Protein AF-A0A1E1LCZ4-F1 (afdb_monomer)

Mean predicted aligned error: 10.84 Å

Nearest PDB structures (foldseek):
  7wn7-assembly1_A  TM=4.951E-01  e=6.099E-01  Helicoverpa armigera nucleopolyhedrovirus G4
  6xb3-assembly5_J  TM=4.667E-01  e=1.733E+00  Autographa californica nucleopolyhedrovirus
  5izo-assembly2_B  TM=3.789E-01  e=1.154E+00  Bacillus subtilis subsp. subtilis str. 168
  3dev-assembly1_B  TM=3.748E-01  e=1.543E+00  Staphylococcus haemolyticus JCSC1435
  6ip8-assembly1_zw  TM=2.532E-01  e=8.638E-01  Homo sapiens

pLDDT: mean 76.76, std 14.53, range [35.5, 95.94]

Sequence (395 aa):
MNELQYRMFMDFVYQWRFFIDGRTAWQYPSSPCFRRLCYAFLRLAAWDFEISSESEIAKLPLGAESFPGWDSPPTEFYWFHGSLVVLCEDLRTSSSISAVVSRARESVGQLDGRGNDDVNCILISLVDIAFVQVLADKIQCSTVFPLLTNSSATECSAGFRILTYLLTSPHVEKRKRSLAAREVSSIILPTEILGMVLNAVAPYDIVSFAQASFMFENWYYSSLPQLPNMAIHHLDVSIPCCGRRTNREGKEGVCCSDCYAWRHSECLDPSERTPEECYICSKCRISREQAGARPELIPGAIGRANRRVGRLDGCRVMLLKQEKFLQLRVSAPAVMRPELRLMDRDLTSTPPNQIDYDVIFGGSWSGLSFGLDDLGCKATYEKYRESLRRAGSQI

Secondary structure (DSSP, 8-state):
-HHHHHHHHHHHHHHTHHHHS-GGGG-TTT-HHHHHHHHHHHHHHHT-SEEE-STT--S-S-STT----S---SSSEEEETTEEEEE-S---SHHHHHHHHHHHHHHHHTSTT--SPPEEEEEE-SSEEEEEEE-SS-EEEPPPEES--TTTTTS--HHHHHHHHHHH-HHHHHHHHHHHTT---S----HHHHHHHHHHS-GGGHHHHHTT-HHHHHHHHHH-TTSTTEEE---TTTSTTT-PPPPTTT--EEE-TTT--EEEGGGS-GGG--SSSS---HHHHHHHHHHSS-----TTHHHHHHHHH-PPPPEEEEETTEEEEEEE--S--GGG-GGGGGS-GGGSSPPTTEEEEEEE--SS--S--SS---TT-HHHHHHHHHHHHHHHT--

InterPro domains:
  IPR011011 Zinc finger, FYVE/PHD-type [SSF57903] (241-288)
  IPR013083 Zinc finger, RING/FYVE/PHD-type [G3DSA:3.30.40.10] (229-294)

Foldseek 3Di:
DLLVLLLQQLLVCQQQVLQLLDPVQQPPDPHQQFQLLQVVLLCSLLVLFFKDLDLPCQDGSNDPPDGRPDDGDPDQWFFDLQAIEGEAQDPPDPVSVVVSVVVVVVVVVVLPDDPFDWHWYWYDGSFKIKIWIDGPPDIDIDDIFTCDFLCSSAAGGQRSSVSSCVNVPVVSVVVLVVVLVVDDDPDDDDPVVLVVVLLVDDSQCNSLVCLQGSVSVVVCVVCVNSQHQKDQQFSCRQAVLGRDDDDPPDQDWAAAPRGRRIYGPVSDDPVQPDPDPHGHDPVRVVCCVPVVDDRDSHRPSNVVNCVVPPGDWAGFIQHPNDTAGEDEDDHRQLVSPPVCVPPDPVVRDDPPRYRYIDIGNHDDDRDPRVVPDSPPPPPVVVVVVVVVVVVVVPD

Organism: NCBI:txid2792576

Radius of gyration: 22.18 Å; Cα contacts (8 Å, |Δi|>4): 567; chains: 1; bounding box: 56×54×63 Å

Solvent-accessible surface area (backbone atoms only — not comparable to full-atom values): 22819 Å² total; per-residue (Å²): 109,67,44,57,40,42,47,53,48,13,49,47,43,51,40,44,31,64,54,71,29,29,70,83,58,38,47,70,88,80,28,64,55,37,47,33,51,47,45,48,53,50,25,48,33,55,70,55,58,30,71,42,72,67,76,79,66,69,75,73,49,74,48,84,89,49,73,89,84,53,84,54,77,93,57,60,64,47,52,50,80,49,27,41,35,35,63,42,81,59,68,85,44,74,67,48,43,51,54,51,49,51,52,52,50,53,62,52,68,69,54,80,82,69,76,83,65,71,42,45,32,40,40,36,28,74,46,30,29,33,46,33,41,41,43,91,90,49,76,47,72,56,74,73,30,43,39,33,36,30,51,26,47,70,42,64,32,28,25,46,50,51,45,23,50,60,61,66,26,72,67,46,49,53,53,48,50,61,53,37,73,69,57,82,72,90,68,91,71,57,70,67,58,52,51,53,50,61,73,67,44,53,68,58,46,42,54,42,54,18,28,72,39,60,68,42,35,55,48,43,73,72,62,39,74,88,52,68,74,59,42,80,66,53,28,56,76,46,24,65,70,78,16,66,79,83,62,97,76,79,72,62,60,47,52,20,74,74,51,61,44,36,34,52,56,86,70,49,56,80,87,59,66,62,93,58,99,68,46,60,46,69,71,58,51,53,46,49,75,74,58,78,56,80,75,63,66,50,72,54,30,39,65,53,43,40,72,72,75,43,76,75,78,49,48,43,27,33,44,91,90,39,78,30,28,46,29,76,62,89,68,56,50,49,94,77,34,76,80,52,74,81,49,68,79,78,81,54,58,78,55,95,48,52,43,55,35,45,86,41,67,57,66,75,89,49,76,50,40,57,63,71,72,63,97,78,56,62,69,63,57,49,50,52,54,48,54,52,51,57,62,66,69,75,113

Structure (mmCIF, N/CA/C/O backbone):
data_AF-A0A1E1LCZ4-F1
#
_entry.id   AF-A0A1E1LCZ4-F1
#
loop_
_atom_site.group_PDB
_atom_site.id
_atom_site.type_symbol
_atom_site.label_atom_id
_atom_site.label_alt_id
_atom_site.label_comp_id
_atom_site.label_asym_id
_atom_site.label_entity_id
_atom_site.label_seq_id
_atom_site.pdbx_PDB_ins_code
_atom_site.Cartn_x
_atom_site.Cartn_y
_atom_site.Cartn_z
_atom_site.occupancy
_atom_site.B_iso_or_equiv
_atom_site.auth_seq_id
_atom_site.auth_comp_id
_atom_site.auth_asym_id
_atom_site.auth_atom_id
_atom_site.pdbx_PDB_model_num
ATOM 1 N N . MET A 1 1 ? 7.950 -10.156 1.561 1.00 72.00 1 MET A N 1
ATOM 2 C CA . MET A 1 1 ? 6.668 -9.507 1.233 1.00 72.00 1 MET A CA 1
ATOM 3 C C . MET A 1 1 ? 6.749 -8.003 1.461 1.00 72.00 1 MET A C 1
ATOM 5 O O . MET A 1 1 ? 6.748 -7.284 0.476 1.00 72.00 1 MET A O 1
ATOM 9 N N . ASN A 1 2 ? 6.977 -7.535 2.696 1.00 87.44 2 ASN A N 1
ATOM 10 C CA . ASN A 1 2 ? 6.930 -6.102 3.035 1.00 87.44 2 ASN A CA 1
ATOM 11 C C . ASN A 1 2 ? 7.839 -5.202 2.177 1.00 87.44 2 ASN A C 1
ATOM 13 O O . ASN A 1 2 ? 7.426 -4.112 1.809 1.00 87.44 2 ASN A O 1
ATOM 17 N N . GLU A 1 3 ? 9.044 -5.651 1.804 1.00 90.38 3 GLU A N 1
ATOM 18 C CA . GLU A 1 3 ? 9.916 -4.892 0.888 1.00 90.38 3 GLU A CA 1
ATOM 19 C C . GLU A 1 3 ? 9.234 -4.579 -0.450 1.00 90.38 3 GLU A C 1
ATOM 21 O O . GLU A 1 3 ? 9.254 -3.436 -0.900 1.00 90.38 3 GLU A O 1
ATOM 26 N N . LEU A 1 4 ? 8.600 -5.580 -1.069 1.00 90.69 4 LEU A N 1
ATOM 27 C CA . LEU A 1 4 ? 7.903 -5.403 -2.340 1.00 90.69 4 LEU A CA 1
ATOM 28 C C . LEU A 1 4 ? 6.641 -4.560 -2.162 1.00 90.69 4 LEU A C 1
ATOM 30 O O . LEU A 1 4 ? 6.404 -3.684 -2.980 1.00 90.69 4 LEU A O 1
ATOM 34 N N . GLN A 1 5 ? 5.890 -4.745 -1.072 1.00 92.25 5 GLN A N 1
ATOM 35 C CA . GLN A 1 5 ? 4.722 -3.910 -0.756 1.00 92.25 5 GLN A CA 1
ATOM 36 C C . GLN A 1 5 ? 5.091 -2.433 -0.648 1.00 92.25 5 GLN A C 1
ATOM 38 O O . GLN A 1 5 ? 4.458 -1.585 -1.271 1.00 92.25 5 GLN A O 1
ATOM 43 N N . TYR A 1 6 ? 6.147 -2.121 0.106 1.00 93.81 6 TYR A N 1
ATOM 44 C CA . TYR A 1 6 ? 6.613 -0.748 0.272 1.00 93.81 6 TYR A CA 1
ATOM 45 C C . TYR A 1 6 ? 7.090 -0.154 -1.054 1.00 93.81 6 TYR A C 1
ATOM 47 O O . TYR A 1 6 ? 6.809 1.007 -1.340 1.00 93.81 6 TYR A O 1
ATOM 55 N N . ARG A 1 7 ? 7.781 -0.942 -1.885 1.00 92.25 7 ARG A N 1
ATOM 56 C CA . ARG A 1 7 ? 8.215 -0.509 -3.220 1.00 92.25 7 ARG A CA 1
ATOM 57 C C . ARG A 1 7 ? 7.049 -0.267 -4.163 1.00 92.25 7 ARG A C 1
ATOM 59 O O . ARG A 1 7 ? 6.990 0.803 -4.753 1.00 92.25 7 ARG A O 1
ATOM 66 N N . MET A 1 8 ? 6.108 -1.198 -4.241 1.00 92.69 8 MET A N 1
ATOM 67 C CA . MET A 1 8 ? 4.922 -1.086 -5.089 1.00 92.69 8 MET A CA 1
ATOM 68 C C . MET A 1 8 ? 4.029 0.075 -4.660 1.00 92.69 8 MET A C 1
ATOM 70 O O . MET A 1 8 ? 3.473 0.749 -5.516 1.00 92.69 8 MET A O 1
ATOM 74 N N . PHE A 1 9 ? 3.958 0.387 -3.365 1.00 95.00 9 PHE A N 1
ATOM 75 C CA . PHE A 1 9 ? 3.330 1.619 -2.892 1.00 95.00 9 PHE A CA 1
ATOM 76 C C . PHE A 1 9 ? 4.028 2.876 -3.414 1.00 95.00 9 PHE A C 1
ATOM 78 O O . PHE A 1 9 ? 3.365 3.742 -3.981 1.00 95.00 9 PHE A O 1
ATOM 85 N N . MET A 1 10 ? 5.351 2.983 -3.261 1.00 93.88 10 MET A N 1
ATOM 86 C CA . MET A 1 10 ? 6.096 4.153 -3.746 1.00 93.88 10 MET A CA 1
ATOM 87 C C . MET A 1 10 ? 5.983 4.306 -5.267 1.00 93.88 10 MET A C 1
ATOM 89 O O . MET A 1 10 ? 5.745 5.407 -5.766 1.00 93.88 10 MET A O 1
ATOM 93 N N . ASP A 1 11 ? 6.107 3.197 -5.994 1.00 92.06 11 ASP A N 1
ATOM 94 C CA . ASP A 1 11 ? 5.960 3.129 -7.445 1.00 92.06 11 ASP A CA 1
ATOM 95 C C . ASP A 1 11 ? 4.527 3.516 -7.868 1.00 92.06 11 ASP A C 1
ATOM 97 O O . ASP A 1 11 ? 4.354 4.341 -8.766 1.00 92.06 11 ASP A O 1
ATOM 101 N N . PHE A 1 12 ? 3.494 3.037 -7.167 1.00 93.12 12 PHE A N 1
ATOM 102 C CA . PHE A 1 12 ? 2.101 3.423 -7.407 1.00 93.12 12 PHE A CA 1
ATOM 103 C C . PHE A 1 12 ? 1.864 4.921 -7.165 1.00 93.12 12 PHE A C 1
ATOM 105 O O . PHE A 1 12 ? 1.268 5.598 -8.006 1.00 93.12 12 PHE A O 1
ATOM 112 N N . VAL A 1 13 ? 2.373 5.473 -6.056 1.00 93.06 13 VAL A N 1
ATOM 113 C CA . VAL A 1 13 ? 2.283 6.913 -5.759 1.00 93.06 13 VAL A CA 1
ATOM 114 C C . VAL A 1 13 ? 2.987 7.735 -6.835 1.00 93.06 13 VAL A C 1
ATOM 116 O O . VAL A 1 13 ? 2.472 8.770 -7.260 1.00 93.06 13 VAL A O 1
ATOM 119 N N . TYR A 1 14 ? 4.147 7.275 -7.307 1.00 90.31 14 TYR A N 1
ATOM 120 C CA . TYR A 1 14 ? 4.850 7.914 -8.411 1.00 90.31 14 TYR A CA 1
ATOM 121 C C . TYR A 1 14 ? 4.015 7.901 -9.692 1.00 90.31 14 TYR A C 1
ATOM 123 O O . TYR A 1 14 ? 3.885 8.943 -10.341 1.00 90.31 14 TYR A O 1
ATOM 131 N N . GLN A 1 15 ? 3.450 6.750 -10.055 1.00 88.56 15 GLN A N 1
ATOM 132 C CA . GLN A 1 15 ? 2.669 6.584 -11.275 1.00 88.56 15 GLN A CA 1
ATOM 133 C C . GLN A 1 15 ? 1.470 7.540 -11.257 1.00 88.56 15 GLN A C 1
ATOM 135 O O . GLN A 1 15 ? 1.390 8.453 -12.075 1.00 88.56 15 GLN A O 1
ATOM 140 N N . TRP A 1 16 ? 0.647 7.459 -10.211 1.00 89.69 16 TRP A N 1
ATOM 141 C CA . TRP A 1 16 ? -0.610 8.198 -10.068 1.00 89.69 16 TRP A CA 1
ATOM 142 C C . TRP A 1 16 ? -0.464 9.613 -9.494 1.00 89.69 16 TRP A C 1
ATOM 144 O O . TRP A 1 16 ? -1.460 10.254 -9.139 1.00 89.69 16 TRP A O 1
ATOM 154 N N . ARG A 1 17 ? 0.765 10.145 -9.435 1.00 89.19 17 ARG A N 1
ATOM 155 C CA . ARG A 1 17 ? 1.078 11.443 -8.816 1.00 89.19 17 ARG A CA 1
ATOM 156 C C . ARG A 1 17 ? 0.202 12.590 -9.313 1.00 89.19 17 ARG A C 1
ATOM 158 O O . ARG A 1 17 ? -0.142 13.439 -8.513 1.00 89.19 17 ARG A O 1
ATOM 165 N N . PHE A 1 18 ? -0.211 12.613 -10.583 1.00 84.25 18 PHE A N 1
ATOM 166 C CA . PHE A 1 18 ? -1.056 13.689 -11.126 1.00 84.25 18 PHE A CA 1
ATOM 167 C C . PHE A 1 18 ? -2.427 13.796 -10.445 1.00 84.25 18 PHE A C 1
ATOM 169 O O . PHE A 1 18 ? -2.950 14.900 -10.306 1.00 84.25 18 PHE A O 1
ATOM 176 N N . PHE A 1 19 ? -2.984 12.674 -9.986 1.00 85.94 19 PHE A N 1
ATOM 177 C CA . PHE A 1 19 ? -4.255 12.641 -9.259 1.00 85.94 19 PHE A CA 1
ATOM 178 C C . PHE A 1 19 ? -4.041 12.802 -7.760 1.00 85.94 19 PHE A C 1
ATOM 180 O O . PHE A 1 19 ? -4.809 13.494 -7.098 1.00 85.94 19 PHE A O 1
ATOM 187 N N . ILE A 1 20 ? -2.963 12.217 -7.236 1.00 88.25 20 ILE A N 1
ATOM 188 C CA . ILE A 1 20 ? -2.620 12.298 -5.816 1.00 88.25 20 ILE A CA 1
ATOM 189 C C . ILE A 1 20 ? -2.241 13.736 -5.417 1.00 88.25 20 ILE A C 1
ATOM 191 O O . ILE A 1 20 ? -2.753 14.264 -4.431 1.00 88.25 20 ILE A O 1
ATOM 195 N N . ASP A 1 21 ? -1.401 14.405 -6.213 1.00 83.62 21 ASP A N 1
ATOM 196 C CA . ASP A 1 21 ? -0.950 15.783 -5.980 1.00 83.62 21 ASP A CA 1
ATOM 197 C C . ASP A 1 21 ? -2.072 16.825 -6.181 1.00 83.62 21 ASP A C 1
ATOM 199 O O . ASP A 1 21 ? -1.916 17.981 -5.785 1.00 83.62 21 ASP A O 1
ATOM 203 N N . GLY A 1 22 ? -3.195 16.470 -6.811 1.00 77.44 22 GLY A N 1
ATOM 204 C CA . GLY A 1 22 ? -4.268 17.405 -7.147 1.00 77.44 22 GLY A CA 1
ATOM 205 C C . GLY A 1 22 ? -5.462 17.309 -6.203 1.00 77.44 22 GLY A C 1
ATOM 206 O O . GLY A 1 22 ? -6.375 16.544 -6.481 1.00 77.44 22 GLY A O 1
ATOM 207 N N . ARG A 1 23 ? -5.532 18.134 -5.143 1.00 70.31 23 ARG A N 1
ATOM 208 C CA . ARG A 1 23 ? -6.682 18.155 -4.198 1.00 70.31 23 ARG A CA 1
ATOM 209 C C . ARG A 1 23 ? -8.050 18.330 -4.866 1.00 70.31 23 ARG A C 1
ATOM 211 O O . ARG A 1 23 ? -9.051 17.838 -4.361 1.00 70.31 23 ARG A O 1
ATOM 218 N N . THR A 1 24 ? -8.103 19.004 -6.011 1.00 71.00 24 THR A N 1
ATOM 219 C CA . THR A 1 24 ? -9.337 19.174 -6.789 1.00 71.00 24 THR A CA 1
ATOM 220 C C . THR A 1 24 ? -9.849 17.865 -7.396 1.00 71.00 24 THR A C 1
ATOM 222 O O . THR A 1 24 ? -11.046 17.744 -7.631 1.00 71.00 24 THR A O 1
ATOM 225 N N . ALA A 1 25 ? -8.980 16.874 -7.619 1.00 67.94 25 ALA A N 1
ATOM 226 C CA . ALA A 1 25 ? -9.342 15.594 -8.227 1.00 67.94 25 ALA A CA 1
ATOM 227 C C . ALA A 1 25 ? -10.060 14.636 -7.255 1.00 67.94 25 ALA A C 1
ATOM 229 O O . ALA A 1 25 ? -10.691 13.670 -7.689 1.00 67.94 25 ALA A O 1
ATOM 230 N N . TRP A 1 26 ? -9.996 14.886 -5.946 1.00 76.25 26 TRP A N 1
ATOM 231 C CA . TRP A 1 26 ? -10.469 13.957 -4.917 1.00 76.25 26 TRP A CA 1
ATOM 232 C C . TRP A 1 26 ? -11.363 14.604 -3.851 1.00 76.25 26 TRP A C 1
ATOM 234 O O . TRP A 1 26 ? -11.289 14.245 -2.681 1.00 76.25 26 TRP A O 1
ATOM 244 N N . GLN A 1 27 ? -12.257 15.513 -4.262 1.00 78.00 27 GLN A N 1
ATOM 245 C CA . GLN A 1 27 ? -13.294 16.076 -3.383 1.00 78.00 27 GLN A CA 1
ATOM 246 C C . GLN A 1 27 ? -14.108 14.969 -2.691 1.00 78.00 27 GLN A C 1
ATOM 248 O O . GLN A 1 27 ? -14.783 14.165 -3.340 1.00 78.00 27 GLN A O 1
ATOM 253 N N . TYR A 1 28 ? -14.033 14.921 -1.366 1.00 75.44 28 TYR A N 1
ATOM 254 C CA . TYR A 1 28 ? -14.820 14.013 -0.538 1.00 75.44 28 TYR A CA 1
ATOM 255 C C . TYR A 1 28 ? -16.257 14.547 -0.364 1.00 75.44 28 TYR A C 1
ATOM 257 O O . TYR A 1 28 ? -16.449 15.763 -0.380 1.00 75.44 28 TYR A O 1
ATOM 265 N N . PRO A 1 29 ? -17.278 13.683 -0.184 1.00 68.44 29 PRO A N 1
ATOM 266 C CA . PRO A 1 29 ? -17.264 12.213 -0.279 1.00 68.44 29 PRO A CA 1
ATOM 267 C C . PRO A 1 29 ? -17.557 11.675 -1.686 1.00 68.44 29 PRO A C 1
ATOM 269 O O . PRO A 1 29 ? -17.437 10.478 -1.948 1.00 68.44 29 PRO A O 1
ATOM 272 N N . SER A 1 30 ? -17.966 12.545 -2.608 1.00 74.38 30 SER A N 1
ATOM 273 C CA . SER A 1 3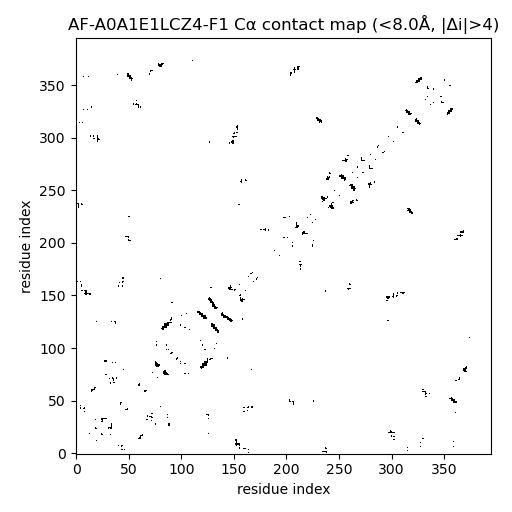0 ? -18.555 12.150 -3.887 1.00 74.38 30 SER A CA 1
ATOM 274 C C . SER A 1 30 ? -17.536 11.701 -4.936 1.00 74.38 30 SER A C 1
ATOM 276 O O . SER A 1 30 ? -17.919 10.994 -5.870 1.00 74.38 30 SER A O 1
ATOM 278 N N . SER A 1 31 ? -16.250 12.049 -4.800 1.00 85.19 31 SER A N 1
ATOM 279 C CA . SER A 1 31 ? -15.238 11.706 -5.804 1.00 85.19 31 SER A CA 1
ATOM 280 C C . SER A 1 31 ? -15.018 10.187 -5.911 1.00 85.19 31 SER A C 1
ATOM 282 O O . SER A 1 31 ? -14.563 9.539 -4.960 1.00 85.19 31 SER A O 1
ATOM 284 N N . PRO A 1 32 ? -15.253 9.581 -7.092 1.00 86.38 32 PRO A N 1
ATOM 285 C CA . PRO A 1 32 ? -14.851 8.201 -7.355 1.00 86.38 32 PRO A CA 1
ATOM 286 C C . PRO A 1 32 ? -13.331 8.027 -7.290 1.00 86.38 32 PRO A C 1
ATOM 288 O O . PRO A 1 32 ? -12.856 6.993 -6.831 1.00 86.38 32 PRO A O 1
ATOM 291 N N . CYS A 1 33 ? -12.569 9.048 -7.700 1.00 88.25 33 CYS A N 1
ATOM 292 C CA . CYS A 1 33 ? -11.107 9.031 -7.673 1.00 88.25 33 CYS A CA 1
ATOM 293 C C . CYS A 1 33 ? -10.583 8.888 -6.238 1.00 88.25 33 CYS A C 1
ATOM 295 O O . CYS A 1 33 ? -9.749 8.024 -5.980 1.00 88.25 33 CYS A O 1
ATOM 297 N N . PHE A 1 34 ? -11.142 9.655 -5.293 1.00 89.88 34 PHE A N 1
ATOM 298 C CA . PHE A 1 34 ? -10.818 9.540 -3.868 1.00 89.88 34 PHE A CA 1
ATOM 299 C C . PHE A 1 34 ? -10.981 8.097 -3.366 1.00 89.88 34 PHE A C 1
ATOM 301 O O . PHE A 1 34 ? -10.042 7.501 -2.842 1.00 89.88 34 PHE A O 1
ATOM 308 N N . ARG A 1 35 ? -12.162 7.505 -3.596 1.00 89.12 35 ARG A N 1
ATOM 309 C CA . ARG A 1 35 ? -12.484 6.139 -3.152 1.00 89.12 35 ARG A CA 1
ATOM 310 C C . ARG A 1 35 ? -11.571 5.099 -3.793 1.00 89.12 35 ARG A C 1
ATOM 312 O O . ARG A 1 35 ? -11.072 4.217 -3.102 1.00 89.12 35 ARG A O 1
ATOM 319 N N . ARG A 1 36 ? -11.333 5.219 -5.103 1.00 90.50 36 ARG A N 1
ATOM 320 C CA . ARG A 1 36 ? -10.442 4.335 -5.869 1.00 90.50 36 ARG A CA 1
ATOM 321 C C . ARG A 1 36 ? -9.010 4.382 -5.347 1.00 90.50 36 ARG A C 1
ATOM 323 O O . ARG A 1 36 ? -8.412 3.325 -5.181 1.00 90.50 36 ARG A O 1
ATOM 330 N N . LEU A 1 37 ? -8.478 5.565 -5.045 1.00 92.25 37 LEU A N 1
ATOM 331 C CA . LEU A 1 37 ? -7.122 5.717 -4.513 1.00 92.25 37 LEU A CA 1
ATOM 332 C C . LEU A 1 37 ? -6.997 5.190 -3.075 1.00 92.25 37 LEU A C 1
ATOM 334 O O . LEU A 1 37 ? -6.089 4.407 -2.806 1.00 92.25 37 LEU A O 1
ATOM 338 N N . CYS A 1 38 ? -7.927 5.530 -2.172 1.00 92.62 38 CYS A N 1
ATOM 339 C CA . CYS A 1 38 ? -7.951 4.964 -0.814 1.00 92.62 38 CYS A CA 1
ATOM 340 C C . CYS A 1 38 ? -8.001 3.431 -0.851 1.00 92.62 38 CYS A C 1
ATOM 342 O O . CYS A 1 38 ? -7.262 2.758 -0.133 1.00 92.62 38 CYS A O 1
ATOM 344 N N . TYR A 1 39 ? -8.848 2.879 -1.722 1.00 91.25 39 TYR A N 1
ATOM 345 C CA . TYR A 1 39 ? -8.983 1.438 -1.881 1.00 91.25 39 TYR A CA 1
ATOM 346 C C . TYR A 1 39 ? -7.721 0.793 -2.466 1.00 91.25 39 TYR A C 1
ATOM 348 O O . TYR A 1 39 ? -7.287 -0.243 -1.971 1.00 91.25 39 TYR A O 1
ATOM 356 N N . ALA A 1 40 ? -7.065 1.434 -3.437 1.00 92.69 40 ALA A N 1
ATOM 357 C CA . ALA A 1 40 ? -5.784 0.971 -3.965 1.00 92.69 40 ALA A CA 1
ATOM 358 C C . ALA A 1 40 ? -4.700 0.901 -2.875 1.00 92.69 40 ALA A C 1
ATOM 360 O O . ALA A 1 40 ? -3.966 -0.081 -2.812 1.00 92.69 40 ALA A O 1
ATOM 361 N N . PHE A 1 41 ? -4.620 1.882 -1.965 1.00 94.94 41 PHE A N 1
ATOM 362 C CA . PHE A 1 41 ? -3.665 1.829 -0.849 1.00 94.94 41 PHE A CA 1
ATOM 363 C C . PHE A 1 41 ? -3.936 0.663 0.106 1.00 94.94 41 PHE A C 1
ATOM 365 O O . PHE A 1 41 ? -2.998 -0.001 0.544 1.00 94.94 41 PHE A O 1
ATOM 372 N N . LEU A 1 42 ? -5.207 0.378 0.394 1.00 93.69 42 LEU A N 1
ATOM 373 C CA . LEU A 1 42 ? -5.603 -0.779 1.199 1.00 93.69 42 LEU A CA 1
ATOM 374 C C . LEU A 1 42 ? -5.226 -2.096 0.511 1.00 93.69 42 LEU A C 1
ATOM 376 O O . LEU A 1 42 ? -4.592 -2.950 1.130 1.00 93.69 42 LEU A O 1
ATOM 380 N N . ARG A 1 43 ? -5.545 -2.221 -0.780 1.00 91.06 43 ARG A N 1
ATOM 381 C CA . ARG A 1 43 ? -5.205 -3.374 -1.622 1.00 91.06 43 ARG A CA 1
ATOM 382 C C . ARG A 1 43 ? -3.694 -3.617 -1.691 1.00 91.06 43 ARG A C 1
ATOM 384 O O . ARG A 1 43 ? -3.234 -4.728 -1.438 1.00 91.06 43 ARG A O 1
ATOM 391 N N . LEU A 1 44 ? -2.897 -2.569 -1.904 1.00 93.50 44 LEU A N 1
ATOM 392 C CA . LEU A 1 44 ? -1.430 -2.642 -1.876 1.00 93.50 44 LEU A CA 1
ATOM 393 C C . LEU A 1 44 ? -0.900 -3.133 -0.519 1.00 93.50 44 LEU A C 1
ATOM 395 O O . LEU A 1 44 ? -0.041 -4.017 -0.461 1.00 93.50 44 LEU A O 1
ATOM 399 N N . ALA A 1 45 ? -1.428 -2.593 0.581 1.00 92.88 45 ALA A N 1
ATOM 400 C CA . ALA A 1 45 ? -1.001 -2.970 1.925 1.00 92.88 45 ALA A CA 1
ATOM 401 C C . ALA A 1 45 ? -1.427 -4.394 2.324 1.00 92.88 45 ALA A C 1
ATOM 403 O O . ALA A 1 45 ? -0.755 -5.015 3.144 1.00 92.88 45 ALA A O 1
ATOM 404 N N . ALA A 1 46 ? -2.493 -4.934 1.728 1.00 88.38 46 ALA A N 1
ATOM 405 C CA . ALA A 1 46 ? -2.924 -6.321 1.912 1.00 88.38 46 ALA A CA 1
ATOM 406 C C . ALA A 1 46 ? -2.284 -7.318 0.928 1.00 88.38 46 ALA A C 1
ATOM 408 O O . ALA A 1 46 ? -2.502 -8.519 1.067 1.00 88.38 46 ALA A O 1
ATOM 409 N N . TRP A 1 47 ? -1.510 -6.850 -0.062 1.00 87.94 47 TRP A N 1
ATOM 410 C CA . TRP A 1 47 ? -1.077 -7.681 -1.197 1.00 87.94 47 TRP A CA 1
ATOM 411 C C . TRP A 1 47 ? -2.273 -8.311 -1.944 1.00 87.94 47 TRP A C 1
ATOM 413 O O . TRP A 1 47 ? -2.271 -9.485 -2.312 1.00 87.94 47 TRP A O 1
ATOM 423 N N . ASP A 1 48 ? -3.321 -7.508 -2.122 1.00 86.94 48 ASP A N 1
ATOM 424 C CA . ASP A 1 48 ? -4.545 -7.807 -2.869 1.00 86.94 48 ASP A CA 1
ATOM 425 C C . ASP A 1 48 ? -4.501 -7.054 -4.206 1.00 86.94 48 ASP A C 1
ATOM 427 O O . ASP A 1 48 ? -5.154 -6.031 -4.381 1.00 86.94 48 ASP A O 1
ATOM 431 N N . PHE A 1 49 ? -3.631 -7.485 -5.114 1.00 87.38 49 PHE A N 1
ATOM 432 C CA . PHE A 1 49 ? -3.490 -6.919 -6.457 1.00 87.38 49 PHE A CA 1
ATOM 433 C C . PHE A 1 49 ? -2.713 -7.880 -7.358 1.00 87.38 49 PHE A C 1
ATOM 435 O O . PHE A 1 49 ? -2.056 -8.820 -6.892 1.00 87.38 49 PHE A O 1
ATOM 442 N N . GLU A 1 50 ? -2.756 -7.610 -8.653 1.00 86.44 50 GLU A N 1
ATOM 443 C CA . GLU A 1 50 ? -2.107 -8.399 -9.682 1.00 86.44 50 GLU A CA 1
ATOM 444 C C . GLU A 1 50 ? -0.847 -7.700 -10.201 1.00 86.44 50 GLU A C 1
ATOM 446 O O . GLU A 1 50 ? -0.771 -6.473 -10.301 1.00 86.44 50 GLU A O 1
ATOM 451 N N . ILE A 1 51 ? 0.166 -8.492 -10.536 1.00 84.94 51 ILE A N 1
ATOM 452 C CA . ILE A 1 51 ? 1.417 -8.036 -11.128 1.00 84.94 51 ILE A CA 1
ATOM 453 C C . ILE A 1 51 ? 1.433 -8.531 -12.564 1.00 84.94 51 ILE A C 1
ATOM 455 O O . ILE A 1 51 ? 1.499 -9.734 -12.814 1.00 84.94 51 ILE A O 1
ATOM 459 N N . SER A 1 52 ? 1.411 -7.600 -13.512 1.00 79.25 52 SER A N 1
ATOM 460 C CA . SER A 1 52 ? 1.609 -7.937 -14.917 1.00 79.25 52 SER A CA 1
ATOM 461 C C . SER A 1 52 ? 3.019 -7.578 -15.352 1.00 79.25 52 SER A C 1
ATOM 463 O O . SER A 1 52 ? 3.528 -6.498 -15.053 1.00 79.25 52 SER A O 1
ATOM 465 N N . SER A 1 53 ? 3.641 -8.506 -16.072 1.00 69.62 53 SER A N 1
ATOM 466 C CA . SER A 1 53 ? 4.866 -8.263 -16.840 1.00 69.62 53 SER A CA 1
ATOM 467 C C . SER A 1 53 ? 4.576 -8.136 -18.340 1.00 69.62 53 SER A C 1
ATOM 469 O O . SER A 1 53 ? 5.487 -7.914 -19.137 1.00 69.62 53 SER A O 1
ATOM 471 N N . GLU A 1 54 ? 3.307 -8.275 -18.738 1.00 61.31 54 GLU A N 1
ATOM 472 C CA . GLU A 1 54 ? 2.907 -8.355 -20.135 1.00 61.31 54 GLU A CA 1
ATOM 473 C C . GLU A 1 54 ? 2.756 -6.972 -20.778 1.00 61.31 54 GLU A C 1
ATOM 475 O O . GLU A 1 54 ? 2.378 -5.966 -20.172 1.00 61.31 54 GLU A O 1
ATOM 480 N N . SER A 1 55 ? 3.054 -6.926 -22.075 1.00 54.38 55 SER A N 1
ATOM 481 C CA . SER A 1 55 ? 3.045 -5.724 -22.909 1.00 54.38 55 SER A CA 1
ATOM 482 C C . SER A 1 55 ? 1.650 -5.164 -23.214 1.00 54.38 55 SER A C 1
ATOM 484 O O . SER A 1 55 ? 1.554 -4.210 -23.980 1.00 54.38 55 SER A O 1
ATOM 486 N N . GLU A 1 56 ? 0.578 -5.728 -22.656 1.00 55.75 56 GLU A N 1
ATOM 487 C CA . GLU A 1 56 ? -0.804 -5.401 -23.033 1.00 55.75 56 GLU A CA 1
ATOM 488 C C . GLU A 1 56 ? -1.252 -4.005 -22.584 1.00 55.75 56 GLU A C 1
ATOM 490 O O . GLU A 1 56 ? -2.067 -3.360 -23.248 1.00 55.75 56 GLU A O 1
ATOM 495 N N . ILE A 1 57 ? -0.679 -3.476 -21.498 1.00 60.88 57 ILE A N 1
ATOM 496 C CA . ILE A 1 57 ? -0.950 -2.098 -21.081 1.00 60.88 57 ILE A CA 1
ATOM 497 C C . ILE A 1 57 ? -0.180 -1.154 -22.016 1.00 60.88 57 ILE A C 1
ATOM 499 O O . ILE A 1 57 ? 1.007 -0.883 -21.821 1.00 60.88 57 ILE A O 1
ATOM 503 N N . ALA A 1 58 ? -0.870 -0.644 -23.036 1.00 58.94 58 ALA A N 1
ATOM 504 C CA . ALA A 1 58 ? -0.304 0.287 -24.012 1.00 58.94 58 ALA A CA 1
ATOM 505 C C . ALA A 1 58 ? -0.116 1.710 -23.453 1.00 58.94 58 ALA A C 1
ATOM 507 O O . ALA A 1 58 ? 0.783 2.434 -23.882 1.00 58.94 58 ALA A O 1
ATOM 508 N N . LYS A 1 59 ? -0.949 2.123 -22.484 1.00 71.12 59 LYS A N 1
ATOM 509 C CA . LYS A 1 59 ? -0.925 3.469 -21.898 1.00 71.12 59 LYS A CA 1
ATOM 510 C C . LYS A 1 59 ? -0.731 3.403 -20.388 1.00 71.12 59 LYS A C 1
ATOM 512 O O . LYS A 1 59 ? -1.624 2.990 -19.655 1.00 71.12 59 LYS A O 1
ATOM 517 N N . LEU A 1 60 ? 0.439 3.842 -19.937 1.00 75.31 60 LEU A N 1
ATOM 518 C CA . LEU A 1 60 ? 0.757 3.950 -18.518 1.00 75.31 60 LEU A CA 1
ATOM 519 C C . LEU A 1 60 ? 0.127 5.219 -17.923 1.00 75.31 60 LEU A C 1
ATOM 521 O O . LEU A 1 60 ? 0.147 6.261 -18.584 1.00 75.31 60 LEU A O 1
ATOM 525 N N . PRO A 1 61 ? -0.363 5.181 -16.672 1.00 78.06 61 PRO A N 1
ATOM 526 C CA . PRO A 1 61 ? -1.004 6.310 -16.010 1.00 78.06 61 PRO A CA 1
ATOM 527 C C . PRO A 1 61 ? 0.007 7.346 -15.506 1.00 78.06 61 PRO A C 1
A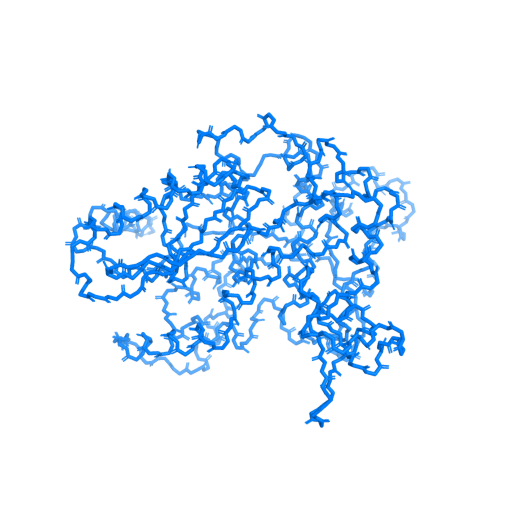TOM 529 O O . PRO A 1 61 ? 0.039 7.687 -14.335 1.00 78.06 61 PRO A O 1
ATOM 532 N N . LEU A 1 62 ? 0.865 7.841 -16.397 1.00 78.69 62 LEU A N 1
ATOM 533 C CA . LEU A 1 62 ? 1.955 8.770 -16.087 1.00 78.69 62 LEU A CA 1
ATOM 534 C C . LEU A 1 62 ? 1.614 10.228 -16.393 1.00 78.69 62 LEU A C 1
ATOM 536 O O . LEU A 1 62 ? 2.491 11.077 -16.239 1.00 78.69 62 LEU A O 1
ATOM 540 N N . GLY A 1 63 ? 0.386 10.507 -16.828 1.00 75.31 63 GLY A N 1
ATOM 541 C CA . GLY A 1 63 ? -0.103 11.830 -17.205 1.00 75.31 63 GLY A CA 1
ATOM 542 C C . GLY A 1 63 ? -1.518 12.098 -16.687 1.00 75.31 63 GLY A C 1
ATOM 543 O O . GLY A 1 63 ? -2.217 11.192 -16.226 1.00 75.31 63 GLY A O 1
ATOM 544 N N . ALA A 1 64 ? -1.939 13.363 -16.749 1.00 73.50 64 ALA A N 1
ATOM 545 C CA . ALA A 1 64 ? -3.238 13.828 -16.250 1.00 73.50 64 ALA A CA 1
ATOM 546 C C . ALA A 1 64 ? -4.437 13.282 -17.051 1.00 73.50 64 ALA A C 1
ATOM 548 O O . ALA A 1 64 ? -5.573 13.325 -16.594 1.00 73.50 64 ALA A O 1
ATOM 549 N N . GLU A 1 65 ? -4.189 12.750 -18.243 1.00 73.81 65 GLU A N 1
ATOM 550 C CA . GLU A 1 65 ? -5.179 12.143 -19.127 1.00 73.81 65 GLU A CA 1
ATOM 551 C C . GLU A 1 65 ? -5.582 10.709 -18.733 1.00 73.81 65 GLU A C 1
ATOM 553 O O . GLU A 1 65 ? -6.393 10.091 -19.422 1.00 73.81 65 GLU A O 1
ATOM 558 N N . SER A 1 66 ? -4.983 10.146 -17.681 1.00 77.12 66 SER A N 1
ATOM 559 C CA . SER A 1 66 ? -5.168 8.745 -17.286 1.00 77.12 66 SER A CA 1
ATOM 560 C C . SER A 1 66 ? -6.008 8.636 -16.021 1.00 77.12 66 SER A C 1
ATOM 562 O O . SER A 1 66 ? -5.510 8.935 -14.954 1.00 77.12 66 SER A O 1
ATOM 564 N N . PHE A 1 67 ? -7.263 8.194 -16.085 1.00 81.31 67 PHE A N 1
ATOM 565 C CA . PHE A 1 67 ? -8.111 8.082 -14.888 1.00 81.31 67 PHE A CA 1
ATOM 566 C C . PHE A 1 67 ? -8.039 6.676 -14.257 1.00 81.31 67 PHE A C 1
ATOM 568 O O . PHE A 1 67 ? -8.021 5.702 -15.014 1.00 81.31 67 PHE A O 1
ATOM 575 N N . PRO A 1 68 ? -8.038 6.529 -12.912 1.00 83.88 68 PRO A N 1
ATOM 576 C CA . PRO A 1 68 ? -8.087 5.220 -12.255 1.00 83.88 68 PRO A CA 1
ATOM 577 C C . PRO A 1 68 ? -9.272 4.392 -12.751 1.00 83.88 68 PRO A C 1
ATOM 579 O O . PRO A 1 68 ? -10.415 4.801 -12.562 1.00 83.88 68 PRO A O 1
ATOM 582 N N . GLY A 1 69 ? -9.009 3.258 -13.402 1.00 82.12 69 GLY A N 1
ATOM 583 C CA . GLY A 1 69 ? -10.036 2.445 -14.067 1.00 82.12 69 GLY A CA 1
ATOM 584 C C . GLY A 1 69 ? -10.672 1.356 -13.202 1.00 82.12 69 GLY A C 1
ATOM 585 O O . GLY A 1 69 ? -11.692 0.810 -13.601 1.00 82.12 69 GLY A O 1
ATOM 586 N N . TRP A 1 70 ? -10.094 1.047 -12.039 1.00 85.06 70 TRP A N 1
ATOM 587 C CA . TRP A 1 70 ? -10.548 -0.049 -11.178 1.00 85.06 70 TRP A CA 1
ATOM 588 C C . TRP A 1 70 ? -11.776 0.309 -10.342 1.00 85.06 70 TRP A C 1
ATOM 590 O O . TRP A 1 70 ? -12.059 1.480 -10.069 1.00 85.06 70 TRP A O 1
ATOM 600 N N . ASP A 1 71 ? -12.488 -0.718 -9.893 1.00 83.50 71 ASP A N 1
ATOM 601 C CA . ASP A 1 71 ? -13.655 -0.562 -9.035 1.00 83.50 71 ASP A CA 1
ATOM 602 C C . ASP A 1 71 ? -13.276 -0.273 -7.579 1.00 83.50 71 ASP A C 1
ATOM 604 O O . ASP A 1 71 ? -12.182 -0.580 -7.103 1.00 83.50 71 ASP A O 1
ATOM 608 N N . SER A 1 72 ? -14.198 0.359 -6.856 1.00 85.00 72 SER A N 1
ATOM 609 C CA . SER A 1 72 ? -14.088 0.598 -5.419 1.00 85.00 72 SER A CA 1
ATOM 610 C C . SER A 1 72 ? -15.452 0.454 -4.746 1.00 85.00 72 SER A C 1
ATOM 612 O O . SER A 1 72 ? -16.482 0.629 -5.409 1.00 85.00 72 SER A O 1
ATOM 614 N N . PRO A 1 73 ? -15.491 0.142 -3.437 1.00 84.56 73 PRO A N 1
ATOM 615 C CA . PRO A 1 73 ? -16.744 0.078 -2.700 1.00 84.56 73 PRO A CA 1
ATOM 616 C C . PRO A 1 73 ? -17.550 1.379 -2.841 1.00 84.56 73 PRO A C 1
ATOM 618 O O . PRO A 1 73 ? -16.995 2.477 -2.706 1.00 84.56 73 PRO A O 1
ATOM 621 N N . PRO A 1 74 ? -18.865 1.293 -3.114 1.00 80.06 74 PRO A N 1
ATOM 622 C CA . PRO A 1 74 ? -19.683 2.479 -3.330 1.00 80.06 74 PRO A CA 1
ATOM 623 C C . PRO A 1 74 ? -19.977 3.234 -2.027 1.00 80.06 74 PRO A C 1
ATOM 625 O O . PRO A 1 74 ? -20.341 4.407 -2.081 1.00 80.06 74 PRO A O 1
ATOM 628 N N . THR A 1 75 ? -19.818 2.582 -0.876 1.00 83.06 75 THR A N 1
ATOM 629 C CA . THR A 1 75 ? -20.125 3.106 0.456 1.00 83.06 75 THR A CA 1
ATOM 630 C C . THR A 1 75 ? -18.887 3.665 1.155 1.00 83.06 75 THR A C 1
ATOM 632 O O . THR A 1 75 ? -17.753 3.285 0.873 1.00 83.06 75 THR A O 1
ATOM 635 N N . GLU A 1 76 ? -19.106 4.568 2.111 1.00 83.62 76 GLU A N 1
ATOM 636 C CA . GLU A 1 76 ? -18.039 5.115 2.963 1.00 83.62 76 GLU A CA 1
ATOM 637 C C . GLU A 1 76 ? -17.566 4.126 4.036 1.00 83.62 76 GLU A C 1
ATOM 639 O O . GLU A 1 76 ? -16.471 4.273 4.573 1.00 83.62 76 GLU A O 1
ATOM 644 N N . PHE A 1 77 ? -18.394 3.119 4.320 1.00 85.31 77 PHE A N 1
ATOM 645 C CA . PHE A 1 77 ? -18.173 2.073 5.309 1.00 85.31 77 PHE A CA 1
ATOM 646 C C . PHE A 1 77 ? -18.177 0.731 4.593 1.00 85.31 77 PHE A C 1
ATOM 648 O O . PHE A 1 77 ? -19.142 0.403 3.895 1.00 85.31 77 PHE A O 1
ATOM 655 N N . TYR A 1 78 ? -17.103 -0.036 4.735 1.00 85.00 78 TYR A N 1
ATOM 656 C CA . TYR A 1 78 ? -17.023 -1.380 4.174 1.00 85.00 78 TYR A CA 1
ATOM 657 C C . TYR A 1 78 ? -16.008 -2.233 4.924 1.00 85.00 78 TYR A C 1
ATOM 659 O O . TYR A 1 78 ? -15.039 -1.739 5.489 1.00 85.00 78 TYR A O 1
ATOM 667 N N . TRP A 1 79 ? -16.216 -3.543 4.917 1.00 83.75 79 TRP A N 1
ATOM 668 C CA . TRP A 1 79 ? -15.294 -4.491 5.531 1.00 83.75 79 TRP A CA 1
ATOM 669 C C . TRP A 1 79 ? -14.164 -4.857 4.568 1.00 83.75 79 TRP A C 1
ATOM 671 O O . TRP A 1 79 ? -14.409 -5.184 3.408 1.00 83.75 79 TRP A O 1
ATOM 681 N N . PHE A 1 80 ? -12.931 -4.859 5.069 1.00 84.00 80 PHE A N 1
ATOM 682 C CA . PHE A 1 80 ? -11.735 -5.228 4.315 1.00 84.00 80 PHE A CA 1
ATOM 683 C C . PHE A 1 80 ? -10.790 -6.046 5.202 1.00 84.00 80 PHE A C 1
ATOM 685 O O . PHE A 1 80 ? -10.375 -5.580 6.263 1.00 84.00 80 PHE A O 1
ATOM 692 N N . HIS A 1 81 ? -10.510 -7.297 4.812 1.00 79.81 81 HIS A N 1
ATOM 693 C CA . HIS A 1 81 ? -9.687 -8.260 5.566 1.00 79.81 81 HIS A CA 1
ATOM 694 C C . HIS A 1 81 ? -9.968 -8.308 7.088 1.00 79.81 81 HIS A C 1
ATOM 696 O O . HIS A 1 81 ? -9.060 -8.443 7.907 1.00 79.81 81 HIS A O 1
ATOM 702 N N . GLY A 1 82 ? -11.244 -8.210 7.483 1.00 77.62 82 GLY A N 1
ATOM 703 C CA . GLY A 1 82 ? -11.674 -8.313 8.886 1.00 77.62 82 GLY A CA 1
ATOM 704 C C . GLY A 1 82 ? -11.556 -7.033 9.716 1.00 77.62 82 GLY A C 1
ATOM 705 O O . GLY A 1 82 ? -11.742 -7.092 10.932 1.00 77.62 82 GLY A O 1
ATOM 706 N N . SER A 1 83 ? -11.277 -5.899 9.072 1.00 85.00 83 SER A N 1
ATOM 707 C CA . SER A 1 83 ? -11.380 -4.564 9.664 1.00 85.00 83 SER A CA 1
ATOM 708 C C . SER A 1 83 ? -12.484 -3.762 8.975 1.00 85.00 83 SER A C 1
ATOM 710 O O . SER A 1 83 ? -12.673 -3.880 7.762 1.00 85.00 83 SER A O 1
ATOM 712 N N . LEU A 1 84 ? -13.204 -2.937 9.733 1.00 87.06 84 LEU A N 1
ATOM 713 C CA . LEU A 1 84 ? -14.169 -1.988 9.183 1.00 87.06 84 LEU A CA 1
ATOM 714 C C . LEU A 1 84 ? -13.419 -0.757 8.668 1.00 87.06 84 LEU A C 1
ATOM 716 O O . LEU A 1 84 ? -12.843 0.006 9.439 1.00 87.06 84 LEU A O 1
ATOM 720 N N . VAL A 1 85 ? -13.400 -0.556 7.360 1.00 90.69 85 VAL A N 1
ATOM 721 C CA . VAL A 1 85 ? -12.826 0.637 6.745 1.00 90.69 85 VAL A CA 1
ATOM 722 C C . VAL A 1 85 ? -13.857 1.753 6.757 1.00 90.69 85 VAL A C 1
ATOM 724 O O . VAL A 1 85 ? -15.006 1.54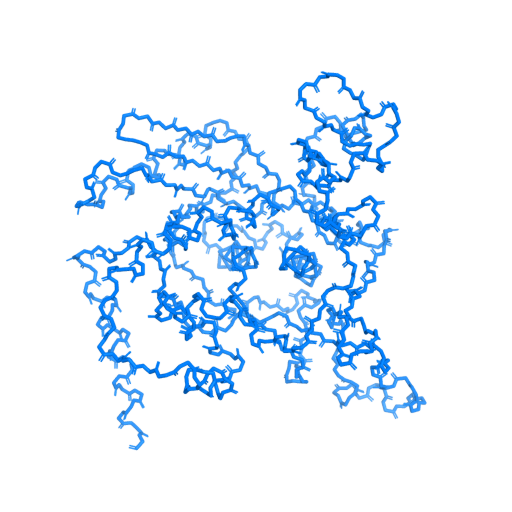8 6.364 1.00 90.69 85 VAL A O 1
ATOM 727 N N . VAL A 1 86 ? -13.421 2.936 7.181 1.00 91.25 86 VAL A N 1
ATOM 728 C CA . VAL A 1 86 ? -14.222 4.158 7.208 1.00 91.25 86 VAL A CA 1
ATOM 729 C C . VAL A 1 86 ? -13.490 5.248 6.438 1.00 91.25 86 VAL A C 1
ATOM 731 O O . VAL A 1 86 ? -12.409 5.698 6.830 1.00 91.25 86 VAL A O 1
ATOM 734 N N . LEU A 1 87 ? -14.085 5.679 5.332 1.00 91.06 87 LEU A N 1
ATOM 735 C CA . LEU A 1 87 ? -13.563 6.768 4.517 1.00 91.06 87 LEU A CA 1
ATOM 736 C C . LEU A 1 87 ? -13.809 8.124 5.189 1.00 91.06 87 LEU A C 1
ATOM 738 O O . LEU A 1 87 ? -14.904 8.399 5.679 1.00 91.06 87 LEU A O 1
ATOM 742 N N . CYS A 1 88 ? -12.782 8.972 5.198 1.00 90.12 88 CYS A N 1
ATOM 743 C CA . CYS A 1 88 ? -12.787 10.262 5.889 1.00 90.12 88 CYS A CA 1
ATOM 744 C C . CYS A 1 88 ? -12.237 11.374 4.989 1.00 90.12 88 CYS A C 1
ATOM 746 O O . CYS A 1 88 ? -11.270 11.150 4.263 1.00 90.12 88 CYS A O 1
ATOM 748 N N . GLU A 1 89 ? -12.786 12.587 5.091 1.00 85.50 89 GLU A N 1
ATOM 749 C CA . GLU A 1 89 ? -12.234 13.771 4.414 1.00 85.50 89 GLU A CA 1
ATOM 750 C C . GLU A 1 89 ? -10.840 14.119 4.947 1.00 85.50 89 GLU A C 1
ATOM 752 O O . GLU A 1 89 ? -9.854 14.148 4.207 1.00 85.50 89 GLU A O 1
ATOM 757 N N . ASP A 1 90 ? -10.757 14.330 6.260 1.00 82.38 90 ASP A N 1
ATOM 758 C CA . ASP A 1 90 ? -9.522 14.568 6.985 1.00 82.38 90 ASP A CA 1
ATOM 759 C C . ASP A 1 90 ? -9.567 13.934 8.377 1.00 82.38 90 ASP A C 1
ATOM 761 O O . ASP A 1 90 ? -10.627 13.632 8.927 1.00 82.38 90 ASP A O 1
ATOM 765 N N . LEU A 1 91 ? -8.377 13.727 8.938 1.00 86.12 91 LEU A N 1
ATOM 766 C CA . LEU A 1 91 ? -8.175 13.263 10.310 1.00 86.12 91 LEU A CA 1
ATOM 767 C C . LEU A 1 91 ? -7.298 14.267 11.072 1.00 86.12 91 LEU A C 1
ATOM 769 O O . LEU A 1 91 ? -6.429 13.887 11.855 1.00 86.12 91 LEU A O 1
ATOM 773 N N . ARG A 1 92 ? -7.454 15.567 10.787 1.00 80.56 92 ARG A N 1
ATOM 774 C CA . ARG A 1 92 ? -6.561 16.610 11.325 1.00 80.56 92 ARG A CA 1
ATOM 775 C C . ARG A 1 92 ? -6.982 17.090 12.703 1.00 80.56 92 ARG A C 1
ATOM 777 O O . ARG A 1 92 ? -6.124 17.438 13.510 1.00 80.56 92 ARG A O 1
ATOM 784 N N . THR A 1 93 ? -8.287 17.138 12.955 1.00 81.31 93 THR A N 1
ATOM 785 C CA . THR A 1 93 ? -8.843 17.684 14.195 1.00 81.31 93 THR A CA 1
ATOM 786 C C . THR A 1 93 ? -9.469 16.593 15.051 1.00 81.31 93 THR A C 1
ATOM 788 O O . THR A 1 93 ? -10.052 15.635 14.540 1.00 81.31 93 THR A O 1
ATOM 791 N N . SER A 1 94 ? -9.408 16.762 16.373 1.00 81.75 94 SER A N 1
ATOM 792 C CA . SER A 1 94 ? -10.060 15.847 17.315 1.00 81.75 94 SER A CA 1
ATOM 793 C C . SER A 1 94 ? -11.576 15.770 17.102 1.00 81.75 94 SER A C 1
ATOM 795 O O . SER A 1 94 ? -12.162 14.719 17.333 1.00 81.75 94 SER A O 1
ATOM 797 N N . SER A 1 95 ? -12.204 16.851 16.624 1.00 82.31 95 SER A N 1
ATOM 798 C CA . SER A 1 95 ? -13.624 16.882 16.254 1.00 82.31 95 SER A CA 1
ATOM 799 C C . SER A 1 95 ? -13.933 16.076 14.992 1.00 82.31 95 SER A C 1
ATOM 801 O O . SER A 1 95 ? -14.949 15.387 14.955 1.00 82.31 95 SER A O 1
ATOM 803 N N . SER A 1 96 ? -13.057 16.113 13.976 1.00 82.81 96 SER A N 1
ATOM 804 C CA . SER A 1 96 ? -13.202 15.274 12.774 1.00 82.81 96 SER A CA 1
ATOM 805 C C . SER A 1 96 ? -13.137 13.799 13.170 1.00 82.81 96 SER A C 1
ATOM 807 O O . SER A 1 96 ? -13.988 13.001 12.784 1.00 82.81 96 SER A O 1
ATOM 809 N N . ILE A 1 97 ? -12.157 13.448 14.011 1.00 84.75 97 ILE A N 1
ATOM 810 C CA . ILE A 1 97 ? -11.963 12.080 14.496 1.00 84.75 97 ILE A CA 1
ATOM 811 C C . ILE A 1 97 ? -13.164 11.629 15.330 1.00 84.75 97 ILE A C 1
ATOM 813 O O . ILE A 1 97 ? -13.691 10.550 15.081 1.00 84.75 97 ILE A O 1
ATOM 817 N N . SER A 1 98 ? -13.639 12.437 16.285 1.00 84.62 98 SER A N 1
ATOM 818 C CA . SER A 1 98 ? -14.772 12.050 17.134 1.00 84.62 98 SER A CA 1
ATOM 819 C C . SER A 1 98 ? -16.063 11.863 16.336 1.00 84.62 98 SER A C 1
ATOM 821 O O . SER A 1 98 ? -16.777 10.892 16.572 1.00 84.62 98 SER A O 1
ATOM 823 N N . ALA A 1 99 ? -16.335 12.720 15.348 1.00 84.75 99 ALA A N 1
ATOM 824 C CA . ALA A 1 99 ? -17.493 12.576 14.469 1.00 84.75 99 ALA A CA 1
ATOM 825 C C . ALA A 1 99 ? -17.423 11.282 13.643 1.00 84.75 99 ALA A C 1
ATOM 827 O O . ALA A 1 99 ? -18.394 10.529 13.577 1.00 84.75 99 ALA A O 1
ATOM 828 N N . VAL A 1 100 ? -16.262 10.984 13.052 1.00 84.81 100 VAL A N 1
ATOM 829 C CA . VAL A 1 100 ? -16.034 9.741 12.300 1.00 84.81 100 VAL A CA 1
ATOM 830 C C . VAL A 1 100 ? -16.196 8.515 13.197 1.00 84.81 100 VAL A C 1
ATOM 832 O O . VAL A 1 100 ? -16.854 7.553 12.808 1.00 84.81 100 VAL A O 1
ATOM 835 N N . VAL A 1 101 ? -15.627 8.559 14.400 1.00 84.69 101 VAL A N 1
ATOM 836 C CA . VAL A 1 101 ? -15.716 7.486 15.393 1.00 84.69 101 VAL A CA 1
ATOM 837 C C . VAL A 1 101 ? -17.166 7.230 15.811 1.00 84.69 101 VAL A C 1
ATOM 839 O O . VAL A 1 101 ? -17.574 6.073 15.890 1.00 84.69 101 VAL A O 1
ATOM 842 N N . SER A 1 102 ? -17.962 8.280 16.027 1.00 83.62 102 SER A N 1
ATOM 843 C CA . SER A 1 102 ? -19.392 8.140 16.326 1.00 83.62 102 SER A CA 1
ATOM 844 C C . SER A 1 102 ? -20.144 7.467 15.178 1.00 83.62 102 SER A C 1
ATOM 846 O O . SER A 1 102 ? -20.866 6.503 15.422 1.00 83.62 102 SER A O 1
ATOM 848 N N . ARG A 1 103 ? -19.899 7.878 13.923 1.00 82.31 103 ARG A N 1
ATOM 849 C CA . ARG A 1 103 ? -20.498 7.221 12.744 1.00 82.31 103 ARG A CA 1
ATOM 850 C C . ARG A 1 103 ? -20.085 5.753 12.625 1.00 82.31 103 ARG A C 1
ATOM 852 O O . ARG A 1 103 ? -20.912 4.904 12.311 1.00 82.31 103 ARG A O 1
ATOM 859 N N . ALA A 1 104 ? -18.816 5.440 12.895 1.00 78.56 104 ALA A N 1
ATOM 860 C CA . ALA A 1 104 ? -18.328 4.064 12.900 1.00 78.56 104 ALA A CA 1
ATOM 861 C C . ALA A 1 104 ? -19.050 3.225 13.966 1.00 78.56 104 ALA A C 1
ATOM 863 O O . ALA A 1 104 ? -19.481 2.112 13.677 1.00 78.56 104 ALA A O 1
ATOM 864 N N . ARG A 1 105 ? -19.251 3.772 15.173 1.00 80.06 105 ARG A N 1
ATOM 865 C CA . ARG A 1 105 ? -19.998 3.101 16.246 1.00 80.06 105 ARG A CA 1
ATOM 866 C C . ARG A 1 105 ? -21.458 2.867 15.868 1.00 80.06 105 ARG A C 1
ATOM 868 O O . ARG A 1 105 ? -21.958 1.772 16.096 1.00 80.06 105 ARG A O 1
ATOM 875 N N . GLU A 1 106 ? -22.128 3.862 15.293 1.00 79.00 106 GLU A N 1
ATOM 876 C CA . GLU A 1 106 ? -23.508 3.727 14.812 1.00 79.00 106 GLU A CA 1
ATOM 877 C C . GLU A 1 106 ? -23.617 2.643 13.736 1.00 79.00 106 GLU A C 1
ATOM 879 O O . GLU A 1 106 ? -24.484 1.778 13.823 1.00 79.00 106 GLU A O 1
ATOM 884 N N . SER A 1 107 ? -22.686 2.630 12.776 1.00 73.31 107 SER A N 1
ATOM 885 C CA . SER A 1 107 ? -22.637 1.603 11.733 1.00 73.31 107 SER A CA 1
ATOM 886 C C . SER A 1 107 ? -22.377 0.205 12.293 1.00 73.31 107 SER A C 1
ATOM 888 O O . SER A 1 107 ? -22.874 -0.755 11.719 1.00 73.31 107 SER A O 1
ATOM 890 N N . VAL A 1 108 ? -21.607 0.070 13.377 1.00 73.88 108 VAL A N 1
ATOM 891 C CA . VAL A 1 108 ? -21.387 -1.220 14.052 1.00 73.88 108 VAL A CA 1
ATOM 892 C C . VAL A 1 108 ? -22.616 -1.639 14.857 1.00 73.88 108 VAL A C 1
ATOM 894 O O . VAL A 1 108 ? -22.990 -2.804 14.819 1.00 73.88 108 VAL A O 1
ATOM 897 N N . GLY A 1 109 ? -23.260 -0.703 15.558 1.00 66.25 109 GLY A N 1
ATOM 898 C CA . GLY A 1 109 ? -24.450 -0.973 16.369 1.00 66.25 109 GLY A CA 1
ATOM 899 C C . GLY A 1 109 ? -25.682 -1.373 15.555 1.00 66.25 109 GLY A C 1
ATOM 900 O O . GLY A 1 109 ? -26.563 -2.027 16.093 1.00 66.25 109 GLY A O 1
ATOM 901 N N . GLN A 1 110 ? -25.737 -1.010 14.270 1.00 59.00 110 GLN A N 1
ATOM 902 C CA . GLN A 1 110 ? -26.780 -1.449 13.334 1.00 59.00 110 GLN A CA 1
ATOM 903 C C . GLN A 1 110 ? -26.580 -2.885 12.816 1.00 59.00 110 GLN A C 1
ATOM 905 O O . GLN A 1 110 ? -27.513 -3.451 12.253 1.00 59.00 110 GLN A O 1
ATOM 910 N N . LEU A 1 111 ? -25.390 -3.475 12.990 1.00 59.38 111 LEU A N 1
ATOM 911 C CA . LEU A 1 111 ? -25.094 -4.861 12.610 1.00 59.38 111 LEU A CA 1
ATOM 912 C C . LEU A 1 111 ? -25.582 -5.798 13.731 1.00 59.38 111 LEU A C 1
ATOM 914 O O . LEU A 1 111 ? -24.793 -6.329 14.521 1.00 59.38 111 LEU A O 1
ATOM 918 N N . ASP A 1 112 ? -26.903 -5.939 13.849 1.00 44.69 112 ASP A N 1
ATOM 919 C CA . ASP A 1 112 ? -27.561 -6.805 14.831 1.00 44.69 112 ASP A CA 1
ATOM 920 C C . ASP A 1 112 ? -27.093 -8.266 14.671 1.00 44.69 112 ASP A C 1
ATOM 922 O O . ASP A 1 112 ? -27.343 -8.915 13.656 1.00 44.69 112 ASP A O 1
ATOM 926 N N . GLY A 1 113 ? -26.434 -8.820 15.697 1.00 49.88 113 GLY A N 1
ATOM 927 C CA . GLY A 1 113 ? -26.092 -10.251 15.761 1.00 49.88 113 GLY A CA 1
ATOM 928 C C . GLY A 1 113 ? -24.654 -10.584 16.160 1.00 49.88 113 GLY A C 1
ATOM 929 O O . GLY A 1 113 ? -24.356 -11.748 16.436 1.00 49.88 113 GLY A O 1
ATOM 930 N N . ARG A 1 114 ? -23.757 -9.594 16.256 1.00 53.03 114 ARG A N 1
ATOM 931 C CA . ARG A 1 114 ? -22.419 -9.787 16.840 1.00 53.03 114 ARG A CA 1
ATOM 932 C C . ARG A 1 114 ? -22.476 -9.553 18.343 1.00 53.03 114 ARG A C 1
ATOM 934 O O . ARG A 1 114 ? -22.430 -8.420 18.808 1.00 53.03 114 ARG A O 1
ATOM 941 N N . GLY A 1 115 ? -22.603 -10.626 19.117 1.00 45.94 115 GLY A N 1
ATOM 942 C CA . GLY A 1 115 ? -22.429 -10.535 20.565 1.00 45.94 115 GLY A CA 1
ATOM 943 C C . GLY A 1 115 ? -21.035 -9.998 20.891 1.00 45.94 115 GLY A C 1
ATOM 944 O O . GLY A 1 115 ? -20.074 -10.577 20.419 1.00 45.94 115 GLY A O 1
ATOM 945 N N . ASN A 1 116 ? -20.947 -8.904 21.657 1.00 49.31 116 ASN A N 1
ATOM 946 C CA . ASN A 1 116 ? -19.778 -8.376 22.391 1.00 49.31 116 ASN A CA 1
ATOM 947 C C . ASN A 1 116 ? -18.370 -8.376 21.739 1.00 49.31 116 ASN A C 1
ATOM 949 O O . ASN A 1 116 ? -17.402 -8.107 22.446 1.00 49.31 116 ASN A O 1
ATOM 953 N N . ASP A 1 117 ? -18.222 -8.633 20.441 1.00 63.69 117 ASP A N 1
ATOM 954 C CA . ASP A 1 117 ? -16.916 -8.743 19.790 1.00 63.69 117 ASP A CA 1
ATOM 955 C C . ASP A 1 117 ? -16.328 -7.368 19.443 1.00 63.69 117 ASP A C 1
ATOM 957 O O . ASP A 1 117 ? -16.974 -6.522 18.820 1.00 63.69 117 ASP A O 1
ATOM 961 N N . ASP A 1 118 ? -15.056 -7.180 19.792 1.00 76.56 118 ASP A N 1
ATOM 962 C CA . ASP A 1 118 ? -14.270 -5.989 19.481 1.00 76.56 118 ASP A CA 1
ATOM 963 C C . ASP A 1 118 ? -14.177 -5.745 17.965 1.00 76.56 118 ASP A C 1
ATOM 965 O O . ASP A 1 118 ? -13.646 -6.572 17.209 1.00 76.56 118 ASP A O 1
ATOM 969 N N . VAL A 1 119 ? -14.609 -4.566 17.511 1.00 81.50 119 VAL A N 1
ATOM 970 C CA . VAL A 1 119 ? -14.500 -4.173 16.101 1.00 81.50 119 VAL A CA 1
ATOM 971 C C . VAL A 1 119 ? -13.268 -3.307 15.875 1.00 81.50 119 VAL A C 1
ATOM 973 O O . VAL A 1 119 ? -13.161 -2.186 16.371 1.00 81.50 119 VAL A O 1
ATOM 976 N N . ASN A 1 120 ? -12.347 -3.813 15.055 1.00 86.69 120 ASN A N 1
ATOM 977 C CA . ASN A 1 120 ? -11.201 -3.049 14.571 1.00 86.69 120 ASN A CA 1
ATOM 978 C C . ASN A 1 120 ? -11.609 -2.233 13.345 1.00 86.69 120 ASN A C 1
ATOM 980 O O . ASN A 1 120 ? -12.070 -2.791 12.349 1.00 86.69 120 ASN A O 1
ATOM 984 N N . CYS A 1 121 ? -11.396 -0.927 13.405 1.00 89.88 121 CYS A N 1
ATOM 985 C CA . CYS A 1 121 ? -11.690 0.016 12.344 1.00 89.88 121 CYS A CA 1
ATOM 986 C C . CYS A 1 121 ? -10.405 0.652 11.802 1.00 89.88 121 CYS A C 1
ATOM 988 O O . CYS A 1 121 ? -9.479 0.969 12.555 1.00 89.88 121 CYS A O 1
ATOM 990 N N . ILE A 1 122 ? -10.384 0.890 10.493 1.00 93.81 122 ILE A N 1
ATOM 991 C CA . ILE A 1 122 ? -9.349 1.646 9.791 1.00 93.81 122 ILE A CA 1
ATOM 992 C C . ILE A 1 122 ? -10.001 2.927 9.277 1.00 93.81 122 ILE A C 1
ATOM 994 O O . ILE A 1 122 ? -10.795 2.894 8.338 1.00 93.81 122 ILE A O 1
ATOM 998 N N . LEU A 1 123 ? -9.669 4.055 9.898 1.00 94.81 123 LEU A N 1
ATOM 999 C CA . LEU A 1 123 ? -10.078 5.371 9.422 1.00 94.81 123 LEU A CA 1
ATOM 1000 C C . LEU A 1 123 ? -9.064 5.828 8.382 1.00 94.81 123 LEU A C 1
ATOM 1002 O O . LEU A 1 123 ? -7.883 5.950 8.706 1.00 94.81 123 LEU A O 1
ATOM 1006 N N . ILE A 1 124 ? -9.497 6.075 7.149 1.00 94.25 124 ILE A N 1
ATOM 1007 C CA . ILE A 1 124 ? -8.592 6.401 6.045 1.00 94.25 124 ILE A CA 1
ATOM 1008 C C . ILE A 1 124 ? -9.082 7.618 5.255 1.00 94.25 124 ILE A C 1
ATOM 1010 O O . ILE A 1 124 ? -10.216 7.669 4.777 1.00 94.25 124 ILE A O 1
ATOM 1014 N N . SER A 1 125 ? -8.195 8.595 5.102 1.00 91.69 125 SER A N 1
ATOM 1015 C CA . SER A 1 125 ? -8.235 9.602 4.041 1.00 91.69 125 SER A CA 1
ATOM 1016 C C . SER A 1 125 ? -7.073 9.342 3.074 1.00 91.69 125 SER A C 1
ATOM 1018 O O . SER A 1 125 ? -6.277 8.427 3.287 1.00 91.69 125 SER A O 1
ATOM 1020 N N . LEU A 1 126 ? -6.919 10.139 2.010 1.00 90.31 126 LEU A N 1
ATOM 1021 C CA . LEU A 1 126 ? -5.731 9.987 1.157 1.00 90.31 126 LEU A CA 1
ATOM 1022 C C . LEU A 1 126 ? -4.443 10.356 1.893 1.00 90.31 126 LEU A C 1
ATOM 1024 O O . LEU A 1 126 ? -3.406 9.752 1.651 1.00 90.31 126 LEU A O 1
ATOM 1028 N N . VAL A 1 127 ? -4.489 11.348 2.780 1.00 91.31 127 VAL A N 1
ATOM 1029 C CA . VAL A 1 127 ? -3.276 11.877 3.421 1.00 91.31 127 VAL A CA 1
ATOM 1030 C C . VAL A 1 127 ? -2.988 11.172 4.733 1.00 91.31 127 VAL A C 1
ATOM 1032 O O . VAL A 1 127 ? -1.824 11.019 5.091 1.00 91.31 127 VAL A O 1
ATOM 1035 N N . ASP A 1 128 ? -4.023 10.712 5.429 1.00 92.69 128 ASP A N 1
ATOM 1036 C CA . ASP A 1 128 ? -3.941 10.322 6.826 1.00 92.69 128 ASP A CA 1
ATOM 1037 C C . ASP A 1 128 ? -4.659 9.002 7.094 1.00 92.69 128 ASP A C 1
ATOM 1039 O O . ASP A 1 128 ? -5.668 8.675 6.471 1.00 92.69 128 ASP A O 1
ATOM 1043 N N . ILE A 1 129 ? -4.157 8.269 8.082 1.00 95.00 129 ILE A N 1
ATOM 1044 C CA . ILE A 1 129 ? -4.770 7.040 8.575 1.00 95.00 129 ILE A CA 1
ATOM 1045 C C . ILE A 1 129 ? -4.767 7.013 10.103 1.00 95.00 129 ILE A C 1
ATOM 1047 O O . ILE A 1 129 ? -3.833 7.502 10.742 1.00 95.00 129 ILE A O 1
ATOM 1051 N N . ALA A 1 130 ? -5.807 6.436 10.693 1.00 94.81 130 ALA A N 1
ATOM 1052 C CA . ALA A 1 130 ? -5.887 6.148 12.119 1.00 94.81 130 ALA A CA 1
ATOM 1053 C C . ALA A 1 130 ? -6.580 4.802 12.352 1.00 94.81 130 ALA A C 1
ATOM 1055 O O . ALA A 1 130 ? -7.361 4.332 11.524 1.00 94.81 130 ALA A O 1
ATOM 1056 N N . PHE A 1 131 ? -6.301 4.187 13.494 1.00 93.50 131 PHE A N 1
ATOM 1057 C CA . PHE A 1 131 ? -6.839 2.886 13.867 1.00 93.50 131 PHE A CA 1
ATOM 1058 C C . PHE A 1 131 ? -7.699 3.034 15.108 1.00 93.50 131 PHE A C 1
ATOM 1060 O O . PHE A 1 131 ? -7.299 3.684 16.076 1.00 93.50 131 PHE A O 1
ATOM 1067 N N . VAL A 1 132 ? -8.885 2.436 15.075 1.00 91.06 132 VAL A N 1
ATOM 1068 C CA . VAL A 1 132 ? -9.851 2.527 16.167 1.00 91.06 132 VAL A CA 1
ATOM 1069 C C . VAL A 1 132 ? -10.306 1.134 16.553 1.00 91.06 132 VAL A C 1
AT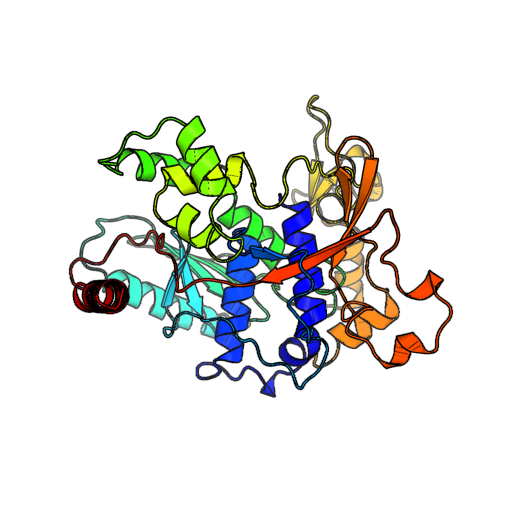OM 1071 O O . VAL A 1 132 ? -10.673 0.347 15.692 1.00 91.06 132 VAL A O 1
ATOM 1074 N N . GLN A 1 133 ? -10.310 0.832 17.843 1.00 89.19 133 GLN A N 1
ATOM 1075 C CA . GLN A 1 133 ? -10.937 -0.366 18.381 1.00 89.19 133 GLN A CA 1
ATOM 1076 C C . GLN A 1 133 ? -12.217 0.049 19.100 1.00 89.19 133 GLN A C 1
ATOM 1078 O O . GLN A 1 133 ? -12.178 0.839 20.050 1.00 89.19 133 GLN A O 1
ATOM 1083 N N . VAL A 1 134 ? -13.347 -0.457 18.617 1.00 84.12 134 VAL A N 1
ATOM 1084 C CA . VAL A 1 134 ? -14.669 -0.251 19.207 1.00 84.12 134 VAL A CA 1
ATOM 1085 C C . VAL A 1 134 ? -14.988 -1.471 20.063 1.00 84.12 134 VAL A C 1
ATOM 1087 O O . VAL A 1 134 ? -15.187 -2.567 19.545 1.00 84.12 134 VAL A O 1
ATOM 1090 N N . LEU A 1 135 ? -14.994 -1.264 21.375 1.00 79.31 135 LEU A N 1
ATOM 1091 C CA . LEU A 1 135 ? -15.419 -2.213 22.401 1.00 79.31 135 LEU A CA 1
ATOM 1092 C C . LEU A 1 135 ? -16.873 -1.889 22.784 1.00 79.31 135 LEU A C 1
ATOM 1094 O O . LEU A 1 135 ? -17.364 -0.793 22.497 1.00 79.31 135 LEU A O 1
ATOM 1098 N N . ALA A 1 136 ? -17.560 -2.810 23.465 1.00 71.75 136 ALA A N 1
ATOM 1099 C CA . ALA A 1 136 ? -18.963 -2.627 23.860 1.00 71.75 136 ALA A CA 1
ATOM 1100 C C . ALA A 1 136 ? -19.211 -1.305 24.626 1.00 71.75 136 ALA A C 1
ATOM 1102 O O . ALA A 1 136 ? -20.187 -0.591 24.377 1.00 71.75 136 ALA A O 1
ATOM 1103 N N . ASP A 1 137 ? -18.289 -0.939 25.516 1.00 74.56 137 ASP A N 1
ATOM 1104 C CA . ASP A 1 137 ? -18.378 0.219 26.407 1.00 74.56 137 ASP A CA 1
ATOM 1105 C C . ASP A 1 137 ? -17.336 1.316 26.120 1.00 74.56 137 ASP A C 1
ATOM 1107 O O . ASP A 1 137 ? -17.497 2.453 26.571 1.00 74.56 137 ASP A O 1
ATOM 1111 N N . LYS A 1 138 ? -16.284 1.012 25.353 1.00 81.88 138 LYS A N 1
ATOM 1112 C CA . LYS A 1 138 ? -15.122 1.889 25.185 1.00 81.88 138 LYS A CA 1
ATOM 1113 C C . LYS A 1 138 ? -14.664 1.981 23.736 1.00 81.88 138 LYS A C 1
ATOM 1115 O O . LYS A 1 138 ? -14.727 1.029 22.971 1.00 81.88 138 LYS A O 1
ATOM 1120 N N . ILE A 1 139 ? -14.114 3.136 23.379 1.00 83.50 139 ILE A N 1
ATOM 1121 C CA . ILE A 1 139 ? -13.428 3.334 22.106 1.00 83.50 139 ILE A CA 1
ATOM 1122 C C . ILE A 1 139 ? -11.965 3.660 22.385 1.00 83.50 139 ILE A C 1
ATOM 1124 O O . ILE A 1 139 ? -11.659 4.516 23.217 1.00 83.50 139 ILE A O 1
ATOM 1128 N N . GLN A 1 140 ? -11.060 2.967 21.701 1.00 88.25 140 GLN A N 1
ATOM 1129 C CA . GLN A 1 140 ? -9.632 3.266 21.712 1.00 88.25 140 GLN A CA 1
ATOM 1130 C C . GLN A 1 140 ? -9.224 3.750 20.327 1.00 88.25 140 GLN A C 1
ATOM 1132 O O . GLN A 1 140 ? -9.541 3.101 19.339 1.00 88.25 140 GLN A O 1
ATOM 1137 N N . CYS A 1 141 ? -8.536 4.886 20.250 1.00 89.12 141 CYS A N 1
ATOM 1138 C CA . CYS A 1 141 ? -8.069 5.464 18.994 1.00 89.12 141 CYS A CA 1
ATOM 1139 C C . CYS A 1 141 ? -6.552 5.612 19.049 1.00 89.12 141 CYS A C 1
ATOM 1141 O O . CYS A 1 141 ? -6.008 6.078 20.052 1.00 89.12 141 CYS A O 1
ATOM 1143 N N . SER A 1 142 ? -5.872 5.234 17.972 1.00 91.06 142 SER A N 1
ATOM 1144 C CA . SER A 1 142 ? -4.457 5.532 17.798 1.00 91.06 142 SER A CA 1
ATOM 1145 C C . SER A 1 142 ? -4.237 7.028 17.564 1.00 91.06 142 SER A C 1
ATOM 1147 O O . SER A 1 142 ? -5.167 7.791 17.288 1.00 91.06 142 SER A O 1
ATOM 1149 N N . THR A 1 143 ? -2.972 7.444 17.585 1.00 90.06 143 THR A N 1
ATOM 1150 C CA . THR A 1 143 ? -2.573 8.690 16.927 1.00 90.06 143 THR A CA 1
ATOM 1151 C C . THR A 1 143 ? -2.822 8.597 15.417 1.00 90.06 143 THR A C 1
ATOM 1153 O O . THR A 1 143 ? -3.051 7.515 14.866 1.00 90.06 143 THR A O 1
ATOM 1156 N N . VAL A 1 144 ? -2.805 9.743 14.737 1.00 91.75 144 VAL A N 1
ATOM 1157 C CA . VAL A 1 144 ? -2.998 9.805 13.285 1.00 91.75 144 VAL A CA 1
ATOM 1158 C C . VAL A 1 144 ? -1.643 9.745 12.591 1.00 91.75 144 VAL A C 1
ATOM 1160 O O . VAL A 1 144 ? -0.745 10.528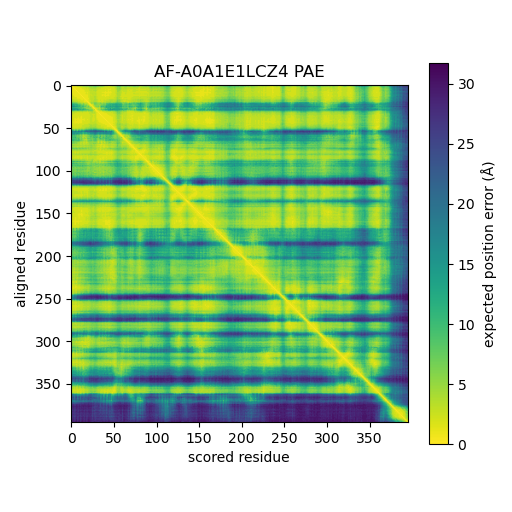 12.901 1.00 91.75 144 VAL A O 1
ATOM 1163 N N . PHE A 1 145 ? -1.518 8.856 11.613 1.00 92.56 145 PHE A N 1
ATOM 1164 C CA . PHE A 1 145 ? -0.292 8.637 10.857 1.00 92.56 145 PHE A CA 1
ATOM 1165 C C . PHE A 1 145 ? -0.407 9.201 9.440 1.00 92.56 145 PHE A C 1
ATOM 1167 O O . PHE A 1 145 ? -1.468 9.084 8.822 1.00 92.56 145 PHE A O 1
ATOM 1174 N N . PRO A 1 146 ? 0.664 9.797 8.888 1.00 92.62 146 PRO A N 1
ATOM 1175 C CA . PRO A 1 146 ? 0.672 10.224 7.497 1.00 92.62 146 PRO A CA 1
ATOM 1176 C C . PRO A 1 146 ? 0.717 8.996 6.579 1.00 92.62 146 PRO A C 1
ATOM 1178 O O . PRO A 1 146 ? 1.669 8.211 6.624 1.00 92.62 146 PRO A O 1
ATOM 1181 N N . LEU A 1 147 ? -0.311 8.841 5.749 1.00 94.12 147 LEU A N 1
ATOM 1182 C CA . LEU A 1 147 ? -0.378 7.866 4.666 1.00 94.12 147 LEU A CA 1
ATOM 1183 C C . LEU A 1 147 ? 0.319 8.394 3.409 1.00 94.12 147 LEU A C 1
ATOM 1185 O O . LEU A 1 147 ? 1.102 7.664 2.806 1.00 94.12 147 LEU A O 1
ATOM 1189 N N . LEU A 1 148 ? 0.099 9.664 3.056 1.00 92.94 148 LEU A N 1
ATOM 1190 C CA . LEU A 1 148 ? 0.780 10.327 1.946 1.00 92.94 148 LEU A CA 1
ATOM 1191 C C . LEU A 1 148 ? 1.502 11.594 2.396 1.00 92.94 148 LEU A C 1
ATOM 1193 O O . LEU A 1 148 ? 0.993 12.416 3.152 1.00 92.94 148 LEU A O 1
ATOM 1197 N N . THR A 1 149 ? 2.699 11.765 1.858 1.00 90.94 149 THR A N 1
ATOM 1198 C CA . THR A 1 149 ? 3.611 12.884 2.079 1.00 90.94 149 THR A CA 1
ATOM 1199 C C . THR A 1 149 ? 4.257 13.269 0.752 1.00 90.94 149 THR A C 1
ATOM 1201 O O . THR A 1 149 ? 4.249 12.502 -0.212 1.00 90.94 149 THR A O 1
ATOM 1204 N N . ASN A 1 150 ? 4.921 14.424 0.717 1.00 90.25 150 ASN A N 1
ATOM 1205 C CA . ASN A 1 150 ? 5.682 14.853 -0.461 1.00 90.25 150 ASN A CA 1
ATOM 1206 C C . ASN A 1 150 ? 6.780 13.850 -0.864 1.00 90.25 150 ASN A C 1
ATOM 1208 O O . ASN A 1 150 ? 7.161 13.801 -2.028 1.00 90.25 150 ASN A O 1
ATOM 1212 N N . SER A 1 151 ? 7.285 13.045 0.076 1.00 89.44 151 SER A N 1
ATOM 1213 C CA . SER A 1 151 ? 8.305 12.022 -0.172 1.00 89.44 151 SER A CA 1
ATOM 1214 C C . SER A 1 151 ? 7.732 10.636 -0.474 1.00 89.44 151 SER A C 1
ATOM 1216 O O . SER A 1 151 ? 8.507 9.711 -0.678 1.00 89.44 151 SER A O 1
ATOM 1218 N N . SER A 1 152 ? 6.408 10.452 -0.544 1.00 92.12 152 SER A N 1
ATOM 1219 C CA . SER A 1 152 ? 5.802 9.110 -0.644 1.00 92.12 152 SER A CA 1
ATOM 1220 C C . SER A 1 152 ? 6.116 8.348 -1.938 1.00 92.12 152 SER A C 1
ATOM 1222 O O . SER A 1 152 ? 5.985 7.132 -1.967 1.00 92.12 152 SER A O 1
ATOM 1224 N N . ALA A 1 153 ? 6.586 9.031 -2.988 1.00 90.94 153 ALA A N 1
ATOM 1225 C CA . ALA A 1 153 ? 7.099 8.390 -4.207 1.00 90.94 153 ALA A CA 1
ATOM 1226 C C . ALA A 1 153 ? 8.565 7.917 -4.099 1.00 90.94 153 ALA A C 1
ATOM 1228 O O . ALA A 1 153 ? 9.086 7.311 -5.030 1.00 90.94 153 ALA A O 1
ATOM 1229 N N . THR A 1 154 ? 9.262 8.253 -3.014 1.00 88.94 154 THR A N 1
ATOM 1230 C CA . THR A 1 154 ? 10.687 7.936 -2.801 1.00 88.94 154 THR A CA 1
ATOM 1231 C C . THR A 1 154 ? 10.945 7.250 -1.465 1.00 88.94 154 THR A C 1
ATOM 1233 O O . THR A 1 154 ? 11.960 6.587 -1.301 1.00 88.94 154 THR A O 1
ATOM 1236 N N . GLU A 1 155 ? 10.050 7.416 -0.494 1.00 89.44 155 GLU A N 1
ATOM 1237 C CA . GLU A 1 155 ? 10.129 6.807 0.825 1.00 89.44 155 GLU A CA 1
ATOM 1238 C C . GLU A 1 155 ? 8.747 6.302 1.242 1.00 89.44 155 GLU A C 1
ATOM 1240 O O . GLU A 1 155 ? 7.751 7.017 1.156 1.00 89.44 155 GLU A O 1
ATOM 1245 N N . CYS A 1 156 ? 8.683 5.069 1.742 1.00 92.44 156 CYS A N 1
ATOM 1246 C CA . CYS A 1 156 ? 7.435 4.518 2.251 1.00 92.44 156 CYS A CA 1
ATOM 1247 C C . CYS A 1 156 ? 7.024 5.223 3.551 1.00 92.44 156 CYS A C 1
ATOM 1249 O O . CYS A 1 156 ? 7.795 5.250 4.520 1.00 92.44 156 CYS A O 1
ATOM 1251 N N . SER A 1 157 ? 5.796 5.744 3.570 1.00 93.25 157 SER A N 1
ATOM 1252 C CA . SER A 1 157 ? 5.230 6.510 4.677 1.00 93.25 157 SER A CA 1
ATOM 1253 C C . SER A 1 157 ? 4.979 5.655 5.924 1.00 93.25 157 SER A C 1
ATOM 1255 O O . SER A 1 157 ? 4.844 4.429 5.856 1.00 93.25 157 SER A O 1
ATOM 1257 N N . ALA A 1 158 ? 4.899 6.321 7.080 1.00 93.06 158 ALA A N 1
ATOM 1258 C CA . ALA A 1 158 ? 4.603 5.682 8.360 1.00 93.06 158 ALA A CA 1
ATOM 1259 C C . ALA A 1 158 ? 3.246 4.965 8.329 1.00 93.06 158 ALA A C 1
ATOM 1261 O O . ALA A 1 158 ? 3.159 3.790 8.678 1.00 93.06 158 ALA A O 1
ATOM 1262 N N . GLY A 1 159 ? 2.208 5.654 7.840 1.00 94.62 159 GLY A N 1
ATOM 1263 C CA . GLY A 1 159 ? 0.857 5.114 7.744 1.00 94.62 159 GLY A CA 1
ATOM 1264 C C . GLY A 1 159 ? 0.797 3.853 6.888 1.00 94.62 159 GLY A C 1
ATOM 1265 O O . GLY A 1 159 ? 0.192 2.870 7.308 1.00 94.62 159 GLY A O 1
ATOM 1266 N N . PHE A 1 160 ? 1.490 3.827 5.743 1.00 95.94 160 PHE A N 1
ATOM 1267 C CA . PHE A 1 160 ? 1.502 2.646 4.878 1.00 95.94 160 PHE A CA 1
ATOM 1268 C C . PHE A 1 160 ? 2.266 1.462 5.494 1.00 95.94 160 PHE A C 1
ATOM 1270 O O . PHE A 1 160 ? 1.826 0.315 5.382 1.00 95.94 160 PHE A O 1
ATOM 1277 N N . ARG A 1 161 ? 3.380 1.715 6.200 1.00 94.44 161 ARG A N 1
ATOM 1278 C CA . ARG A 1 161 ? 4.113 0.660 6.927 1.00 94.44 161 ARG A CA 1
ATOM 1279 C C . ARG A 1 161 ? 3.240 0.021 7.998 1.00 94.44 161 ARG A C 1
ATOM 1281 O O . ARG A 1 161 ? 3.146 -1.202 8.044 1.00 94.44 161 ARG A O 1
ATOM 1288 N N . ILE A 1 162 ? 2.574 0.832 8.822 1.00 93.31 162 ILE A N 1
ATOM 1289 C CA . ILE A 1 162 ? 1.668 0.328 9.862 1.00 93.31 162 ILE A CA 1
ATOM 1290 C C . ILE A 1 162 ? 0.502 -0.432 9.232 1.00 93.31 162 ILE A C 1
ATOM 1292 O O . ILE A 1 162 ? 0.176 -1.516 9.701 1.00 93.31 162 ILE A O 1
ATOM 1296 N N . LEU A 1 163 ? -0.090 0.092 8.155 1.00 94.06 163 LEU A N 1
ATOM 1297 C CA . LEU A 1 163 ? -1.189 -0.567 7.452 1.00 94.06 163 LEU A CA 1
ATOM 1298 C C . LEU A 1 163 ? -0.778 -1.943 6.912 1.00 94.06 163 LEU A C 1
ATOM 1300 O O . LEU A 1 163 ? -1.515 -2.911 7.080 1.00 94.06 163 LEU A O 1
ATOM 1304 N N . THR A 1 164 ? 0.423 -2.042 6.336 1.00 92.75 164 THR A N 1
ATOM 1305 C CA . THR A 1 164 ? 0.996 -3.317 5.884 1.00 92.75 164 THR A CA 1
ATOM 1306 C C . THR A 1 164 ? 1.153 -4.274 7.061 1.00 92.75 164 THR A C 1
ATOM 1308 O O . THR A 1 164 ? 0.635 -5.384 7.019 1.00 92.75 164 THR A O 1
ATOM 1311 N N . TYR A 1 165 ? 1.786 -3.836 8.158 1.00 88.88 165 TYR A N 1
ATOM 1312 C CA . TYR A 1 165 ? 1.911 -4.670 9.354 1.00 88.88 165 TYR A CA 1
ATOM 1313 C C . TYR A 1 165 ? 0.553 -5.100 9.903 1.00 88.88 165 TYR A C 1
ATOM 1315 O O . TYR A 1 165 ? 0.415 -6.247 10.305 1.00 88.88 165 TYR A O 1
ATOM 1323 N N . LEU A 1 166 ? -0.452 -4.225 9.910 1.00 88.19 166 LEU A N 1
ATOM 1324 C CA . LEU A 1 166 ? -1.785 -4.566 10.387 1.00 88.19 166 LEU A CA 1
ATOM 1325 C C . LEU A 1 166 ? -2.411 -5.662 9.522 1.00 88.19 166 LEU A C 1
ATOM 1327 O O . LEU A 1 166 ? -2.902 -6.641 10.069 1.00 88.19 166 LEU A O 1
ATOM 1331 N N . LEU A 1 167 ? -2.379 -5.519 8.196 1.00 86.56 167 LEU A N 1
ATOM 1332 C CA . LEU A 1 167 ? -3.092 -6.403 7.269 1.00 86.56 167 LEU A CA 1
ATOM 1333 C C . LEU A 1 167 ? -2.354 -7.720 6.985 1.00 86.56 167 LEU A C 1
ATOM 1335 O O . LEU A 1 167 ? -3.003 -8.723 6.689 1.00 86.56 167 LEU A O 1
ATOM 1339 N N . THR A 1 168 ? -1.026 -7.749 7.130 1.00 81.31 168 THR A N 1
ATOM 1340 C CA . THR A 1 168 ? -0.191 -8.937 6.875 1.00 81.31 168 THR A CA 1
ATOM 1341 C C . THR A 1 168 ? 0.483 -9.499 8.133 1.00 81.31 168 THR A C 1
ATOM 1343 O O . THR A 1 168 ? 1.435 -10.273 8.033 1.00 81.31 168 THR A O 1
ATOM 1346 N N . SER A 1 169 ? 0.054 -9.101 9.337 1.00 74.56 169 SER A N 1
ATOM 1347 C CA . SER A 1 169 ? 0.651 -9.597 10.587 1.00 74.56 169 SER A CA 1
ATOM 1348 C C . SER A 1 169 ? 0.305 -11.069 10.854 1.00 74.56 169 SER A C 1
ATOM 1350 O O . SER A 1 169 ? -0.839 -11.487 10.642 1.00 74.56 169 SER A O 1
ATOM 1352 N N . PRO A 1 170 ? 1.222 -11.836 11.479 1.00 66.69 170 PRO A N 1
ATOM 1353 C CA . PRO A 1 170 ? 0.934 -13.177 11.990 1.00 66.69 170 PRO A CA 1
ATOM 1354 C C . PRO A 1 170 ? -0.273 -13.244 12.943 1.00 66.69 170 PRO A C 1
ATOM 1356 O O . PRO A 1 170 ? -0.886 -14.298 13.101 1.00 66.69 170 PRO A O 1
ATOM 1359 N N . HIS A 1 171 ? -0.638 -12.141 13.608 1.00 64.31 171 HIS A N 1
ATOM 1360 C CA . HIS A 1 171 ? -1.850 -12.085 14.433 1.00 64.31 171 HIS A CA 1
ATOM 1361 C C . HIS A 1 171 ? -3.126 -12.124 13.589 1.00 64.31 171 HIS A C 1
ATOM 1363 O O . HIS A 1 171 ? -4.075 -12.825 13.948 1.00 64.31 171 HIS A O 1
ATOM 1369 N N . VAL A 1 172 ? -3.135 -11.422 12.455 1.00 67.50 172 VAL A N 1
ATOM 1370 C CA . VAL A 1 172 ? -4.224 -11.519 11.479 1.00 67.50 172 VAL A CA 1
ATOM 1371 C C . VAL A 1 172 ? -4.269 -12.921 10.892 1.00 67.50 172 VAL A C 1
ATOM 1373 O O . VAL A 1 172 ? -5.352 -13.489 10.810 1.00 67.50 172 VAL A O 1
ATOM 1376 N N . GLU A 1 173 ? -3.123 -13.543 10.606 1.00 65.81 173 GLU A N 1
ATOM 1377 C CA . GLU A 1 173 ? -3.094 -14.949 10.182 1.00 65.81 173 GLU A CA 1
ATOM 1378 C C . GLU A 1 173 ? -3.704 -15.894 11.223 1.00 65.81 173 GLU A C 1
ATOM 1380 O O . GLU A 1 173 ? -4.474 -16.780 10.867 1.00 65.81 173 GLU A O 1
ATOM 1385 N N . LYS A 1 174 ? -3.415 -15.715 12.519 1.00 66.38 174 LYS A N 1
ATOM 1386 C CA . LYS A 1 174 ? -4.040 -16.521 13.584 1.00 66.38 174 LYS A CA 1
ATOM 1387 C C . LYS A 1 174 ? -5.560 -16.362 13.594 1.00 66.38 174 LYS A C 1
ATOM 1389 O O . LYS A 1 174 ? -6.273 -17.359 13.704 1.00 66.38 174 LYS A O 1
ATOM 1394 N N . ARG A 1 175 ? -6.061 -15.130 13.441 1.00 69.00 175 ARG A N 1
ATOM 1395 C CA . ARG A 1 175 ? -7.502 -14.858 13.321 1.00 69.00 175 ARG A CA 1
ATOM 1396 C C . ARG A 1 175 ? -8.082 -15.531 12.072 1.00 69.00 175 ARG A C 1
ATOM 1398 O O . ARG A 1 175 ? -9.087 -16.227 12.184 1.00 69.00 175 ARG A O 1
ATOM 1405 N N . LYS A 1 176 ? -7.423 -15.396 10.916 1.00 69.00 176 LYS A N 1
ATOM 1406 C CA . LYS A 1 176 ? -7.813 -16.054 9.660 1.00 69.00 176 LYS A CA 1
ATOM 1407 C C . LYS A 1 176 ? -7.845 -17.575 9.802 1.00 69.00 176 LYS A C 1
ATOM 1409 O O . LYS A 1 176 ? -8.814 -18.176 9.378 1.00 69.00 176 LYS A O 1
ATOM 1414 N N . ARG A 1 177 ? -6.869 -18.207 10.467 1.00 66.62 177 ARG A N 1
ATOM 1415 C CA . ARG A 1 177 ? -6.857 -19.665 10.722 1.00 66.62 177 ARG A CA 1
ATOM 1416 C C . ARG A 1 177 ? -8.026 -20.128 11.591 1.00 66.62 177 ARG A C 1
ATOM 1418 O O . ARG A 1 177 ? -8.603 -21.172 11.312 1.00 66.62 177 ARG A O 1
ATOM 1425 N N . SER A 1 178 ? -8.386 -19.355 12.618 1.00 67.44 178 SER A N 1
ATOM 1426 C CA . SER A 1 178 ? -9.572 -19.637 13.441 1.00 67.44 178 SER A CA 1
ATOM 1427 C C . SER A 1 178 ? -10.856 -19.601 12.605 1.00 67.44 178 SER A C 1
ATOM 1429 O O . SER A 1 178 ? -11.704 -20.482 12.717 1.00 67.44 178 SER A O 1
ATOM 1431 N N . LEU A 1 179 ? -10.977 -18.618 11.709 1.00 69.31 179 LEU A N 1
ATOM 1432 C CA . LEU A 1 179 ? -12.119 -18.523 10.805 1.00 69.31 179 LEU A CA 1
ATOM 1433 C C . LEU A 1 179 ? -12.092 -19.597 9.702 1.00 69.31 179 LEU A C 1
ATOM 1435 O O . LEU A 1 179 ? -13.134 -20.166 9.399 1.00 69.31 179 LEU A O 1
ATOM 1439 N N . ALA A 1 180 ? -10.915 -19.945 9.180 1.00 67.56 180 ALA A N 1
ATOM 1440 C CA . ALA A 1 180 ? -10.715 -21.024 8.214 1.00 67.56 180 ALA A CA 1
ATOM 1441 C C . ALA A 1 180 ? -11.160 -22.382 8.771 1.00 67.56 180 ALA A C 1
ATOM 1443 O O . ALA A 1 180 ? -11.744 -23.181 8.054 1.00 67.56 180 ALA A O 1
ATOM 1444 N N . ALA A 1 181 ? -10.951 -22.635 10.068 1.00 65.81 181 ALA A N 1
ATOM 1445 C CA . ALA A 1 181 ? -11.429 -23.853 10.724 1.00 65.81 181 ALA A CA 1
ATOM 1446 C C . ALA A 1 181 ? -12.967 -23.965 10.757 1.00 65.81 181 ALA A C 1
ATOM 1448 O O . ALA A 1 181 ? -13.499 -25.052 10.970 1.00 65.81 181 ALA A O 1
ATOM 1449 N N . ARG A 1 182 ? -13.685 -22.850 10.559 1.00 67.31 182 ARG A N 1
ATOM 1450 C CA . ARG A 1 182 ? -15.151 -22.812 10.443 1.00 67.31 182 ARG A CA 1
ATOM 1451 C C . ARG A 1 182 ? -15.630 -22.964 9.000 1.00 67.31 182 ARG A C 1
ATOM 1453 O O . ARG A 1 182 ? -16.826 -23.147 8.784 1.00 67.31 182 ARG A O 1
ATOM 1460 N N . GLU A 1 183 ? -14.733 -22.852 8.027 1.00 70.75 183 GLU A N 1
ATOM 1461 C CA . GLU A 1 183 ? -15.061 -23.009 6.619 1.00 70.75 183 GLU A CA 1
ATOM 1462 C C . GLU A 1 183 ? -15.262 -24.495 6.307 1.00 70.75 183 GLU A C 1
ATOM 1464 O O . GLU A 1 183 ? -14.332 -25.299 6.341 1.00 70.75 183 GLU A O 1
ATOM 1469 N N . VAL A 1 184 ? -16.503 -24.877 6.007 1.00 64.31 184 VAL A N 1
ATOM 1470 C CA . VAL A 1 184 ? -16.816 -26.234 5.555 1.00 64.31 184 VAL A CA 1
ATOM 1471 C C . VAL A 1 184 ? -16.606 -26.279 4.044 1.00 64.31 184 VAL A C 1
ATOM 1473 O O . VAL A 1 184 ? -17.531 -26.021 3.274 1.00 64.31 184 VAL A O 1
ATOM 1476 N N . SER A 1 185 ? -15.383 -26.584 3.604 1.00 61.22 185 SER A N 1
ATOM 1477 C CA . SER A 1 185 ? -15.161 -26.882 2.187 1.00 61.22 185 SER A CA 1
ATOM 1478 C C . SER A 1 185 ? -15.807 -28.226 1.849 1.00 61.22 185 SER A C 1
ATOM 1480 O O . SER A 1 185 ? -15.466 -29.258 2.427 1.00 61.22 185 SER A O 1
ATOM 1482 N N . SER A 1 186 ? -16.730 -28.225 0.889 1.00 57.53 186 SER A N 1
ATOM 1483 C CA . SER A 1 186 ? -17.311 -29.453 0.328 1.00 57.53 186 SER A CA 1
ATOM 1484 C C . SER A 1 186 ? -16.359 -30.176 -0.631 1.00 57.53 186 SER A C 1
ATOM 1486 O O . SER A 1 186 ? -16.632 -31.308 -1.028 1.00 57.53 186 SER A O 1
ATOM 1488 N N . ILE A 1 187 ? -15.240 -29.540 -0.997 1.00 61.47 187 ILE A N 1
ATOM 1489 C CA . ILE A 1 187 ? -14.282 -30.050 -1.974 1.00 61.47 187 ILE A CA 1
ATOM 1490 C C . ILE A 1 187 ? -12.911 -30.174 -1.304 1.00 61.47 187 ILE A C 1
ATOM 1492 O O . ILE A 1 187 ? -12.261 -29.179 -0.980 1.00 61.47 187 ILE A O 1
ATOM 1496 N N . ILE A 1 188 ? -12.460 -31.413 -1.116 1.00 67.56 188 ILE A N 1
ATOM 1497 C CA . ILE A 1 188 ? -11.091 -31.718 -0.694 1.00 67.56 188 ILE A CA 1
ATOM 1498 C C . ILE A 1 188 ? -10.279 -31.950 -1.971 1.00 67.56 188 ILE A C 1
ATOM 1500 O O . ILE A 1 188 ? -10.289 -33.046 -2.529 1.00 67.56 188 ILE A O 1
ATOM 1504 N N . LEU A 1 189 ? -9.622 -30.902 -2.470 1.00 71.75 189 LEU A N 1
ATOM 1505 C CA . LEU A 1 189 ? -8.675 -31.028 -3.580 1.00 71.75 189 LEU A CA 1
ATOM 1506 C C . LEU A 1 189 ? -7.271 -31.316 -3.031 1.00 71.75 189 LEU A C 1
ATOM 1508 O O . LEU A 1 189 ? -6.847 -30.642 -2.089 1.00 71.75 189 LEU A O 1
ATOM 1512 N N . PRO A 1 190 ? -6.522 -32.268 -3.618 1.00 80.50 190 PRO A N 1
ATOM 1513 C CA . PRO A 1 190 ? -5.098 -32.414 -3.340 1.00 80.50 190 PRO A CA 1
ATOM 1514 C C . PRO A 1 190 ? -4.337 -31.116 -3.639 1.00 80.50 190 PRO A C 1
ATOM 1516 O O . PRO A 1 190 ? -4.669 -30.394 -4.585 1.00 80.50 190 PRO A O 1
ATOM 1519 N N . THR A 1 191 ? -3.292 -30.834 -2.858 1.00 73.00 191 THR A N 1
ATOM 1520 C CA . THR A 1 191 ? -2.462 -29.622 -2.979 1.00 73.00 191 THR A CA 1
ATOM 1521 C C . THR A 1 191 ? -1.886 -29.451 -4.387 1.00 73.00 191 THR A C 1
ATOM 1523 O O . THR A 1 191 ? -1.738 -28.333 -4.873 1.00 73.00 191 THR A O 1
ATOM 1526 N N . GLU A 1 192 ? -1.595 -30.557 -5.066 1.00 80.56 192 GLU A N 1
ATOM 1527 C CA . GLU A 1 192 ? -1.099 -30.600 -6.438 1.00 80.56 192 GLU A CA 1
ATOM 1528 C C . GLU A 1 192 ? -2.129 -30.036 -7.420 1.00 80.56 192 GLU A C 1
ATOM 1530 O O . GLU A 1 192 ? -1.791 -29.203 -8.259 1.00 80.56 192 GLU A O 1
ATOM 1535 N N . ILE A 1 193 ? -3.397 -30.436 -7.279 1.00 81.44 193 ILE A N 1
ATOM 1536 C CA . ILE A 1 193 ? -4.493 -29.949 -8.125 1.00 81.44 193 ILE A CA 1
ATOM 1537 C C . ILE A 1 193 ? -4.746 -28.467 -7.856 1.00 81.44 193 ILE A C 1
ATOM 1539 O O . ILE A 1 193 ? -4.930 -27.703 -8.798 1.00 81.44 193 ILE A O 1
ATOM 1543 N N . LEU A 1 194 ? -4.681 -28.035 -6.594 1.00 76.00 194 LEU A N 1
ATOM 1544 C CA . LEU A 1 194 ? -4.773 -26.615 -6.244 1.00 76.00 194 LEU A CA 1
ATOM 1545 C C . LEU A 1 194 ? -3.661 -25.792 -6.887 1.00 76.00 194 LEU A C 1
ATOM 1547 O O . LEU A 1 194 ? -3.927 -24.719 -7.427 1.00 76.00 194 LEU A O 1
ATOM 1551 N N . GLY A 1 195 ? -2.436 -26.319 -6.895 1.00 75.88 195 GLY A N 1
ATOM 1552 C CA . GLY A 1 195 ? -1.326 -25.675 -7.582 1.00 75.88 195 GLY A CA 1
ATOM 1553 C C . GLY A 1 195 ? -1.510 -25.614 -9.092 1.00 75.88 195 GLY A C 1
ATOM 1554 O O . GLY A 1 195 ? -1.221 -24.585 -9.695 1.00 75.88 195 GLY A O 1
ATOM 1555 N N . MET A 1 196 ? -2.050 -26.669 -9.705 1.00 81.12 196 MET A N 1
ATOM 1556 C CA . MET A 1 196 ? -2.391 -26.654 -11.129 1.00 81.12 196 MET A CA 1
ATOM 1557 C C . MET A 1 196 ? -3.474 -25.623 -11.449 1.00 81.12 196 MET A C 1
ATOM 1559 O O . MET A 1 196 ? -3.330 -24.899 -12.429 1.00 81.12 196 MET A O 1
ATOM 1563 N N . VAL A 1 197 ? -4.520 -25.522 -10.621 1.00 8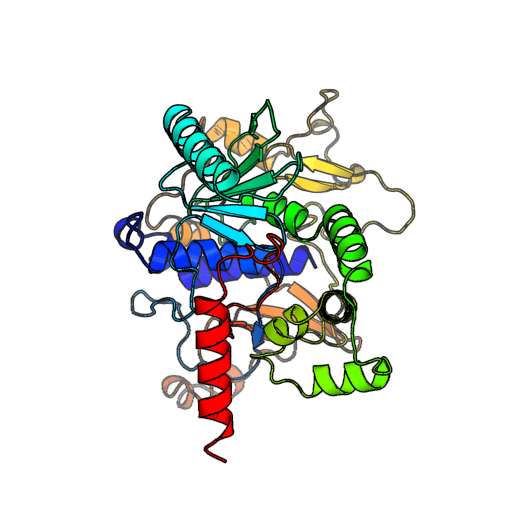1.31 197 VAL A N 1
ATOM 1564 C CA . VAL A 1 197 ? -5.582 -24.521 -10.789 1.00 81.31 197 VAL A CA 1
ATOM 1565 C C . VAL A 1 197 ? -4.995 -23.120 -10.696 1.00 81.31 197 VAL A C 1
ATOM 1567 O O . VAL A 1 197 ? -5.172 -22.336 -11.617 1.00 81.31 197 VAL A O 1
ATOM 1570 N N . LEU A 1 198 ? -4.233 -22.815 -9.647 1.00 75.75 198 LEU A N 1
ATOM 1571 C CA . LEU A 1 198 ? -3.672 -21.476 -9.456 1.00 75.75 198 LEU A CA 1
ATOM 1572 C C . LEU A 1 198 ? -2.670 -21.072 -10.539 1.00 75.75 198 LEU A C 1
ATOM 1574 O O . LEU A 1 198 ? -2.628 -19.905 -10.907 1.00 75.75 198 LEU A O 1
ATOM 1578 N N . ASN A 1 199 ? -1.917 -22.026 -11.088 1.00 75.19 199 ASN A N 1
ATOM 1579 C CA . ASN A 1 199 ? -1.045 -21.772 -12.235 1.00 75.19 199 ASN A CA 1
ATOM 1580 C C . ASN A 1 199 ? -1.817 -21.592 -13.555 1.00 75.19 199 ASN A C 1
ATOM 1582 O O . ASN A 1 199 ? -1.275 -21.013 -14.492 1.00 75.19 199 ASN A O 1
ATOM 1586 N N . ALA A 1 200 ? -3.038 -22.124 -13.655 1.00 79.62 200 ALA A N 1
ATOM 1587 C CA . ALA A 1 200 ? -3.892 -22.003 -14.835 1.00 79.62 200 ALA A CA 1
ATOM 1588 C C . ALA A 1 200 ? -4.818 -20.776 -14.787 1.00 79.62 200 ALA A C 1
ATOM 1590 O O . ALA A 1 200 ? -5.299 -20.340 -15.832 1.00 79.62 200 ALA A O 1
ATOM 1591 N N . VAL A 1 201 ? -5.089 -20.231 -13.596 1.00 76.12 201 VAL A N 1
ATOM 1592 C CA . VAL A 1 201 ? -5.871 -19.003 -13.430 1.00 76.12 201 VAL A CA 1
ATOM 1593 C C . VAL A 1 201 ? -5.095 -17.839 -14.043 1.00 76.12 201 VAL A C 1
ATOM 1595 O O . VAL A 1 201 ? -3.917 -17.636 -13.750 1.00 76.12 201 VAL A O 1
ATOM 1598 N N . ALA A 1 202 ? -5.764 -17.076 -14.911 1.00 68.50 202 ALA A N 1
ATOM 1599 C CA . ALA A 1 202 ? -5.179 -15.893 -15.524 1.00 68.50 202 ALA A CA 1
ATOM 1600 C C . ALA A 1 202 ? -4.699 -14.909 -14.439 1.00 68.50 202 ALA A C 1
ATOM 1602 O O . ALA A 1 202 ? -5.342 -14.812 -13.388 1.00 68.50 202 ALA A O 1
ATOM 1603 N N . PRO A 1 203 ? -3.626 -14.129 -14.687 1.00 66.25 203 PRO A N 1
ATOM 1604 C CA . PRO A 1 203 ? -3.093 -13.182 -13.709 1.00 66.25 203 PRO A CA 1
ATOM 1605 C C . PRO A 1 203 ? -4.169 -12.288 -13.087 1.00 66.25 203 PRO A C 1
ATOM 1607 O O . PRO A 1 203 ? -4.103 -12.031 -11.897 1.00 66.25 203 PRO A O 1
ATOM 1610 N N . TYR A 1 204 ? -5.183 -11.901 -13.869 1.00 69.50 204 TYR A N 1
ATOM 1611 C CA . TYR A 1 204 ? -6.287 -11.012 -13.491 1.00 69.50 204 TYR A CA 1
ATOM 1612 C C . TYR A 1 204 ? -7.280 -11.568 -12.463 1.00 69.50 204 TYR A C 1
ATOM 1614 O O . TYR A 1 204 ? -7.950 -10.778 -11.805 1.00 69.50 204 TYR A O 1
ATOM 1622 N N . ASP A 1 205 ? -7.383 -12.890 -12.326 1.00 77.00 205 ASP A N 1
ATOM 1623 C CA . ASP A 1 205 ? -8.390 -13.535 -11.471 1.00 77.00 205 ASP A CA 1
ATOM 1624 C C . ASP A 1 205 ? -7.763 -14.245 -10.264 1.00 77.00 205 ASP A C 1
ATOM 1626 O O . ASP A 1 205 ? -8.472 -14.788 -9.414 1.00 77.00 205 ASP A O 1
ATOM 1630 N N . ILE A 1 206 ? -6.430 -14.259 -10.162 1.00 78.69 206 ILE A N 1
ATOM 1631 C CA . ILE A 1 206 ? -5.719 -15.075 -9.174 1.00 78.69 206 ILE A CA 1
ATOM 1632 C C . ILE A 1 206 ? -5.967 -14.613 -7.739 1.00 78.69 206 ILE A C 1
ATOM 1634 O O . ILE A 1 206 ? -6.106 -15.443 -6.840 1.00 78.69 206 ILE A O 1
ATOM 1638 N N . VAL A 1 207 ? -6.067 -13.301 -7.521 1.00 81.19 207 VAL A N 1
ATOM 1639 C CA . VAL A 1 207 ? -6.342 -12.737 -6.197 1.00 81.19 207 VAL A CA 1
ATOM 1640 C C . VAL A 1 207 ? -7.797 -12.970 -5.822 1.00 81.19 207 VAL A C 1
ATOM 1642 O O . VAL A 1 207 ? -8.075 -13.429 -4.716 1.00 81.19 207 VAL A O 1
ATOM 1645 N N . SER A 1 208 ? -8.722 -12.757 -6.760 1.00 79.25 208 SER A N 1
ATOM 1646 C CA . SER A 1 208 ? -10.136 -13.042 -6.531 1.00 79.25 208 SER A CA 1
ATOM 1647 C C . SER A 1 208 ? -10.405 -14.516 -6.257 1.00 79.25 208 SER A C 1
ATOM 1649 O O . SER A 1 208 ? -11.198 -14.841 -5.375 1.00 79.25 208 SER A O 1
ATOM 1651 N N . PHE A 1 209 ? -9.701 -15.411 -6.947 1.00 79.25 209 PHE A N 1
ATOM 1652 C CA . PHE A 1 209 ? -9.737 -16.840 -6.669 1.00 79.25 209 PHE A CA 1
ATOM 1653 C C . PHE A 1 209 ? -9.150 -17.168 -5.289 1.00 79.25 209 PHE A C 1
ATOM 1655 O O . PHE A 1 209 ? -9.753 -17.924 -4.527 1.00 79.25 209 PHE A O 1
ATOM 1662 N N . ALA A 1 210 ? -8.001 -16.581 -4.932 1.00 79.25 210 ALA A N 1
ATOM 1663 C CA . ALA A 1 210 ? -7.406 -16.751 -3.608 1.00 79.25 210 ALA A CA 1
ATOM 1664 C C . ALA A 1 210 ? -8.368 -16.301 -2.500 1.00 79.25 210 ALA A C 1
ATOM 1666 O O . ALA A 1 210 ? -8.487 -16.958 -1.473 1.00 79.25 210 ALA A O 1
ATOM 1667 N N . GLN A 1 211 ? -9.118 -15.230 -2.739 1.00 78.19 211 GLN A N 1
ATOM 1668 C CA . GLN A 1 211 ? -10.138 -14.715 -1.835 1.00 78.19 211 GLN A CA 1
ATOM 1669 C C . GLN A 1 211 ? -11.493 -15.437 -1.958 1.00 78.19 211 GLN A C 1
ATOM 1671 O O . GLN A 1 211 ? -12.487 -14.957 -1.437 1.00 78.19 211 GLN A O 1
ATOM 1676 N N . ALA A 1 212 ? -11.603 -16.583 -2.628 1.00 76.19 212 ALA A N 1
ATOM 1677 C CA . ALA A 1 212 ? -12.845 -17.361 -2.590 1.00 76.19 212 ALA A CA 1
ATOM 1678 C C . ALA A 1 212 ? -12.965 -18.215 -1.313 1.00 76.19 212 ALA A C 1
ATOM 1680 O O . ALA A 1 212 ? -14.056 -18.661 -0.967 1.00 76.19 212 ALA A O 1
ATOM 1681 N N . SER A 1 213 ? -11.843 -18.470 -0.632 1.00 76.44 213 SER A N 1
ATOM 1682 C CA . SER A 1 213 ? -11.742 -19.373 0.517 1.00 76.44 213 SER A CA 1
ATOM 1683 C C . SER A 1 213 ? -10.544 -18.996 1.381 1.00 76.44 213 SER A C 1
ATOM 1685 O O . SER A 1 213 ? -9.491 -18.638 0.851 1.00 76.44 213 SER A O 1
ATOM 1687 N N . PHE A 1 214 ? -10.634 -19.164 2.701 1.00 77.00 214 PHE A N 1
ATOM 1688 C CA . PHE A 1 214 ? -9.464 -18.986 3.563 1.00 77.00 214 PHE A CA 1
ATOM 1689 C C . PHE A 1 214 ? -8.354 -19.988 3.247 1.00 77.00 214 PHE A C 1
ATOM 1691 O O . PHE A 1 214 ? -7.172 -19.703 3.453 1.00 77.00 214 PHE A O 1
ATOM 1698 N N . MET A 1 215 ? -8.720 -21.185 2.785 1.00 76.31 215 MET A N 1
ATOM 1699 C CA . MET A 1 215 ? -7.753 -22.203 2.391 1.00 76.31 215 MET A CA 1
ATOM 1700 C C . MET A 1 215 ? -6.939 -21.736 1.179 1.00 76.31 215 MET A C 1
ATOM 1702 O O . MET A 1 215 ? -5.709 -21.825 1.201 1.00 76.31 215 MET A O 1
ATOM 1706 N N . PHE A 1 216 ? -7.606 -21.200 0.151 1.00 78.25 216 PHE A N 1
ATOM 1707 C CA . PHE A 1 216 ? -6.936 -20.667 -1.038 1.00 78.25 216 PHE A CA 1
ATOM 1708 C C . PHE A 1 216 ? -6.128 -19.415 -0.718 1.00 78.25 216 PHE A C 1
ATOM 1710 O O . PHE A 1 216 ? -4.997 -19.305 -1.184 1.00 78.25 216 PHE A O 1
ATOM 1717 N N . GLU A 1 217 ? -6.646 -18.530 0.134 1.00 79.75 217 GLU A N 1
ATOM 1718 C CA . GLU A 1 217 ? -5.953 -17.320 0.569 1.00 79.75 217 GLU A CA 1
ATOM 1719 C C . GLU A 1 217 ? -4.623 -17.675 1.253 1.00 79.75 217 GLU A C 1
ATOM 1721 O O . GLU A 1 217 ? -3.557 -17.184 0.873 1.00 79.75 217 GLU A O 1
ATOM 1726 N N . ASN A 1 218 ? -4.663 -18.598 2.221 1.00 77.50 218 ASN A N 1
ATOM 1727 C CA . ASN A 1 218 ? -3.467 -19.066 2.920 1.00 77.50 218 ASN A CA 1
ATOM 1728 C C . ASN A 1 218 ? -2.449 -19.692 1.959 1.00 77.50 218 ASN A C 1
ATOM 1730 O O . ASN A 1 218 ? -1.246 -19.452 2.091 1.00 77.50 218 ASN A O 1
ATOM 1734 N N . TRP A 1 219 ? -2.912 -20.492 0.996 1.00 76.69 219 TRP A N 1
ATOM 1735 C CA . TRP A 1 219 ? -2.028 -21.130 0.027 1.00 76.69 219 TRP A CA 1
ATOM 1736 C C . TRP A 1 219 ? -1.396 -20.103 -0.918 1.00 76.69 219 TRP A C 1
ATOM 1738 O O . TRP A 1 219 ? -0.179 -20.106 -1.087 1.00 76.69 219 TRP A O 1
ATOM 1748 N N . TYR A 1 220 ? -2.191 -19.173 -1.451 1.00 81.50 220 TYR A N 1
ATOM 1749 C CA . TYR A 1 220 ? -1.746 -18.086 -2.321 1.00 81.50 220 TYR A CA 1
ATOM 1750 C C . TYR A 1 220 ? -0.653 -17.227 -1.669 1.00 81.50 220 TYR A C 1
ATOM 1752 O O . TYR A 1 220 ? 0.394 -17.005 -2.276 1.00 81.50 220 TYR A O 1
ATOM 1760 N N . TYR A 1 221 ? -0.830 -16.800 -0.415 1.00 79.88 221 TYR A N 1
ATOM 1761 C CA . TYR A 1 221 ? 0.194 -16.009 0.283 1.00 79.88 221 TYR A CA 1
ATOM 1762 C C . TYR A 1 221 ? 1.425 -16.827 0.700 1.00 79.88 221 TYR A C 1
ATOM 1764 O O . TYR A 1 221 ? 2.496 -16.254 0.906 1.00 79.88 221 TYR A O 1
ATOM 1772 N N . SER A 1 222 ? 1.299 -18.155 0.796 1.00 77.88 222 SER A N 1
ATOM 1773 C CA . SER A 1 222 ? 2.426 -19.049 1.091 1.00 77.88 222 SER A CA 1
ATOM 1774 C C . SER A 1 222 ? 3.277 -19.355 -0.144 1.00 77.88 222 SER A C 1
ATOM 1776 O O . SER A 1 222 ? 4.488 -19.528 -0.012 1.00 77.88 222 SER A O 1
ATOM 1778 N N . SER A 1 223 ? 2.668 -19.432 -1.332 1.00 76.06 223 SER A N 1
ATOM 1779 C CA . SER A 1 223 ? 3.352 -19.768 -2.589 1.00 76.06 223 SER A CA 1
ATOM 1780 C C . SER A 1 223 ? 3.686 -18.556 -3.465 1.00 76.06 223 SER A C 1
ATOM 1782 O O . SER A 1 223 ? 4.599 -18.655 -4.281 1.00 76.06 223 SER A O 1
ATOM 1784 N N . LEU A 1 224 ? 2.996 -17.420 -3.279 1.00 81.50 224 LEU A N 1
ATOM 1785 C CA . LEU A 1 224 ? 3.112 -16.184 -4.070 1.00 81.50 224 LEU A CA 1
ATOM 1786 C C . LEU A 1 224 ? 3.245 -16.464 -5.582 1.00 81.50 224 LEU A C 1
ATOM 1788 O O . LEU A 1 224 ? 4.257 -16.107 -6.193 1.00 81.50 224 LEU A O 1
ATOM 1792 N N . PRO A 1 225 ? 2.225 -17.088 -6.201 1.00 78.44 225 PRO A N 1
ATOM 1793 C CA . PRO A 1 225 ? 2.322 -17.652 -7.550 1.00 78.44 225 PRO A CA 1
ATOM 1794 C C . PRO A 1 225 ? 2.640 -16.617 -8.639 1.00 78.44 225 PRO A C 1
ATOM 1796 O O . PRO A 1 225 ? 3.224 -16.971 -9.656 1.00 78.44 225 PRO A O 1
ATOM 1799 N N . GLN A 1 226 ? 2.324 -15.338 -8.412 1.00 82.31 226 GLN A N 1
ATOM 1800 C CA . GLN A 1 226 ? 2.620 -14.239 -9.340 1.00 82.31 226 GLN A CA 1
ATOM 1801 C C . GLN A 1 226 ? 4.120 -13.903 -9.457 1.00 82.31 226 GLN A C 1
ATOM 1803 O O . GLN A 1 226 ? 4.530 -13.239 -10.404 1.00 82.31 226 GLN A O 1
ATOM 1808 N N . LEU A 1 227 ? 4.954 -14.343 -8.505 1.00 83.69 227 LEU A N 1
ATOM 1809 C CA . LEU A 1 227 ? 6.405 -14.112 -8.492 1.00 83.69 227 LEU A CA 1
ATOM 1810 C C . LEU A 1 227 ? 7.167 -15.438 -8.307 1.00 83.69 227 LEU A C 1
ATOM 1812 O O . LEU A 1 227 ? 7.906 -15.610 -7.329 1.00 83.69 227 LEU A O 1
ATOM 1816 N N . PRO A 1 228 ? 7.000 -16.404 -9.229 1.00 79.31 228 PRO A N 1
ATOM 1817 C CA . PRO A 1 228 ? 7.513 -17.750 -9.038 1.00 79.31 228 PRO A CA 1
ATOM 1818 C C . PRO A 1 228 ? 9.044 -17.751 -9.046 1.00 79.31 228 PRO A C 1
ATOM 1820 O O . PRO A 1 228 ? 9.687 -17.137 -9.898 1.00 79.31 228 PRO A O 1
ATOM 1823 N N . ASN A 1 229 ? 9.643 -18.486 -8.105 1.00 81.88 229 ASN A N 1
ATOM 1824 C CA . ASN A 1 229 ? 11.098 -18.646 -7.966 1.00 81.88 229 ASN A CA 1
ATOM 1825 C C . ASN A 1 229 ? 11.881 -17.338 -7.742 1.00 81.88 229 ASN A C 1
ATOM 1827 O O . ASN A 1 229 ? 13.100 -17.315 -7.937 1.00 81.88 229 ASN A O 1
ATOM 1831 N N . MET A 1 230 ? 11.203 -16.262 -7.333 1.00 86.75 230 MET A N 1
ATOM 1832 C CA . MET A 1 230 ? 11.833 -14.983 -7.037 1.00 86.75 230 MET A CA 1
ATOM 1833 C C . MET A 1 230 ? 12.152 -14.878 -5.544 1.00 86.75 230 MET A C 1
ATOM 1835 O O . MET A 1 230 ? 11.271 -14.963 -4.690 1.00 86.75 230 MET A O 1
ATOM 1839 N N . ALA A 1 231 ? 13.422 -14.652 -5.219 1.00 87.56 231 ALA A N 1
ATOM 1840 C CA . ALA A 1 231 ? 13.859 -14.372 -3.856 1.00 87.56 231 ALA A CA 1
ATOM 1841 C C . ALA A 1 231 ? 14.350 -12.928 -3.747 1.00 87.56 231 ALA A C 1
ATOM 1843 O O . ALA A 1 231 ? 15.173 -12.478 -4.539 1.00 87.56 231 ALA A O 1
ATOM 1844 N N . ILE A 1 232 ? 13.863 -12.195 -2.750 1.00 87.81 232 ILE A N 1
ATOM 1845 C CA . ILE A 1 232 ? 14.314 -10.822 -2.496 1.00 87.81 232 ILE A CA 1
ATOM 1846 C C . ILE A 1 232 ? 15.741 -10.876 -1.943 1.00 87.81 232 ILE A C 1
ATOM 1848 O O . ILE A 1 232 ? 15.977 -11.528 -0.924 1.00 87.81 232 ILE A O 1
ATOM 1852 N N . HIS A 1 233 ? 16.678 -10.204 -2.615 1.00 83.44 233 HIS A N 1
ATOM 1853 C CA . HIS A 1 233 ? 18.094 -10.208 -2.243 1.00 83.44 233 HIS A CA 1
ATOM 1854 C C . HIS A 1 233 ? 18.414 -9.108 -1.221 1.00 83.44 233 HIS A C 1
ATOM 1856 O O . HIS A 1 233 ? 19.063 -9.372 -0.211 1.00 83.44 233 HIS A O 1
ATOM 1862 N N . HIS A 1 234 ? 17.901 -7.895 -1.457 1.00 85.06 234 HIS A N 1
ATOM 1863 C CA . HIS A 1 234 ? 18.110 -6.720 -0.610 1.00 85.06 234 HIS A CA 1
ATOM 1864 C C . HIS A 1 234 ? 16.788 -6.091 -0.151 1.00 85.06 234 HIS A C 1
ATOM 1866 O O . HIS A 1 234 ? 15.792 -6.076 -0.871 1.00 85.06 234 HIS A O 1
ATOM 1872 N N . LEU A 1 235 ? 16.805 -5.567 1.072 1.00 88.00 235 LEU A N 1
ATOM 1873 C CA . LEU A 1 235 ? 15.677 -5.032 1.833 1.00 88.00 235 LEU A CA 1
ATOM 1874 C C . LEU A 1 235 ? 15.845 -3.525 2.090 1.00 88.00 235 LEU A C 1
ATOM 1876 O O . LEU A 1 235 ? 15.716 -3.066 3.223 1.00 88.00 235 LEU A O 1
ATOM 1880 N N . ASP A 1 236 ? 16.203 -2.755 1.065 1.00 87.69 236 ASP A N 1
ATOM 1881 C CA . ASP A 1 236 ? 16.634 -1.357 1.224 1.00 87.69 236 ASP A CA 1
ATOM 1882 C C . ASP A 1 236 ? 15.527 -0.429 1.754 1.00 87.69 236 ASP A C 1
ATOM 1884 O O . ASP A 1 236 ? 15.811 0.586 2.387 1.00 87.69 236 ASP A O 1
ATOM 1888 N N . VAL A 1 237 ? 14.253 -0.761 1.524 1.00 89.38 237 VAL A N 1
ATOM 1889 C CA . VAL A 1 237 ? 13.118 0.075 1.950 1.00 89.38 237 VAL A CA 1
ATOM 1890 C C . VAL A 1 237 ? 12.592 -0.349 3.319 1.00 89.38 237 VAL A C 1
ATOM 1892 O O . VAL A 1 237 ? 12.236 0.486 4.160 1.00 89.38 237 VAL A O 1
ATOM 1895 N N . SER A 1 238 ? 12.510 -1.654 3.557 1.00 88.62 238 SER A N 1
ATOM 1896 C CA . SER A 1 238 ? 12.047 -2.233 4.818 1.00 88.62 238 SER A CA 1
ATOM 1897 C C . SER A 1 238 ? 13.109 -2.150 5.918 1.00 88.62 238 SER A C 1
ATOM 1899 O O . SER A 1 238 ? 12.746 -1.886 7.065 1.00 88.62 238 SER A O 1
ATOM 1901 N N . ILE A 1 239 ? 14.392 -2.270 5.557 1.00 89.25 239 ILE A N 1
ATOM 1902 C CA . ILE A 1 239 ? 15.568 -2.193 6.435 1.00 89.25 239 ILE A CA 1
ATOM 1903 C C . ILE A 1 239 ? 16.568 -1.157 5.872 1.00 89.25 239 ILE A C 1
ATOM 1905 O O . ILE A 1 239 ? 17.621 -1.513 5.335 1.00 89.25 239 ILE A O 1
ATOM 1909 N N . PRO A 1 240 ? 16.287 0.154 6.010 1.00 88.44 240 PRO A N 1
ATOM 1910 C CA . PRO A 1 240 ? 17.054 1.216 5.351 1.00 88.44 240 PRO A CA 1
ATOM 1911 C C . PRO A 1 240 ? 18.466 1.448 5.901 1.00 88.44 240 PRO A C 1
ATOM 1913 O O . PRO A 1 240 ? 19.154 2.342 5.421 1.00 88.44 240 PRO A O 1
ATOM 1916 N N . CYS A 1 241 ? 18.911 0.709 6.921 1.00 87.50 241 CYS A N 1
ATOM 1917 C CA . CYS A 1 241 ? 20.265 0.867 7.453 1.00 87.50 241 CYS A CA 1
ATOM 1918 C C . CYS A 1 241 ? 21.328 0.127 6.626 1.00 87.50 241 CYS A C 1
ATOM 1920 O O . CYS A 1 241 ? 22.406 0.663 6.402 1.00 87.50 241 CYS A O 1
ATO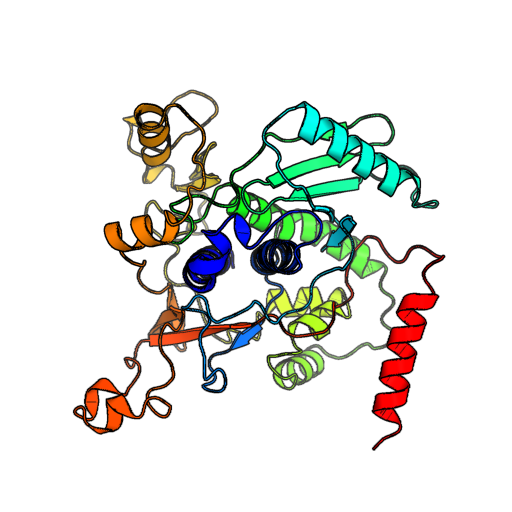M 1922 N N . CYS A 1 242 ? 21.044 -1.092 6.162 1.00 85.94 242 CYS A N 1
ATOM 1923 C CA . CYS A 1 242 ? 21.996 -1.875 5.365 1.00 85.94 242 CYS A CA 1
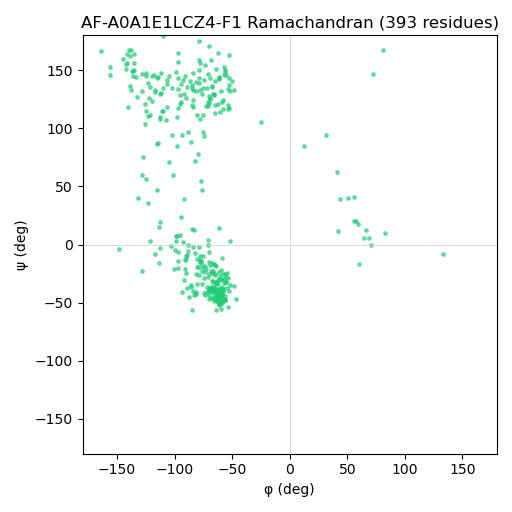ATOM 1924 C C . CYS A 1 242 ? 21.343 -2.799 4.327 1.00 85.94 242 CYS A C 1
ATOM 1926 O O . CYS A 1 242 ? 22.057 -3.489 3.601 1.00 85.94 242 CYS A O 1
ATOM 1928 N N . GLY A 1 243 ? 20.007 -2.871 4.284 1.00 86.62 243 GLY A N 1
ATOM 1929 C CA . GLY A 1 243 ? 19.263 -3.718 3.352 1.00 86.62 243 GLY A CA 1
ATOM 1930 C C . GLY A 1 243 ? 19.462 -5.225 3.539 1.00 86.62 243 GLY A C 1
ATOM 1931 O O . GLY A 1 243 ? 18.969 -6.007 2.734 1.00 86.62 243 GLY A O 1
ATOM 1932 N N . ARG A 1 244 ? 20.179 -5.676 4.574 1.00 85.69 244 ARG A N 1
ATOM 1933 C CA . ARG A 1 244 ? 20.414 -7.107 4.818 1.00 85.69 244 ARG A CA 1
ATOM 1934 C C . ARG A 1 244 ? 19.327 -7.683 5.711 1.00 85.69 244 ARG A C 1
ATOM 1936 O O . ARG A 1 244 ? 18.840 -7.019 6.618 1.00 85.69 244 ARG A O 1
ATOM 1943 N N . ARG A 1 245 ? 18.961 -8.940 5.476 1.00 79.94 245 ARG A N 1
ATOM 1944 C CA . ARG A 1 245 ? 18.085 -9.680 6.388 1.00 79.94 245 ARG A CA 1
ATOM 1945 C C . ARG A 1 245 ? 18.877 -10.077 7.636 1.00 79.94 245 ARG A C 1
ATOM 1947 O O . ARG A 1 245 ? 20.033 -10.480 7.519 1.00 79.94 245 ARG A O 1
ATOM 1954 N N . THR A 1 246 ? 18.257 -10.014 8.812 1.00 68.50 246 THR A N 1
ATOM 1955 C CA . THR A 1 246 ? 18.830 -10.613 10.021 1.00 68.50 246 THR A CA 1
ATOM 1956 C C . THR A 1 246 ? 18.961 -12.118 9.823 1.00 68.50 246 THR A C 1
ATOM 1958 O O . THR A 1 246 ? 17.979 -12.820 9.566 1.00 68.50 246 THR A O 1
ATOM 1961 N N . ASN A 1 247 ? 20.186 -12.634 9.928 1.00 54.94 247 ASN A N 1
ATOM 1962 C CA . ASN A 1 247 ? 20.388 -14.073 10.047 1.00 54.94 247 ASN A CA 1
ATOM 1963 C C . ASN A 1 247 ? 19.752 -14.556 11.361 1.00 54.94 247 ASN A C 1
ATOM 1965 O O . ASN A 1 247 ? 19.665 -13.795 12.322 1.00 54.94 247 ASN A O 1
ATOM 1969 N N . ARG A 1 248 ? 19.301 -15.819 11.379 1.00 48.56 248 ARG A N 1
ATOM 1970 C CA . ARG A 1 248 ? 18.511 -16.508 12.428 1.00 48.56 248 ARG A CA 1
ATOM 1971 C C . ARG A 1 248 ? 19.060 -16.454 13.872 1.00 48.56 248 ARG A C 1
ATOM 1973 O O . ARG A 1 248 ? 18.440 -17.025 14.760 1.00 48.56 248 ARG A O 1
ATOM 1980 N N . GLU A 1 249 ? 20.160 -15.760 14.132 1.00 46.69 249 GLU A N 1
ATOM 1981 C CA . GLU A 1 249 ? 20.823 -15.643 15.434 1.00 46.69 249 GLU A CA 1
ATOM 1982 C C . GLU A 1 249 ? 20.510 -14.306 16.120 1.00 46.69 249 GLU A C 1
ATOM 1984 O O . GLU A 1 249 ? 21.398 -13.502 16.386 1.00 46.69 249 GLU A O 1
ATOM 1989 N N . GLY A 1 250 ? 19.226 -14.048 16.381 1.00 51.22 250 GLY A N 1
ATOM 1990 C CA . GLY A 1 250 ? 18.803 -13.169 17.480 1.00 51.22 250 GLY A CA 1
ATOM 1991 C C . GLY A 1 250 ? 19.324 -11.726 17.501 1.00 51.22 250 GLY A C 1
ATOM 1992 O O . GLY A 1 250 ? 19.301 -11.113 18.563 1.00 51.22 250 GLY A O 1
ATOM 1993 N N . LYS A 1 251 ? 19.791 -11.157 16.381 1.00 57.16 251 LYS A N 1
ATOM 1994 C CA . LYS A 1 251 ? 20.205 -9.748 16.354 1.00 57.16 251 LYS A CA 1
ATOM 1995 C C . LYS A 1 251 ? 18.996 -8.849 16.600 1.00 57.16 251 LYS A C 1
ATOM 1997 O O . LYS A 1 251 ? 18.091 -8.775 15.767 1.00 57.16 251 LYS A O 1
ATOM 2002 N N . GLU A 1 252 ? 19.006 -8.172 17.743 1.00 76.19 252 GLU A N 1
ATOM 2003 C CA . GLU A 1 252 ? 18.013 -7.168 18.102 1.00 76.19 252 GLU A CA 1
ATOM 2004 C C . GLU A 1 252 ? 18.037 -6.015 17.093 1.00 76.19 252 GLU A C 1
ATOM 2006 O O . GLU A 1 252 ? 19.084 -5.597 16.583 1.00 76.19 252 GLU A O 1
ATOM 2011 N N . GLY A 1 253 ? 16.855 -5.495 16.795 1.00 82.31 253 GLY A N 1
ATOM 2012 C CA . GLY A 1 253 ? 16.708 -4.271 16.032 1.00 82.31 253 GLY A CA 1
ATOM 2013 C C . GLY A 1 253 ? 15.568 -3.445 16.578 1.00 82.31 253 GLY A C 1
ATOM 2014 O O . GLY A 1 253 ? 14.726 -3.930 17.333 1.00 82.31 253 GLY A O 1
ATOM 2015 N N . VAL A 1 254 ? 15.564 -2.183 16.187 1.00 86.88 254 VAL A N 1
ATOM 2016 C CA . VAL A 1 254 ? 14.666 -1.166 16.718 1.00 86.88 254 VAL A CA 1
ATOM 2017 C C . VAL A 1 254 ? 13.809 -0.595 15.599 1.00 86.88 254 VAL A C 1
ATOM 2019 O O . VAL A 1 254 ? 14.251 -0.435 14.458 1.00 86.88 254 VAL A O 1
ATOM 2022 N N . CYS A 1 255 ? 12.567 -0.264 15.933 1.00 88.81 255 CYS A N 1
ATOM 2023 C CA . CYS A 1 255 ? 11.676 0.478 15.053 1.00 88.81 255 CYS A CA 1
ATOM 2024 C C . CYS A 1 255 ? 11.719 1.954 15.429 1.00 88.81 255 CYS A C 1
ATOM 2026 O O . CYS A 1 255 ? 11.605 2.301 16.601 1.00 88.81 255 CYS A O 1
ATOM 2028 N N . CYS A 1 256 ? 11.846 2.827 14.433 1.00 88.88 256 CYS A N 1
ATOM 2029 C CA . CYS A 1 256 ? 11.655 4.256 14.655 1.00 88.88 256 CYS A CA 1
ATOM 2030 C C . CYS A 1 256 ? 10.189 4.530 15.022 1.00 88.88 256 CYS A C 1
ATOM 2032 O O . CYS A 1 256 ? 9.306 4.124 14.271 1.00 88.88 256 CYS A O 1
ATOM 2034 N N . SER A 1 257 ? 9.924 5.266 16.100 1.00 88.62 257 SER A N 1
ATOM 2035 C CA . SER A 1 257 ? 8.557 5.603 16.535 1.00 88.62 257 SER A CA 1
ATOM 2036 C C . SER A 1 257 ? 7.810 6.536 15.570 1.00 88.62 257 SER A C 1
ATOM 2038 O O . SER A 1 257 ? 6.588 6.492 15.510 1.00 88.62 257 SER A O 1
ATOM 2040 N N . ASP A 1 258 ? 8.530 7.333 14.772 1.00 88.06 258 ASP A N 1
ATOM 2041 C CA . ASP A 1 258 ? 7.924 8.231 13.776 1.00 88.06 258 ASP A CA 1
ATOM 2042 C C . ASP A 1 258 ? 7.622 7.560 12.434 1.00 88.06 258 ASP A C 1
ATOM 2044 O O . ASP A 1 258 ? 6.499 7.612 11.938 1.00 88.06 258 ASP A O 1
ATOM 2048 N N . CYS A 1 259 ? 8.638 6.970 11.796 1.00 88.94 259 CYS A N 1
ATOM 2049 C CA . CYS A 1 259 ? 8.491 6.410 10.452 1.00 88.94 259 CYS A CA 1
ATOM 2050 C C . CYS A 1 259 ? 8.230 4.908 10.435 1.00 88.94 259 CYS A C 1
ATOM 2052 O O . CYS A 1 259 ? 8.015 4.367 9.357 1.00 88.94 259 CYS A O 1
ATOM 2054 N N . TYR A 1 260 ? 8.283 4.222 11.581 1.00 90.62 260 TYR A N 1
ATOM 2055 C CA . TYR A 1 260 ? 8.077 2.772 11.698 1.00 90.62 260 TYR A CA 1
ATOM 2056 C C . TYR A 1 260 ? 9.007 1.931 10.806 1.00 90.62 260 TYR A C 1
ATOM 2058 O O . TYR A 1 260 ? 8.740 0.763 10.514 1.00 90.62 260 TYR A O 1
ATOM 2066 N N . ALA A 1 261 ? 10.124 2.516 10.365 1.00 90.06 261 ALA A N 1
ATOM 2067 C CA . ALA A 1 261 ? 11.183 1.794 9.683 1.00 90.06 261 ALA A CA 1
ATOM 2068 C C . ALA A 1 261 ? 12.024 1.029 10.709 1.00 90.06 261 ALA A C 1
ATOM 2070 O O . ALA A 1 261 ? 12.439 1.592 11.729 1.00 90.06 261 ALA A O 1
ATOM 2071 N N . TRP A 1 262 ? 12.284 -0.241 10.411 1.00 89.38 262 TRP A N 1
ATOM 2072 C CA . TRP A 1 262 ? 13.087 -1.123 11.246 1.00 89.38 262 TRP A CA 1
ATOM 2073 C C . TRP A 1 262 ? 14.571 -0.986 10.896 1.00 89.38 262 TRP A C 1
ATOM 2075 O O . TRP A 1 262 ? 14.930 -0.861 9.724 1.00 89.38 262 TRP A O 1
ATOM 2085 N N . ARG A 1 263 ? 15.450 -1.002 11.897 1.00 88.62 263 ARG A N 1
ATOM 2086 C CA . ARG A 1 263 ? 16.907 -0.961 11.715 1.00 88.62 263 ARG A CA 1
ATOM 2087 C C . ARG A 1 263 ? 17.593 -1.942 12.652 1.00 88.62 263 ARG A C 1
ATOM 2089 O O . ARG A 1 263 ? 17.142 -2.152 13.774 1.00 88.62 263 ARG A O 1
ATOM 2096 N N . HIS A 1 264 ? 18.728 -2.479 12.218 1.00 87.38 264 HIS A N 1
ATOM 2097 C CA . HIS A 1 264 ? 19.593 -3.255 13.100 1.00 87.38 264 HIS A CA 1
ATOM 2098 C C . HIS A 1 264 ? 20.209 -2.356 14.172 1.00 87.38 264 HIS A C 1
ATOM 2100 O O . HIS A 1 264 ? 20.753 -1.304 13.833 1.00 87.38 264 HIS A O 1
ATOM 2106 N N . SER A 1 265 ? 20.230 -2.808 15.428 1.00 85.06 265 SER A N 1
ATOM 2107 C CA . SER A 1 265 ? 20.857 -2.072 16.537 1.00 85.06 265 SER A CA 1
ATOM 2108 C C . SER A 1 265 ? 22.365 -1.841 16.335 1.00 85.06 265 SER A C 1
ATOM 2110 O O . SER A 1 265 ? 22.928 -0.866 16.836 1.00 85.06 265 SER A O 1
ATOM 2112 N N . GLU A 1 266 ? 23.032 -2.719 15.578 1.00 84.88 266 GLU A N 1
ATOM 2113 C CA . GLU A 1 266 ? 24.452 -2.598 15.204 1.00 84.88 266 GLU A CA 1
ATOM 2114 C C . GLU A 1 266 ? 24.717 -1.559 14.108 1.00 84.88 266 GLU A C 1
ATOM 2116 O O . GLU A 1 266 ? 25.830 -1.059 14.005 1.00 84.88 266 GLU A O 1
ATOM 2121 N N . CYS A 1 267 ? 23.706 -1.225 13.300 1.00 86.12 267 CYS A N 1
ATOM 2122 C CA . CYS A 1 267 ? 23.825 -0.201 12.262 1.00 86.12 267 CYS A CA 1
ATOM 2123 C C . CYS A 1 267 ? 23.495 1.205 12.778 1.00 86.12 267 CYS A C 1
ATOM 2125 O O . CYS A 1 267 ? 23.499 2.145 11.989 1.00 86.12 267 CYS A O 1
ATOM 2127 N N . LEU A 1 268 ? 23.135 1.337 14.056 1.00 83.88 268 LEU A N 1
ATOM 2128 C CA . LEU A 1 268 ? 22.870 2.628 14.678 1.00 83.88 268 LEU A CA 1
ATOM 2129 C C . LEU A 1 268 ? 24.173 3.247 15.155 1.00 83.88 268 LEU A C 1
ATOM 2131 O O . LEU A 1 268 ? 24.976 2.575 15.811 1.00 83.88 268 LEU A O 1
ATOM 2135 N N . ASP A 1 269 ? 24.324 4.545 14.920 1.00 79.19 269 ASP A N 1
ATOM 2136 C CA . ASP A 1 269 ? 25.400 5.303 15.539 1.00 79.19 269 ASP A CA 1
ATOM 2137 C C . ASP A 1 269 ? 25.248 5.275 17.072 1.00 79.19 269 ASP A C 1
ATOM 2139 O O . ASP A 1 269 ? 24.126 5.331 17.588 1.00 79.19 269 ASP A O 1
ATOM 2143 N N . PRO A 1 270 ? 26.351 5.234 17.844 1.00 70.81 270 PRO A N 1
ATOM 2144 C CA . PRO A 1 270 ? 26.288 5.253 19.307 1.00 70.81 270 PRO A CA 1
ATOM 2145 C C . PRO A 1 270 ? 25.514 6.453 19.876 1.00 70.81 270 PRO A C 1
ATOM 2147 O O . PRO A 1 270 ? 24.922 6.344 20.943 1.00 70.81 270 PRO A O 1
ATOM 2150 N N . SER A 1 271 ? 25.480 7.575 19.149 1.00 69.06 271 SER A N 1
ATOM 2151 C CA . SER A 1 271 ? 24.732 8.792 19.494 1.00 69.06 271 SER A CA 1
ATOM 2152 C C . SER A 1 271 ? 23.224 8.705 19.221 1.00 69.06 271 SER A C 1
ATOM 2154 O O . SER A 1 271 ? 22.468 9.551 19.696 1.00 69.06 271 SER A O 1
ATOM 2156 N N . GLU A 1 272 ? 22.771 7.709 18.455 1.00 67.81 272 GLU A N 1
ATOM 2157 C CA . GLU A 1 272 ? 21.353 7.428 18.204 1.00 67.81 272 GLU A CA 1
ATOM 2158 C C . GLU A 1 272 ? 20.749 6.454 19.229 1.00 67.81 272 GLU A C 1
ATOM 2160 O O . GLU A 1 272 ? 19.531 6.273 19.272 1.00 67.81 272 GLU A O 1
ATOM 2165 N N . ARG A 1 273 ? 21.579 5.829 20.073 1.00 64.88 273 ARG A N 1
ATOM 2166 C CA . ARG A 1 273 ? 21.130 4.965 21.170 1.00 64.88 273 ARG A CA 1
ATOM 2167 C C . ARG A 1 273 ? 20.693 5.827 22.351 1.00 64.88 273 ARG A C 1
ATOM 2169 O O . ARG A 1 273 ? 21.432 6.008 23.314 1.00 64.88 273 ARG A O 1
ATOM 2176 N N . THR A 1 274 ? 19.501 6.400 22.263 1.00 60.16 274 THR A N 1
ATOM 2177 C CA . THR A 1 274 ? 18.891 7.086 23.402 1.00 60.16 274 THR A CA 1
ATOM 2178 C C . THR A 1 274 ? 18.445 6.051 24.442 1.00 60.16 274 THR A C 1
ATOM 2180 O O . THR A 1 274 ? 17.821 5.063 24.061 1.00 60.16 274 THR A O 1
ATOM 2183 N N . PRO A 1 275 ? 18.721 6.256 25.743 1.00 56.50 275 PRO A N 1
ATOM 2184 C CA . PRO A 1 275 ? 18.185 5.407 26.809 1.00 56.50 275 PRO A CA 1
ATOM 2185 C C . PRO A 1 275 ? 16.671 5.592 27.031 1.00 56.50 275 PRO A C 1
ATOM 2187 O O . PRO A 1 275 ? 16.077 4.859 27.814 1.00 56.50 275 PRO A O 1
ATOM 2190 N N . GLU A 1 276 ? 16.046 6.564 26.357 1.00 57.06 276 GLU A N 1
ATOM 2191 C CA . GLU A 1 276 ? 14.596 6.767 26.341 1.00 57.06 276 GLU A CA 1
ATOM 2192 C C . GLU A 1 276 ? 13.880 5.643 25.573 1.00 57.06 276 GLU A C 1
ATOM 2194 O O . GLU A 1 276 ? 14.360 5.174 24.541 1.00 57.06 276 GLU A O 1
ATOM 2199 N N . GLU A 1 277 ? 12.699 5.248 26.055 1.00 63.00 277 GLU A N 1
ATOM 2200 C CA . GLU A 1 277 ? 11.920 4.078 25.605 1.00 63.00 277 GLU A CA 1
ATOM 2201 C C . GLU A 1 277 ? 11.533 4.082 24.106 1.00 63.00 277 GLU A C 1
ATOM 2203 O O . GLU A 1 277 ? 11.101 3.057 23.578 1.00 63.00 277 GLU A O 1
ATOM 2208 N N . CYS A 1 278 ? 11.708 5.203 23.392 1.00 77.31 278 CYS A N 1
ATOM 2209 C CA . CYS A 1 278 ? 11.289 5.378 22.001 1.00 77.31 278 CYS A CA 1
ATOM 2210 C C . CYS A 1 278 ? 12.441 5.839 21.089 1.00 77.31 278 CYS A C 1
ATOM 2212 O O . CYS A 1 278 ? 12.773 7.022 21.040 1.00 77.31 278 CYS A O 1
ATOM 2214 N N . TYR A 1 279 ? 12.988 4.927 20.280 1.00 86.06 279 TYR A N 1
ATOM 2215 C CA . TYR A 1 279 ? 13.988 5.252 19.253 1.00 86.06 279 TYR A CA 1
ATOM 2216 C C . TYR A 1 279 ? 13.400 6.129 18.128 1.00 86.06 279 TYR A C 1
ATOM 2218 O O . TYR A 1 279 ? 12.388 5.780 17.516 1.00 86.06 279 TYR A O 1
ATOM 2226 N N . ILE A 1 280 ? 14.077 7.235 17.794 1.00 87.19 280 ILE A N 1
ATOM 2227 C CA . ILE A 1 280 ? 13.788 8.083 16.626 1.00 87.19 280 ILE A CA 1
ATOM 2228 C C . ILE A 1 280 ? 15.037 8.150 15.753 1.00 87.19 280 ILE A C 1
ATOM 2230 O O . ILE A 1 280 ? 16.111 8.532 16.209 1.00 87.19 280 ILE A O 1
ATOM 2234 N N . CYS A 1 281 ? 14.900 7.825 14.470 1.00 87.19 281 CYS A N 1
ATOM 2235 C CA . CYS A 1 281 ? 16.043 7.840 13.564 1.00 87.19 281 CYS A CA 1
ATOM 2236 C C . CYS A 1 281 ? 16.496 9.251 13.179 1.00 87.19 281 CYS A C 1
ATOM 2238 O O . CYS A 1 281 ? 15.677 10.170 13.111 1.00 87.19 281 CYS A O 1
ATOM 2240 N N . SER A 1 282 ? 17.776 9.398 12.825 1.00 86.25 282 SER A N 1
ATOM 2241 C CA . SER A 1 282 ? 18.375 10.662 12.364 1.00 86.25 282 SER A CA 1
ATOM 2242 C C . SER A 1 282 ? 17.538 11.392 11.317 1.00 86.25 282 SER A C 1
ATOM 2244 O O . SER A 1 282 ? 17.283 12.583 11.475 1.00 86.25 282 SER A O 1
ATOM 2246 N N . LYS A 1 283 ? 17.040 10.689 10.290 1.00 85.88 283 LYS A N 1
ATOM 2247 C CA . LYS A 1 283 ? 16.158 11.285 9.268 1.00 85.88 283 LYS A CA 1
ATOM 2248 C C . LYS A 1 283 ? 14.912 11.946 9.876 1.00 85.88 283 LYS A C 1
ATOM 2250 O O . LYS A 1 283 ? 14.592 13.081 9.533 1.00 85.88 283 LYS A O 1
ATOM 2255 N N . CYS A 1 284 ? 14.218 11.258 10.785 1.00 86.62 284 CYS A N 1
ATOM 2256 C CA . CYS A 1 284 ? 13.025 11.794 11.446 1.00 86.62 284 CYS A CA 1
ATOM 2257 C C . CYS A 1 284 ? 13.372 12.924 12.419 1.00 86.62 284 CYS A C 1
ATOM 2259 O O . CYS A 1 284 ? 12.658 13.921 12.459 1.00 86.62 284 CYS A O 1
ATOM 2261 N N . ARG A 1 285 ? 14.492 12.815 13.143 1.00 85.88 285 ARG A N 1
ATOM 2262 C CA . ARG A 1 285 ? 14.976 13.865 14.050 1.00 85.88 285 ARG A CA 1
ATOM 2263 C C . ARG A 1 285 ? 15.274 15.167 13.300 1.00 85.88 285 ARG A C 1
ATOM 2265 O O . ARG A 1 285 ? 14.719 16.202 13.650 1.00 85.88 285 ARG A O 1
ATOM 2272 N N . ILE A 1 286 ? 16.040 15.090 12.209 1.00 84.19 286 ILE A N 1
ATOM 2273 C CA . ILE A 1 286 ? 16.339 16.239 11.337 1.00 84.19 286 ILE A CA 1
ATOM 2274 C C . ILE A 1 286 ? 15.044 16.828 10.768 1.00 84.19 286 ILE A C 1
ATOM 2276 O O . ILE A 1 286 ? 14.856 18.042 10.764 1.00 84.19 286 ILE A O 1
ATOM 2280 N N . SER A 1 287 ? 14.116 15.974 10.323 1.00 80.38 287 SER A N 1
ATOM 2281 C CA . SER A 1 287 ? 12.824 16.436 9.815 1.00 80.38 287 SER A CA 1
ATOM 2282 C C . SER A 1 287 ? 12.012 17.181 10.878 1.00 80.38 287 SER A C 1
ATOM 2284 O O . SER A 1 287 ? 11.364 18.166 10.536 1.00 80.38 287 SER A O 1
ATOM 2286 N N . ARG A 1 288 ? 12.030 16.742 12.145 1.00 79.19 288 ARG A N 1
ATOM 2287 C CA . ARG A 1 288 ? 11.350 17.444 13.247 1.00 79.19 288 ARG A CA 1
ATOM 2288 C C . ARG A 1 288 ? 11.956 18.826 13.484 1.00 79.19 288 ARG A C 1
ATOM 2290 O O . ARG A 1 288 ? 11.213 19.796 13.592 1.00 79.19 288 ARG A O 1
ATOM 2297 N N . GLU A 1 289 ? 13.283 18.907 13.520 1.00 78.00 289 GLU A N 1
ATOM 2298 C CA . GLU A 1 289 ? 14.023 20.155 13.747 1.00 78.00 289 GLU A CA 1
ATOM 2299 C C . GLU A 1 289 ? 13.806 21.176 12.619 1.00 78.00 289 GLU A C 1
ATOM 2301 O O . GLU A 1 289 ? 13.673 22.368 12.882 1.00 78.00 289 GLU A O 1
ATOM 2306 N N . GLN A 1 290 ? 13.735 20.716 11.366 1.00 72.50 290 GLN A N 1
ATOM 2307 C CA . GLN A 1 290 ? 13.612 21.589 10.193 1.00 72.50 290 GLN A CA 1
ATOM 2308 C C . GLN A 1 290 ? 12.171 21.976 9.850 1.00 72.50 290 GLN A C 1
ATOM 2310 O O . GLN A 1 290 ? 11.938 23.086 9.376 1.00 72.50 290 GLN A O 1
ATOM 2315 N N . ALA A 1 291 ? 11.209 21.065 10.024 1.00 61.91 291 ALA A N 1
ATOM 2316 C CA . ALA A 1 291 ? 9.842 21.279 9.554 1.00 61.91 291 ALA A CA 1
ATOM 2317 C C . ALA A 1 291 ? 8.898 21.800 10.643 1.00 61.91 291 ALA A C 1
ATOM 2319 O O . ALA A 1 291 ? 7.845 22.329 10.296 1.00 61.91 291 ALA A O 1
ATOM 2320 N N . GLY A 1 292 ? 9.223 21.629 11.934 1.00 56.81 292 GLY A N 1
ATOM 2321 C CA . GLY A 1 292 ? 8.392 22.030 13.083 1.00 56.81 292 GLY A CA 1
ATOM 2322 C C . GLY A 1 292 ? 6.999 21.375 13.168 1.00 56.81 292 GLY A C 1
ATOM 2323 O O . GLY A 1 292 ? 6.377 21.387 14.226 1.00 56.81 292 GLY A O 1
ATOM 2324 N N . ALA A 1 293 ? 6.507 20.783 12.079 1.00 59.78 293 ALA A N 1
ATOM 2325 C CA . ALA A 1 293 ? 5.161 20.271 11.892 1.00 59.78 293 ALA A CA 1
ATOM 2326 C C . ALA A 1 293 ? 5.167 18.922 11.155 1.00 59.78 293 ALA A C 1
ATOM 2328 O O . ALA A 1 293 ? 6.138 18.527 10.504 1.00 59.78 293 ALA A O 1
ATOM 2329 N N . ARG A 1 294 ? 4.038 18.213 11.266 1.00 67.44 294 ARG A N 1
ATOM 2330 C CA . ARG A 1 294 ? 3.753 16.944 10.584 1.00 67.44 294 ARG A CA 1
ATOM 2331 C C . ARG A 1 294 ? 3.980 17.081 9.068 1.00 67.44 294 ARG A C 1
ATOM 2333 O O . ARG A 1 294 ? 3.526 18.072 8.495 1.00 67.44 294 ARG A O 1
ATOM 2340 N N . PRO A 1 295 ? 4.615 16.099 8.398 1.00 72.31 295 PRO A N 1
ATOM 2341 C CA . PRO A 1 295 ? 4.822 16.165 6.956 1.00 72.31 295 PRO A CA 1
ATOM 2342 C C . PRO A 1 295 ? 3.478 16.225 6.218 1.00 72.31 295 PRO A C 1
ATOM 2344 O O . PRO A 1 295 ? 2.698 15.276 6.256 1.00 72.31 295 PRO A O 1
ATOM 2347 N N . GLU A 1 296 ? 3.212 17.355 5.561 1.00 76.50 296 GLU A N 1
ATOM 2348 C CA . GLU A 1 296 ? 1.987 17.604 4.798 1.00 76.50 296 GLU A CA 1
ATOM 2349 C C . GLU A 1 296 ? 2.197 17.326 3.304 1.00 76.50 296 GLU A C 1
ATOM 2351 O O . GLU A 1 296 ? 3.253 17.628 2.739 1.00 76.50 296 GLU A O 1
ATOM 2356 N N . LEU A 1 297 ? 1.162 16.781 2.655 1.00 85.12 297 LEU A N 1
ATOM 2357 C CA . LEU A 1 297 ? 1.078 16.700 1.201 1.00 85.12 297 LEU A CA 1
ATOM 2358 C C . LEU A 1 297 ? 0.664 18.060 0.612 1.00 85.12 297 LEU A C 1
ATOM 2360 O O . LEU A 1 297 ? -0.492 18.481 0.731 1.00 85.12 297 LEU A O 1
ATOM 2364 N N . ILE A 1 298 ? 1.614 18.731 -0.041 1.00 86.06 298 ILE A N 1
ATOM 2365 C CA . ILE A 1 298 ? 1.396 19.995 -0.755 1.00 86.06 298 ILE A CA 1
ATOM 2366 C C . ILE A 1 298 ? 1.124 19.686 -2.233 1.00 86.06 298 ILE A C 1
ATOM 2368 O O . ILE A 1 298 ? 1.857 18.891 -2.822 1.00 86.06 298 ILE A O 1
ATOM 2372 N N . PRO A 1 299 ? 0.155 20.352 -2.888 1.00 84.75 299 PRO A N 1
ATOM 2373 C CA . PRO A 1 299 ? -0.098 20.124 -4.303 1.00 84.75 299 PRO A CA 1
ATOM 2374 C C . PRO A 1 299 ? 1.148 20.238 -5.202 1.00 84.75 299 PRO A C 1
ATOM 2376 O O . PRO A 1 299 ? 1.961 21.174 -5.119 1.00 84.75 299 PRO A O 1
ATOM 2379 N N . GLY A 1 300 ? 1.314 19.234 -6.061 1.00 83.81 300 GLY A N 1
ATOM 2380 C CA . GLY A 1 300 ? 2.437 19.068 -6.991 1.00 83.81 300 GLY A CA 1
ATOM 2381 C C . GLY A 1 300 ? 3.787 18.757 -6.335 1.00 83.81 300 GLY A C 1
ATOM 2382 O O . GLY A 1 300 ? 4.820 18.806 -7.011 1.00 83.81 300 GLY A O 1
ATOM 2383 N N . ALA A 1 301 ? 3.835 18.543 -5.018 1.00 87.44 301 ALA A N 1
ATOM 2384 C CA . ALA A 1 301 ? 5.094 18.390 -4.304 1.00 87.44 301 ALA A CA 1
ATOM 2385 C C . ALA A 1 301 ? 5.707 17.001 -4.459 1.00 87.44 301 ALA A C 1
ATOM 2387 O O . ALA A 1 301 ? 6.934 16.921 -4.417 1.00 87.44 301 ALA A O 1
ATOM 2388 N N . ILE A 1 302 ? 4.917 15.950 -4.713 1.00 87.88 302 ILE A N 1
ATOM 2389 C CA . ILE A 1 302 ? 5.457 14.610 -4.980 1.00 87.88 302 ILE A CA 1
ATOM 2390 C C . ILE A 1 302 ? 6.315 14.645 -6.244 1.00 87.88 302 ILE A C 1
ATOM 2392 O O . ILE A 1 302 ? 7.472 14.220 -6.230 1.00 87.88 302 ILE A O 1
ATOM 2396 N N . GLY A 1 303 ? 5.796 15.242 -7.323 1.00 83.62 303 GLY A N 1
ATOM 2397 C CA . GLY A 1 303 ? 6.567 15.427 -8.553 1.00 83.62 303 GLY A CA 1
ATOM 2398 C C . GLY A 1 303 ? 7.858 16.232 -8.342 1.00 83.62 303 GLY A C 1
ATOM 2399 O O . GLY A 1 303 ? 8.899 15.894 -8.908 1.00 83.62 303 GLY A O 1
ATOM 2400 N N . ARG A 1 304 ? 7.826 17.279 -7.502 1.00 83.94 304 ARG A N 1
ATOM 2401 C CA . ARG A 1 304 ? 9.016 18.094 -7.183 1.00 83.94 304 ARG A CA 1
ATOM 2402 C C . ARG A 1 304 ? 10.038 17.338 -6.334 1.00 83.94 304 ARG A C 1
ATOM 2404 O O . ARG A 1 304 ? 11.229 17.443 -6.610 1.00 83.94 304 ARG A O 1
ATOM 2411 N N . ALA A 1 305 ? 9.593 16.605 -5.317 1.00 83.38 305 ALA A N 1
ATOM 2412 C CA . ALA A 1 305 ? 10.464 15.827 -4.444 1.00 83.38 305 ALA A CA 1
ATOM 2413 C C . ALA A 1 305 ? 11.167 14.713 -5.226 1.00 83.38 305 ALA A C 1
ATOM 2415 O O . ALA A 1 305 ? 12.388 14.585 -5.149 1.00 83.38 305 ALA A O 1
ATOM 2416 N N . ASN A 1 306 ? 10.419 13.993 -6.066 1.00 81.38 306 ASN A N 1
ATOM 2417 C CA . ASN A 1 306 ? 10.968 12.936 -6.907 1.00 81.38 306 ASN A CA 1
ATOM 2418 C C . ASN A 1 306 ? 12.032 13.467 -7.886 1.00 81.38 306 ASN A C 1
ATOM 2420 O O . ASN A 1 306 ? 13.093 12.868 -8.009 1.00 81.38 306 ASN A O 1
ATOM 2424 N N . ARG A 1 307 ? 11.827 14.645 -8.501 1.00 80.50 307 ARG A N 1
ATOM 2425 C CA . ARG A 1 307 ? 12.850 15.279 -9.361 1.00 80.50 307 ARG A CA 1
ATOM 2426 C C . ARG A 1 307 ? 14.153 15.620 -8.630 1.00 80.50 307 ARG A C 1
ATOM 2428 O O . ARG A 1 307 ? 15.193 15.667 -9.273 1.00 80.50 307 ARG A O 1
ATOM 2435 N N . ARG A 1 308 ? 14.099 15.915 -7.326 1.00 74.50 308 ARG A N 1
ATOM 2436 C CA . ARG A 1 308 ? 15.283 16.291 -6.532 1.00 74.50 308 ARG A CA 1
ATOM 2437 C C . ARG A 1 308 ? 16.085 15.081 -6.073 1.00 74.50 308 ARG A C 1
ATOM 2439 O O . ARG A 1 308 ? 17.306 15.132 -6.090 1.00 74.50 308 ARG A O 1
ATOM 2446 N N . VAL A 1 309 ? 15.393 14.039 -5.618 1.00 74.94 309 VAL A N 1
ATOM 2447 C CA . VAL A 1 309 ? 16.014 12.845 -5.020 1.00 74.94 309 VAL A CA 1
ATOM 2448 C C . VAL A 1 309 ? 16.326 11.783 -6.078 1.00 74.94 309 VAL A C 1
ATOM 2450 O O . VAL A 1 309 ? 17.238 10.984 -5.898 1.00 74.94 309 VAL A O 1
ATOM 2453 N N . GLY A 1 310 ? 15.602 11.796 -7.197 1.00 70.12 310 GLY A N 1
ATOM 2454 C CA . GLY A 1 310 ? 15.598 10.702 -8.156 1.00 70.12 310 GLY A CA 1
ATOM 2455 C C . GLY A 1 310 ? 14.678 9.565 -7.711 1.00 70.12 310 GLY A C 1
ATOM 2456 O O . GLY A 1 310 ? 14.184 9.518 -6.581 1.00 70.12 310 GLY A O 1
ATOM 2457 N N . ARG A 1 311 ? 14.416 8.646 -8.639 1.00 71.69 311 ARG A N 1
ATOM 2458 C CA . ARG A 1 311 ? 13.705 7.400 -8.355 1.00 71.69 311 ARG A CA 1
ATOM 2459 C C . ARG A 1 311 ? 14.699 6.399 -7.765 1.00 71.69 311 ARG A C 1
ATOM 2461 O O . ARG A 1 311 ? 15.828 6.322 -8.238 1.00 71.69 311 ARG A O 1
ATOM 2468 N N . LEU A 1 312 ? 14.272 5.639 -6.758 1.00 70.69 312 LEU A N 1
ATOM 2469 C CA . LEU A 1 312 ? 15.068 4.526 -6.244 1.00 70.69 312 LEU A CA 1
ATOM 2470 C C . LEU A 1 312 ? 15.297 3.483 -7.343 1.00 70.69 312 LEU A C 1
ATOM 2472 O O . LEU A 1 312 ? 14.389 3.195 -8.128 1.00 70.69 312 LEU A O 1
ATOM 2476 N N . ASP A 1 313 ? 16.485 2.882 -7.345 1.00 73.25 313 ASP A N 1
ATOM 2477 C CA . ASP A 1 313 ? 16.766 1.715 -8.177 1.00 73.25 313 ASP A CA 1
ATOM 2478 C C . ASP A 1 313 ? 15.755 0.592 -7.887 1.00 73.25 313 ASP A C 1
ATOM 2480 O O . ASP A 1 313 ? 15.232 0.469 -6.768 1.00 73.25 313 ASP A O 1
ATOM 2484 N N . GLY A 1 314 ? 15.478 -0.234 -8.902 1.00 81.25 314 GLY A N 1
ATOM 2485 C CA . GLY A 1 314 ? 14.584 -1.389 -8.788 1.00 81.25 314 GLY A CA 1
ATOM 2486 C C . GLY A 1 314 ? 14.957 -2.331 -7.634 1.00 81.25 314 GLY A C 1
ATOM 2487 O O . GLY A 1 314 ? 16.060 -2.294 -7.086 1.00 81.25 314 GLY A O 1
ATOM 2488 N N . CYS A 1 315 ? 14.027 -3.196 -7.235 1.00 87.12 315 CYS A N 1
ATOM 2489 C CA . CYS A 1 315 ? 14.292 -4.185 -6.195 1.00 87.12 315 CYS A CA 1
ATOM 2490 C C . CYS A 1 315 ? 15.276 -5.238 -6.712 1.00 87.12 315 CYS A C 1
ATOM 2492 O O . CYS A 1 315 ? 15.008 -5.883 -7.726 1.00 87.12 315 CYS A O 1
ATOM 2494 N N . ARG A 1 316 ? 16.389 -5.450 -6.002 1.00 88.94 316 ARG A N 1
ATOM 2495 C CA . ARG A 1 316 ? 17.322 -6.538 -6.318 1.00 88.94 316 ARG A CA 1
ATOM 2496 C C . ARG A 1 316 ? 16.712 -7.872 -5.918 1.00 88.94 316 ARG A C 1
ATOM 2498 O O . ARG A 1 316 ? 16.435 -8.122 -4.739 1.00 88.94 316 ARG A O 1
ATOM 2505 N N . VAL A 1 317 ? 16.531 -8.734 -6.906 1.00 89.19 317 VAL A N 1
ATOM 2506 C CA . VAL A 1 317 ? 15.924 -10.051 -6.757 1.00 89.19 317 VAL A CA 1
ATOM 2507 C C . VAL A 1 317 ? 16.819 -11.118 -7.370 1.00 89.19 317 VAL A C 1
ATOM 2509 O O . VAL A 1 317 ? 17.496 -10.896 -8.367 1.00 89.19 317 VAL A O 1
ATOM 2512 N N . MET A 1 318 ? 16.806 -12.301 -6.773 1.00 89.00 318 MET A N 1
ATOM 2513 C CA . MET A 1 318 ? 17.403 -13.501 -7.333 1.00 89.00 318 MET A CA 1
ATOM 2514 C C . MET A 1 318 ? 16.317 -14.285 -8.059 1.00 89.00 318 MET A C 1
ATOM 2516 O O . MET A 1 318 ? 15.338 -14.704 -7.440 1.00 89.00 318 MET A O 1
ATOM 2520 N N . LEU A 1 319 ? 16.507 -14.511 -9.356 1.00 87.25 319 LEU A N 1
ATOM 2521 C CA . LEU A 1 319 ? 15.640 -15.341 -10.187 1.00 87.25 319 LEU A CA 1
ATOM 2522 C C . LEU A 1 319 ? 16.499 -16.405 -10.868 1.00 87.25 319 LEU A C 1
ATOM 2524 O O . LEU A 1 319 ? 17.439 -16.071 -11.583 1.00 87.25 319 LEU A O 1
ATOM 2528 N N . LEU A 1 320 ? 16.208 -17.688 -10.631 1.00 85.56 320 LEU A N 1
ATOM 2529 C CA . LEU A 1 320 ? 16.968 -18.812 -11.209 1.00 85.56 320 LEU A CA 1
ATOM 2530 C C . LEU A 1 320 ? 18.496 -18.693 -11.002 1.00 85.56 320 LEU A C 1
ATOM 2532 O O . LEU A 1 320 ? 19.284 -19.006 -11.891 1.00 85.56 320 LEU A O 1
ATOM 2536 N N . LYS A 1 321 ? 18.915 -18.244 -9.809 1.00 84.88 321 LYS A N 1
ATOM 2537 C CA . LYS A 1 321 ? 20.321 -17.984 -9.423 1.00 84.88 321 LYS A CA 1
ATOM 2538 C C . LYS A 1 321 ? 21.007 -16.826 -10.168 1.00 84.88 321 LYS A C 1
ATOM 2540 O O . LYS A 1 321 ? 22.215 -16.666 -10.030 1.00 84.88 321 LYS A O 1
ATOM 2545 N N . GLN A 1 322 ? 20.262 -16.002 -10.897 1.00 86.88 322 GLN A N 1
ATOM 2546 C CA . GLN A 1 322 ? 20.756 -14.764 -11.499 1.00 86.88 322 GLN A CA 1
ATOM 2547 C C . GLN A 1 322 ? 20.206 -13.556 -10.742 1.00 86.88 322 GLN A C 1
ATOM 2549 O O . GLN A 1 322 ? 19.030 -13.537 -10.372 1.00 86.88 322 GLN A O 1
ATOM 2554 N N . GLU A 1 323 ? 21.053 -12.554 -10.517 1.00 88.50 323 GLU A N 1
ATOM 2555 C CA . GLU A 1 323 ? 20.616 -11.276 -9.962 1.00 88.50 323 GLU A CA 1
ATOM 2556 C C . GLU A 1 323 ? 19.913 -10.458 -11.048 1.00 88.50 323 GLU A C 1
ATOM 2558 O O . GLU A 1 323 ? 20.425 -10.287 -12.156 1.00 88.50 323 GLU A O 1
ATOM 2563 N N . LYS A 1 324 ? 18.717 -9.973 -10.722 1.00 88.94 324 LYS A N 1
ATOM 2564 C CA . LYS A 1 324 ? 17.883 -9.128 -11.571 1.00 88.94 324 LYS A CA 1
ATOM 2565 C C . LYS A 1 324 ? 17.315 -7.963 -10.764 1.00 88.94 324 LYS A C 1
ATOM 2567 O O . LYS A 1 324 ? 17.291 -7.987 -9.535 1.00 88.94 324 LYS A O 1
ATOM 2572 N N . PHE A 1 325 ? 16.824 -6.954 -11.465 1.00 88.00 325 PHE A N 1
ATOM 2573 C CA . PHE A 1 325 ? 16.162 -5.784 -10.908 1.00 88.00 325 PHE A CA 1
ATOM 2574 C C . PHE A 1 325 ? 14.685 -5.817 -11.278 1.00 88.00 325 PHE A C 1
ATOM 2576 O O . PHE A 1 325 ? 14.342 -5.717 -12.450 1.00 88.00 325 PHE A O 1
ATOM 2583 N N . LEU A 1 326 ? 13.810 -5.949 -10.285 1.00 88.19 326 LEU A N 1
ATOM 2584 C CA . LEU A 1 326 ? 12.370 -5.796 -10.461 1.00 88.19 326 LEU A CA 1
ATOM 2585 C C . LEU A 1 326 ? 12.007 -4.310 -10.372 1.00 88.19 326 LEU A C 1
ATOM 2587 O O . LEU A 1 326 ? 12.233 -3.678 -9.335 1.00 88.19 326 LEU A O 1
ATOM 2591 N N . GLN A 1 327 ? 11.456 -3.742 -11.441 1.00 88.31 327 GLN A N 1
ATOM 2592 C CA . GLN A 1 327 ? 11.284 -2.299 -11.577 1.00 88.31 327 GLN A CA 1
ATOM 2593 C C . GLN A 1 327 ? 9.924 -1.933 -12.187 1.00 88.31 327 GLN A C 1
ATOM 2595 O O . GLN A 1 327 ? 9.500 -2.535 -13.166 1.00 88.31 327 GLN A O 1
ATOM 2600 N N . LEU A 1 328 ? 9.243 -0.917 -11.633 1.00 86.88 328 LEU A N 1
ATOM 2601 C CA . LEU A 1 328 ? 8.023 -0.383 -12.248 1.00 86.88 328 LEU A CA 1
ATOM 2602 C C . LEU A 1 328 ? 8.333 0.130 -13.657 1.00 86.88 328 LEU A C 1
ATOM 2604 O O . LEU A 1 328 ? 9.267 0.929 -13.845 1.00 86.88 328 LEU A O 1
ATOM 2608 N N . ARG A 1 329 ? 7.484 -0.267 -14.601 1.00 83.69 329 ARG A N 1
ATOM 2609 C CA . ARG A 1 329 ? 7.505 0.183 -15.984 1.00 83.69 329 ARG A CA 1
ATOM 2610 C C . ARG A 1 329 ? 7.063 1.647 -16.085 1.00 83.69 329 ARG A C 1
ATOM 2612 O O . ARG A 1 329 ? 6.021 2.055 -15.579 1.00 83.69 329 ARG A O 1
ATOM 2619 N N . VAL A 1 330 ? 7.874 2.470 -16.751 1.00 79.56 330 VAL A N 1
ATOM 2620 C CA . VAL A 1 330 ? 7.638 3.926 -16.902 1.00 79.56 330 VAL A CA 1
ATOM 2621 C C . VAL A 1 330 ? 7.534 4.376 -18.359 1.00 79.56 330 VAL A C 1
ATOM 2623 O O . VAL A 1 330 ? 7.389 5.561 -18.645 1.00 79.56 330 VAL A O 1
ATOM 2626 N N . SER A 1 331 ? 7.596 3.437 -19.295 1.00 74.38 331 SER A N 1
ATOM 2627 C CA . SER A 1 331 ? 7.394 3.689 -20.717 1.00 74.38 331 SER A CA 1
ATOM 2628 C C . SER A 1 331 ? 6.633 2.535 -21.348 1.00 74.38 331 SER A C 1
ATOM 2630 O O . SER A 1 331 ? 6.763 1.394 -20.910 1.00 74.38 331 SER A O 1
ATOM 2632 N N . ALA A 1 332 ? 5.870 2.826 -22.401 1.00 70.56 332 ALA A N 1
ATOM 2633 C CA . ALA A 1 332 ? 5.277 1.779 -23.220 1.00 70.56 332 ALA A CA 1
ATOM 2634 C C . ALA A 1 332 ? 6.368 0.834 -23.779 1.00 70.56 332 ALA A C 1
ATOM 2636 O O . ALA A 1 332 ? 7.512 1.272 -23.970 1.00 70.56 332 ALA A O 1
ATOM 2637 N N . PRO A 1 333 ? 6.031 -0.438 -24.064 1.00 69.38 333 PRO A N 1
ATOM 2638 C CA . PRO A 1 333 ? 6.943 -1.375 -24.712 1.00 69.38 333 PRO A CA 1
ATOM 2639 C C . PRO A 1 333 ? 7.516 -0.785 -26.000 1.00 69.38 333 PRO A C 1
ATOM 2641 O O . PRO A 1 333 ? 6.791 -0.128 -26.747 1.00 69.38 333 PRO A O 1
ATOM 2644 N N . ALA A 1 334 ? 8.786 -1.055 -26.313 1.00 68.12 334 ALA A N 1
ATOM 2645 C CA . ALA A 1 334 ? 9.425 -0.478 -27.499 1.00 68.12 334 ALA A CA 1
ATOM 2646 C C . ALA A 1 334 ? 8.682 -0.805 -28.809 1.00 68.12 334 ALA A C 1
ATOM 2648 O O . ALA A 1 334 ? 8.590 0.037 -29.699 1.00 68.12 334 ALA A O 1
ATOM 2649 N N . VAL A 1 335 ? 8.058 -1.988 -28.893 1.00 66.56 335 VAL A N 1
ATOM 2650 C CA . VAL A 1 335 ? 7.209 -2.412 -30.025 1.00 66.56 335 VAL A CA 1
ATOM 2651 C C . VAL A 1 335 ? 6.022 -1.459 -30.255 1.00 66.56 335 VAL A C 1
ATOM 2653 O O . VAL A 1 335 ? 5.598 -1.254 -31.394 1.00 66.56 335 VAL A O 1
ATOM 2656 N N . MET A 1 336 ? 5.518 -0.836 -29.186 1.00 66.12 336 MET A N 1
ATOM 2657 C CA . MET A 1 336 ? 4.393 0.105 -29.187 1.00 66.12 336 MET A CA 1
ATOM 2658 C C . MET A 1 336 ? 4.826 1.576 -29.268 1.00 66.12 336 MET A C 1
ATOM 2660 O O . MET A 1 336 ? 3.986 2.461 -29.124 1.00 66.12 336 MET A O 1
ATOM 2664 N N . ARG A 1 337 ? 6.115 1.854 -29.498 1.00 68.50 337 ARG A N 1
ATOM 2665 C CA . ARG A 1 337 ? 6.685 3.206 -29.564 1.00 68.50 337 ARG A CA 1
ATOM 2666 C C . ARG A 1 337 ? 7.200 3.499 -30.977 1.00 68.50 337 ARG A C 1
ATOM 2668 O O . ARG A 1 337 ? 8.367 3.228 -31.274 1.00 68.50 337 ARG A O 1
ATOM 2675 N N . PRO A 1 338 ? 6.347 4.007 -31.892 1.00 66.81 338 PRO A N 1
ATOM 2676 C CA . PRO A 1 338 ? 6.726 4.266 -33.281 1.00 66.81 338 PRO A CA 1
ATOM 2677 C C . PRO A 1 338 ? 7.928 5.205 -33.410 1.00 66.81 338 PRO A C 1
ATOM 2679 O O . PRO A 1 338 ? 8.706 5.064 -34.348 1.00 66.81 338 PRO A O 1
ATOM 2682 N N . GLU A 1 339 ? 8.108 6.120 -32.455 1.00 69.88 339 GLU A N 1
ATOM 2683 C CA . GLU A 1 339 ? 9.229 7.054 -32.399 1.00 69.88 339 GLU A CA 1
ATOM 2684 C C . GLU A 1 339 ? 10.584 6.364 -32.186 1.00 69.88 339 GLU A C 1
ATOM 2686 O O . GLU A 1 339 ? 11.610 6.888 -32.613 1.00 69.88 339 GLU A O 1
ATOM 2691 N N . LEU A 1 340 ? 10.601 5.169 -31.583 1.00 66.69 340 LEU A N 1
ATOM 2692 C CA . LEU A 1 340 ? 11.824 4.389 -31.384 1.00 66.69 340 LEU A CA 1
ATOM 2693 C C . LEU A 1 340 ? 12.243 3.607 -32.632 1.00 66.69 340 LEU A C 1
ATOM 2695 O O . LEU A 1 340 ? 13.377 3.149 -32.700 1.00 66.69 340 LEU A O 1
ATOM 2699 N N . ARG A 1 341 ? 11.378 3.485 -33.651 1.00 65.69 341 ARG A N 1
ATOM 2700 C CA . ARG A 1 341 ? 11.701 2.768 -34.902 1.00 65.69 341 ARG A CA 1
ATOM 2701 C C . ARG A 1 341 ? 12.816 3.436 -35.715 1.00 65.69 341 ARG A C 1
ATOM 2703 O O . ARG A 1 341 ? 13.367 2.803 -36.608 1.00 65.69 341 ARG A O 1
ATOM 2710 N N . LEU A 1 342 ? 13.110 4.706 -35.427 1.00 65.50 342 LEU A N 1
ATOM 2711 C CA . LEU A 1 342 ? 14.150 5.513 -36.074 1.00 65.50 342 LEU A CA 1
ATOM 2712 C C . LEU A 1 342 ? 15.447 5.601 -35.248 1.00 65.50 342 LEU A C 1
ATOM 2714 O O . LEU A 1 342 ? 16.416 6.197 -35.711 1.00 65.50 342 LEU A O 1
ATOM 2718 N N . MET A 1 343 ? 15.462 5.049 -34.032 1.00 61.19 343 MET A N 1
ATOM 2719 C CA . MET A 1 343 ? 16.624 5.017 -33.141 1.00 61.19 343 MET A CA 1
ATOM 2720 C C . MET A 1 343 ? 17.316 3.649 -33.254 1.00 61.19 343 MET A C 1
ATOM 2722 O O . MET A 1 343 ? 16.664 2.643 -33.531 1.00 61.19 343 MET A O 1
ATOM 2726 N N . ASP A 1 344 ? 18.639 3.619 -33.077 1.00 54.50 344 ASP A N 1
ATOM 2727 C CA . ASP A 1 344 ? 19.464 2.416 -33.254 1.00 54.50 344 ASP A CA 1
ATOM 2728 C C . ASP A 1 344 ? 18.978 1.234 -32.384 1.00 54.50 344 ASP A C 1
ATOM 2730 O O . ASP A 1 344 ? 18.460 1.429 -31.278 1.00 54.50 344 ASP A O 1
ATOM 2734 N N . ARG A 1 345 ? 19.119 0.001 -32.896 1.00 52.12 345 ARG A N 1
ATOM 2735 C CA . ARG A 1 345 ? 18.401 -1.205 -32.412 1.00 52.12 345 ARG A CA 1
ATOM 2736 C C . ARG A 1 345 ? 18.593 -1.525 -30.921 1.00 52.12 345 ARG A C 1
ATOM 2738 O O . ARG A 1 345 ? 17.690 -2.106 -30.319 1.00 52.12 345 ARG A O 1
ATOM 2745 N N . ASP A 1 346 ? 19.696 -1.103 -30.312 1.00 53.31 346 ASP A N 1
ATOM 2746 C CA . ASP A 1 346 ? 20.048 -1.448 -28.927 1.00 53.31 346 ASP A CA 1
ATOM 2747 C C . ASP A 1 346 ? 19.284 -0.651 -27.851 1.00 53.31 346 ASP A C 1
ATOM 2749 O O . ASP A 1 346 ? 19.262 -1.051 -26.689 1.00 53.31 346 ASP A O 1
ATOM 2753 N N . LEU A 1 347 ? 18.587 0.437 -28.206 1.00 51.47 347 LEU A N 1
ATOM 2754 C CA . LEU A 1 347 ? 17.772 1.220 -27.254 1.00 51.47 347 LEU A CA 1
ATOM 2755 C C . LEU A 1 347 ? 16.356 0.653 -27.041 1.00 51.47 347 LEU A C 1
ATOM 2757 O O . LEU A 1 347 ? 15.569 1.208 -26.273 1.00 51.47 347 LEU A O 1
ATOM 2761 N N . THR A 1 348 ? 16.005 -0.425 -27.749 1.00 52.47 348 THR A N 1
ATOM 2762 C CA . THR A 1 348 ? 14.643 -0.986 -27.775 1.00 52.47 348 THR A CA 1
ATOM 2763 C C . THR A 1 348 ? 14.432 -2.162 -26.821 1.00 52.47 348 THR A C 1
ATOM 2765 O O . THR A 1 348 ? 13.288 -2.524 -26.547 1.00 52.47 348 THR A O 1
ATOM 2768 N N . SER A 1 349 ? 15.501 -2.754 -26.286 1.00 57.44 349 SER A N 1
ATOM 2769 C CA . SER A 1 349 ? 15.409 -3.880 -25.356 1.00 57.44 349 SER A CA 1
ATOM 2770 C C . SER A 1 349 ? 15.469 -3.410 -23.905 1.00 57.44 349 SER A C 1
ATOM 2772 O O . SER A 1 349 ? 16.414 -2.716 -23.523 1.00 57.44 349 SER A O 1
ATOM 2774 N N . THR A 1 350 ? 14.509 -3.841 -23.079 1.00 61.31 350 THR A N 1
ATOM 2775 C CA . THR A 1 350 ? 14.655 -3.817 -21.616 1.00 61.31 350 THR A CA 1
ATOM 2776 C C . THR A 1 350 ? 16.015 -4.432 -21.261 1.00 61.31 350 THR A C 1
ATOM 2778 O O . THR A 1 350 ? 16.356 -5.478 -21.828 1.00 61.31 350 THR A O 1
ATOM 2781 N N . PRO A 1 351 ? 16.822 -3.807 -20.380 1.00 67.81 351 PRO A N 1
ATOM 2782 C CA . PRO A 1 351 ? 18.120 -4.349 -20.003 1.00 67.81 351 PRO A CA 1
ATOM 2783 C C . PRO A 1 351 ? 17.995 -5.826 -19.606 1.00 67.81 351 PRO A C 1
ATOM 2785 O O . PRO A 1 351 ? 17.041 -6.184 -18.915 1.00 67.81 351 PRO A O 1
ATOM 2788 N N . PRO A 1 352 ? 18.945 -6.701 -19.978 1.00 67.19 352 PRO A N 1
ATOM 2789 C CA . PRO A 1 352 ? 18.814 -8.149 -19.772 1.00 67.19 352 PRO A CA 1
ATOM 2790 C C . PRO A 1 352 ? 18.641 -8.547 -18.295 1.00 67.19 352 PRO A C 1
ATOM 2792 O O . PRO A 1 352 ? 18.096 -9.609 -17.985 1.00 67.19 352 PRO A O 1
ATOM 2795 N N . ASN A 1 353 ? 19.065 -7.670 -17.381 1.00 78.31 353 ASN A N 1
ATOM 2796 C CA . ASN A 1 353 ? 18.965 -7.855 -15.937 1.00 78.31 353 ASN A CA 1
ATOM 2797 C C . ASN A 1 353 ? 17.751 -7.149 -15.312 1.00 78.31 353 ASN A C 1
ATOM 2799 O O . ASN A 1 353 ? 17.649 -7.122 -14.091 1.00 78.31 353 ASN A O 1
ATOM 2803 N N . GLN A 1 354 ? 16.842 -6.572 -16.099 1.00 81.06 354 GLN A N 1
ATOM 2804 C CA . GLN A 1 354 ? 15.669 -5.847 -15.614 1.00 81.06 354 GLN A CA 1
ATOM 2805 C C . GLN A 1 354 ? 14.385 -6.631 -15.910 1.00 81.06 354 GLN A C 1
ATOM 2807 O O . GLN A 1 354 ? 14.193 -7.171 -16.996 1.00 81.06 354 GLN A O 1
ATOM 2812 N N . ILE A 1 355 ? 13.514 -6.707 -14.908 1.00 82.19 355 ILE A N 1
ATOM 2813 C CA . ILE A 1 355 ? 12.159 -7.240 -14.997 1.00 82.19 355 ILE A CA 1
ATOM 2814 C C . ILE A 1 355 ? 11.225 -6.055 -14.784 1.00 82.19 355 ILE A C 1
ATOM 2816 O O . ILE A 1 355 ? 11.136 -5.527 -13.673 1.00 82.19 355 ILE A O 1
ATOM 2820 N N . ASP A 1 356 ? 10.550 -5.641 -15.849 1.00 85.25 356 ASP A N 1
ATOM 2821 C CA . ASP A 1 356 ? 9.525 -4.609 -15.769 1.00 85.25 356 ASP A CA 1
ATOM 2822 C C . ASP A 1 356 ? 8.222 -5.194 -15.225 1.00 85.25 356 ASP A C 1
ATOM 2824 O O . ASP A 1 356 ? 7.826 -6.302 -15.592 1.00 85.25 356 ASP A O 1
ATOM 2828 N N . TYR A 1 357 ? 7.552 -4.439 -14.358 1.00 86.62 357 TYR A N 1
ATOM 2829 C CA . TYR A 1 357 ? 6.234 -4.798 -13.852 1.00 86.62 357 TYR A CA 1
ATOM 2830 C C . TYR A 1 357 ? 5.279 -3.607 -13.851 1.00 86.62 357 TYR A C 1
ATOM 2832 O O . TYR A 1 357 ? 5.702 -2.453 -13.751 1.00 86.62 357 TYR A O 1
ATOM 2840 N N . ASP A 1 358 ? 3.989 -3.921 -13.894 1.00 85.62 358 ASP A N 1
ATOM 2841 C CA . ASP A 1 358 ? 2.889 -3.017 -13.588 1.00 85.62 358 ASP A CA 1
ATOM 2842 C C . ASP A 1 358 ? 1.994 -3.607 -12.501 1.00 85.62 358 ASP A C 1
ATOM 2844 O O . ASP A 1 358 ? 1.807 -4.822 -12.414 1.00 85.62 358 ASP A O 1
ATOM 2848 N N . VAL A 1 359 ? 1.423 -2.718 -11.689 1.00 87.06 359 VAL A N 1
ATOM 2849 C CA . VAL A 1 359 ? 0.388 -3.069 -10.715 1.00 87.06 359 VAL A CA 1
ATOM 2850 C C . VAL A 1 359 ? -0.972 -2.941 -11.383 1.00 87.06 359 VAL A C 1
ATOM 2852 O O . VAL A 1 359 ? -1.313 -1.885 -11.922 1.00 87.06 359 VAL A O 1
ATOM 2855 N N . ILE A 1 360 ? -1.752 -4.009 -11.310 1.00 85.38 360 ILE A N 1
ATOM 2856 C CA . ILE A 1 360 ? -3.119 -4.076 -11.805 1.00 85.38 360 ILE A CA 1
ATOM 2857 C C . ILE A 1 360 ? -4.045 -4.341 -10.622 1.00 85.38 360 ILE A C 1
ATOM 2859 O O . ILE A 1 360 ? -3.683 -5.016 -9.666 1.00 85.38 360 ILE A O 1
ATOM 2863 N N . PHE A 1 361 ? -5.239 -3.765 -10.695 1.00 83.25 361 PHE A N 1
ATOM 2864 C CA . PHE A 1 361 ? -6.339 -4.059 -9.789 1.00 83.25 361 PHE A CA 1
ATOM 2865 C C . PHE A 1 361 ? -7.454 -4.695 -10.620 1.00 83.25 361 PHE A C 1
ATOM 2867 O O . PHE A 1 361 ? -8.301 -3.991 -11.172 1.00 83.25 361 PHE A O 1
ATOM 2874 N N . GLY A 1 362 ? -7.379 -6.012 -10.783 1.00 70.50 362 GLY A N 1
ATOM 2875 C CA . GLY A 1 362 ? -8.372 -6.851 -11.442 1.00 70.50 362 GLY A CA 1
ATOM 2876 C C . GLY A 1 362 ? -9.570 -7.165 -10.544 1.00 70.50 362 GLY A C 1
ATOM 2877 O O . GLY A 1 362 ? -9.590 -6.795 -9.360 1.00 70.50 362 GLY A O 1
ATOM 2878 N N . GLY A 1 363 ? -10.549 -7.843 -11.159 1.00 58.56 363 GLY A N 1
ATOM 2879 C CA . GLY A 1 363 ? -11.700 -8.479 -10.514 1.00 58.56 363 GLY A CA 1
ATOM 2880 C C . GLY A 1 363 ? -12.784 -7.538 -9.973 1.00 58.56 363 GLY A C 1
ATOM 2881 O O . GLY A 1 363 ? -12.525 -6.445 -9.472 1.00 58.56 363 GLY A O 1
ATOM 2882 N N . SER A 1 364 ? -14.038 -7.994 -10.023 1.00 53.72 364 SER A N 1
ATOM 2883 C CA . SER A 1 364 ? -15.080 -7.486 -9.126 1.00 53.72 364 SER A CA 1
ATOM 2884 C C . SER A 1 364 ? -14.726 -7.856 -7.687 1.00 53.72 364 SER A C 1
ATOM 2886 O O . SER A 1 364 ? -14.276 -8.975 -7.458 1.00 53.72 364 SER A O 1
ATOM 2888 N N . TRP A 1 365 ? -14.976 -6.945 -6.740 1.00 55.59 365 TRP A N 1
ATOM 2889 C CA . TRP A 1 365 ? -14.830 -7.130 -5.287 1.00 55.59 365 TRP A CA 1
ATOM 2890 C C . TRP A 1 365 ? -14.939 -8.600 -4.841 1.00 55.59 365 TRP A C 1
ATOM 2892 O O . TRP A 1 365 ? -16.027 -9.177 -4.815 1.00 55.59 365 TRP A O 1
ATOM 2902 N N . SER A 1 366 ? -13.809 -9.213 -4.497 1.00 46.44 366 SER A N 1
ATOM 2903 C CA . SER A 1 366 ? -13.739 -10.607 -4.064 1.00 46.44 366 SER A CA 1
ATOM 2904 C C . SER A 1 366 ? -13.714 -10.704 -2.536 1.00 46.44 366 SER A C 1
ATOM 2906 O O . SER A 1 366 ? -12.689 -10.757 -1.874 1.00 46.44 366 SER A O 1
ATOM 2908 N N . GLY A 1 367 ? -14.907 -10.693 -1.951 1.00 51.72 367 GLY A N 1
ATOM 2909 C CA . GLY A 1 367 ? -15.418 -11.883 -1.265 1.00 51.72 367 GLY A CA 1
ATOM 2910 C C . GLY A 1 367 ? -14.822 -12.371 0.060 1.00 51.72 367 GLY A C 1
ATOM 2911 O O . GLY A 1 367 ? -15.381 -13.320 0.591 1.00 51.72 367 GLY A O 1
ATOM 2912 N N . LEU A 1 368 ? -13.798 -11.754 0.656 1.00 51.94 368 LEU A N 1
ATOM 2913 C CA . LEU A 1 368 ? -13.414 -12.050 2.053 1.00 51.94 368 LEU A CA 1
ATOM 2914 C C . LEU A 1 368 ? -13.375 -10.788 2.921 1.00 51.94 368 LEU A C 1
ATOM 2916 O O . LEU A 1 368 ? -12.403 -10.421 3.586 1.00 51.94 368 LEU A O 1
ATOM 2920 N N . SER A 1 369 ? -14.516 -10.110 2.940 1.00 56.06 369 SER A N 1
ATOM 2921 C CA . SER A 1 369 ? -14.871 -9.110 3.934 1.00 56.06 369 SER A CA 1
ATOM 2922 C C . SER A 1 369 ? -15.232 -9.803 5.243 1.00 56.06 369 SER A C 1
ATOM 2924 O O . SER A 1 369 ? -16.383 -10.186 5.439 1.00 56.06 369 SER A O 1
ATOM 2926 N N . PHE A 1 370 ? -14.292 -9.975 6.178 1.00 53.38 370 PHE A N 1
ATOM 2927 C CA . PHE A 1 370 ? -14.599 -10.653 7.454 1.00 53.38 370 PHE A CA 1
ATOM 2928 C C . PHE A 1 370 ? -15.374 -9.810 8.475 1.00 53.38 370 PHE A C 1
ATOM 2930 O O . PHE A 1 370 ? -15.101 -9.818 9.673 1.00 53.38 370 PHE A O 1
ATOM 2937 N N . GLY A 1 371 ? -16.417 -9.172 7.950 1.00 52.53 371 GLY A N 1
ATOM 2938 C CA . GLY A 1 371 ? -17.702 -8.909 8.564 1.00 52.53 371 GLY A CA 1
ATOM 2939 C C . GLY A 1 371 ? -18.776 -9.972 8.230 1.00 52.53 371 GLY A C 1
ATOM 2940 O O . GLY A 1 371 ? -19.941 -9.629 8.342 1.00 52.53 371 GLY A O 1
ATOM 2941 N N . LEU A 1 372 ? -18.396 -11.215 7.865 1.00 47.84 372 LEU A N 1
ATOM 2942 C CA . LEU A 1 372 ? -19.231 -12.418 7.600 1.00 47.84 372 LEU A CA 1
ATOM 2943 C C . LEU A 1 372 ? -20.747 -12.149 7.480 1.00 47.84 372 LEU A C 1
ATOM 2945 O O . LEU A 1 372 ? -21.454 -12.274 8.475 1.00 47.84 372 LEU A O 1
ATOM 2949 N N . ASP A 1 373 ? -21.179 -11.775 6.272 1.00 54.38 373 ASP A N 1
ATOM 2950 C CA . ASP A 1 373 ? -22.556 -11.676 5.770 1.00 54.38 373 ASP A CA 1
ATOM 2951 C C . ASP A 1 373 ? -23.627 -11.315 6.806 1.00 54.38 373 ASP A C 1
ATOM 2953 O O . ASP A 1 373 ? -24.223 -12.188 7.438 1.00 54.38 373 ASP A O 1
ATOM 2957 N N . ASP A 1 374 ? -23.948 -10.026 6.925 1.00 41.38 374 ASP A N 1
ATOM 2958 C CA . ASP A 1 374 ? -25.162 -9.617 7.624 1.00 41.38 374 ASP A CA 1
ATOM 2959 C C . ASP A 1 374 ? -26.347 -10.370 7.006 1.00 41.38 374 ASP A C 1
ATOM 2961 O O . ASP A 1 374 ? -26.627 -10.265 5.804 1.00 41.38 374 ASP A O 1
ATOM 2965 N N . LEU A 1 375 ? -27.029 -11.152 7.841 1.00 41.03 375 LEU A N 1
ATOM 2966 C CA . LEU A 1 375 ? -28.110 -12.095 7.532 1.00 41.03 375 LEU A CA 1
ATOM 2967 C C . LEU A 1 375 ? -29.366 -11.438 6.902 1.00 41.03 375 LEU A C 1
ATOM 2969 O O . LEU A 1 375 ? -30.414 -12.075 6.794 1.00 41.03 375 LEU A O 1
ATOM 2973 N N . GLY A 1 376 ? -29.255 -10.190 6.431 1.00 39.91 376 GLY A N 1
ATOM 2974 C CA . GLY A 1 376 ? -30.232 -9.435 5.646 1.00 39.91 376 GLY A CA 1
ATOM 2975 C C . GLY A 1 376 ? -29.783 -9.037 4.227 1.00 39.91 376 GLY A C 1
ATOM 2976 O O . GLY A 1 376 ? -30.618 -8.584 3.447 1.00 39.91 376 GLY A O 1
ATOM 2977 N N . CYS A 1 377 ? -28.522 -9.234 3.816 1.00 39.56 377 CYS A N 1
ATOM 2978 C CA . CYS A 1 377 ? -28.036 -8.802 2.491 1.00 39.56 377 CYS A CA 1
ATOM 2979 C C . CYS A 1 377 ? -28.152 -9.878 1.387 1.00 39.56 377 CYS A C 1
ATOM 2981 O O . CYS A 1 377 ? -27.295 -9.992 0.510 1.00 39.56 377 CYS A O 1
ATOM 2983 N N . LYS A 1 378 ? -29.244 -10.661 1.376 1.00 38.34 378 LYS A N 1
ATOM 2984 C CA . LYS A 1 378 ? -29.539 -11.627 0.292 1.00 38.34 378 LYS A CA 1
ATOM 2985 C C . LYS A 1 378 ? -29.567 -10.977 -1.099 1.00 38.34 378 LYS A C 1
ATOM 2987 O O . LYS A 1 378 ? -29.145 -11.595 -2.071 1.00 38.34 378 LYS A O 1
ATOM 2992 N N . ALA A 1 379 ? -29.991 -9.716 -1.197 1.00 39.06 379 ALA A N 1
ATOM 2993 C CA . ALA A 1 379 ? -30.244 -9.045 -2.473 1.00 39.06 379 ALA A CA 1
ATOM 2994 C C . ALA A 1 379 ? -28.984 -8.776 -3.323 1.00 39.06 379 ALA A C 1
ATOM 2996 O O . ALA A 1 379 ? -29.055 -8.780 -4.554 1.00 39.06 379 ALA A O 1
ATOM 2997 N N . THR A 1 380 ? -27.825 -8.548 -2.699 1.00 41.91 380 THR A N 1
ATOM 2998 C CA . THR A 1 380 ? -26.584 -8.212 -3.425 1.00 41.91 380 THR A CA 1
ATOM 2999 C C . THR A 1 380 ? -25.877 -9.475 -3.915 1.00 41.91 380 THR A C 1
ATOM 3001 O O . THR A 1 380 ? -25.431 -9.536 -5.062 1.00 41.91 380 THR A O 1
ATOM 3004 N N . TYR A 1 381 ? -25.872 -10.524 -3.087 1.00 39.84 381 TYR A N 1
ATOM 3005 C CA . TYR A 1 381 ? -25.364 -11.844 -3.461 1.00 39.84 381 TYR A CA 1
ATOM 3006 C C . TYR A 1 381 ? -26.258 -12.526 -4.513 1.00 39.84 381 TYR A C 1
ATOM 3008 O O . TYR A 1 381 ? -25.749 -13.137 -5.452 1.00 39.84 381 TYR A O 1
ATOM 3016 N N . GLU A 1 382 ? -27.586 -12.362 -4.440 1.00 42.19 382 GLU A N 1
ATOM 3017 C CA . GLU A 1 382 ? -28.512 -12.857 -5.470 1.00 42.19 382 GLU A CA 1
ATOM 3018 C C . GLU A 1 382 ? -28.334 -12.143 -6.816 1.00 42.19 382 GLU A C 1
ATOM 3020 O O . GLU A 1 382 ? -28.324 -12.816 -7.845 1.00 42.19 382 GLU A O 1
ATOM 3025 N N . LYS A 1 383 ? -28.083 -10.825 -6.832 1.00 44.06 383 LYS A N 1
ATOM 3026 C CA . LYS A 1 383 ? -27.750 -10.092 -8.069 1.00 44.06 383 LYS A CA 1
ATOM 3027 C C . LYS A 1 383 ? -26.444 -10.566 -8.705 1.00 44.06 383 LYS A C 1
ATOM 3029 O O . LYS A 1 383 ? -26.391 -10.742 -9.920 1.00 44.06 383 LYS A O 1
ATOM 3034 N N . TYR A 1 384 ? -25.406 -10.808 -7.906 1.00 41.88 384 TYR A N 1
ATOM 3035 C CA . TYR A 1 384 ? -24.132 -11.332 -8.407 1.00 41.88 384 TYR A CA 1
ATOM 3036 C C . TYR A 1 384 ? -24.282 -12.770 -8.938 1.00 41.88 384 TYR A C 1
ATOM 3038 O O . TYR A 1 384 ? -23.820 -13.099 -10.032 1.00 41.88 384 TYR A O 1
ATOM 3046 N N . ARG A 1 385 ? -25.039 -13.611 -8.220 1.00 41.59 385 ARG A N 1
ATOM 3047 C CA . ARG A 1 385 ? -25.364 -14.985 -8.627 1.00 41.59 385 ARG A CA 1
ATOM 3048 C C . ARG A 1 385 ? -26.266 -15.045 -9.869 1.00 41.59 385 ARG A C 1
ATOM 3050 O O . ARG A 1 385 ? -26.159 -15.996 -10.643 1.00 41.59 385 ARG A O 1
ATOM 3057 N N . GLU A 1 386 ? -27.147 -14.069 -10.084 1.00 41.44 386 GLU A N 1
ATOM 3058 C CA . GLU A 1 386 ? -27.919 -13.930 -11.326 1.00 41.44 386 GLU A CA 1
ATOM 3059 C C . GLU A 1 386 ? -27.058 -13.472 -12.504 1.00 41.44 386 GLU A C 1
ATOM 3061 O O . GLU A 1 386 ? -27.212 -14.021 -13.594 1.00 41.44 386 GLU A O 1
ATOM 3066 N N . SER A 1 387 ? -26.126 -12.535 -12.303 1.00 43.31 387 SER A N 1
ATOM 3067 C CA . SER A 1 387 ? -25.169 -12.139 -13.347 1.00 43.31 387 SER A CA 1
ATOM 3068 C C . SER A 1 387 ? -24.304 -13.318 -13.800 1.00 43.31 387 SER A C 1
ATOM 3070 O O . SER A 1 387 ? -24.146 -13.529 -15.001 1.00 43.31 387 SER A O 1
ATOM 3072 N N . LEU A 1 388 ? -23.840 -14.155 -12.867 1.00 39.56 388 LEU A N 1
ATOM 3073 C CA . LEU A 1 388 ? -23.093 -15.377 -13.187 1.00 39.56 388 LEU A CA 1
ATOM 3074 C C . LEU A 1 388 ? -23.946 -16.427 -13.921 1.00 39.56 388 LEU A C 1
ATOM 3076 O O . LEU A 1 388 ? -23.462 -17.065 -14.854 1.00 39.56 388 LEU A O 1
ATOM 3080 N N . ARG A 1 389 ? -25.235 -16.582 -13.577 1.00 43.75 389 ARG A N 1
ATOM 3081 C CA . ARG A 1 389 ? -26.149 -17.477 -14.319 1.00 43.75 389 ARG A CA 1
ATOM 3082 C C . ARG A 1 389 ? -26.450 -16.979 -15.732 1.00 43.75 389 ARG A C 1
ATOM 3084 O O . ARG A 1 389 ? -26.555 -17.796 -16.643 1.00 43.75 389 ARG A O 1
ATOM 3091 N N . ARG A 1 390 ? -26.579 -15.663 -15.929 1.00 43.28 390 ARG A N 1
ATOM 3092 C CA . ARG A 1 390 ? -26.777 -15.070 -17.263 1.00 43.28 390 ARG A CA 1
ATOM 3093 C C . ARG A 1 390 ? -25.529 -15.210 -18.133 1.00 43.28 390 ARG A C 1
ATOM 3095 O O . ARG A 1 390 ? -25.674 -15.528 -19.306 1.00 43.28 390 ARG A O 1
ATOM 3102 N N . ALA A 1 391 ? -24.335 -15.065 -17.555 1.00 42.69 391 ALA A N 1
ATOM 3103 C CA . ALA A 1 391 ? -23.074 -15.288 -18.263 1.00 42.69 391 ALA A CA 1
ATOM 3104 C C . ALA A 1 391 ? -22.867 -16.768 -18.648 1.00 42.69 391 ALA A C 1
ATOM 3106 O O . ALA A 1 391 ? -22.409 -17.058 -19.746 1.00 42.69 391 ALA A O 1
ATOM 3107 N N . GLY A 1 392 ? -23.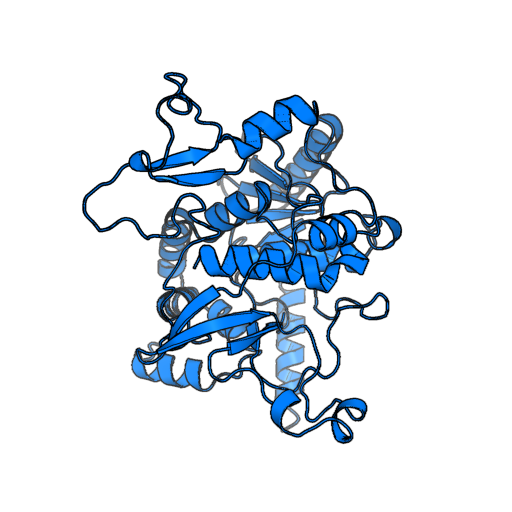272 -17.711 -17.788 1.00 36.66 392 GLY A N 1
ATOM 3108 C CA . GLY A 1 392 ? -23.178 -19.151 -18.065 1.00 36.66 392 GLY A CA 1
ATOM 3109 C C . GLY A 1 392 ? -24.248 -19.722 -19.008 1.00 36.66 392 GLY A C 1
ATOM 3110 O O . GLY A 1 392 ? -24.129 -20.869 -19.416 1.00 36.66 392 GLY A O 1
ATOM 3111 N N . SER A 1 393 ? -25.286 -18.952 -19.356 1.00 38.84 393 SER A N 1
ATOM 3112 C CA . SER A 1 393 ? -26.371 -19.388 -20.261 1.00 38.84 393 SER A CA 1
ATOM 3113 C C . SER A 1 393 ? -26.186 -18.904 -21.710 1.00 38.84 393 SER A C 1
ATOM 3115 O O . SER A 1 393 ? -27.099 -19.047 -22.520 1.00 38.84 393 SER A O 1
ATOM 3117 N N . GLN A 1 394 ? -25.040 -18.290 -22.026 1.00 36.56 394 GLN A N 1
ATOM 3118 C CA . GLN A 1 394 ? -24.677 -17.816 -23.371 1.00 36.56 394 GLN A CA 1
ATOM 3119 C C . GLN A 1 394 ? -23.505 -18.597 -23.998 1.00 36.56 394 GLN A C 1
ATOM 3121 O O . GLN A 1 394 ? -22.892 -18.106 -24.945 1.00 36.56 394 GLN A O 1
ATOM 3126 N N . ILE A 1 395 ? -23.210 -19.804 -23.499 1.00 35.50 395 ILE A N 1
ATOM 3127 C CA . ILE A 1 395 ? -22.292 -20.763 -24.139 1.00 35.50 395 ILE A CA 1
ATOM 3128 C C . ILE A 1 395 ? -23.099 -21.927 -24.701 1.00 35.50 395 ILE A C 1
ATOM 3130 O O . ILE A 1 395 ? -23.929 -22.473 -23.937 1.00 35.50 395 ILE A O 1
#